Protein AF-F2NFM8-F1 (afdb_monomer_lite)

Sequence (401 aa):
MNIRLLRLALLGWFAIGLGFTPQPGWGQENDLIITRLGLSQVRGTSLLTIMLNRSAQPKVYPVSDRRSPQLLIDFPQARTLDLPPNQPGDHHLVQQVRLVALPGGQGVRIIMDISPGQPYVYWRLSRAGTSGGYMYLVGLKPDLQSGGSPPGLALEKRSYAGSPPPPAADASRRPAASALSSENRTLAAGGATSTATSEYQQPSSNSMLEIAQLLPQAGPVLALLEQKGWQVQENTTARGGAKESRKFALSSTQYPDLSVIIEYIPGHPEVSPDIGVLALSTNNYTSSEAQKYKEMKRWDMPTIKKHFEDIGDYYDDGLKPLRLILREQTKATVLRNYEFYRQYLQTAVPQQSNLPETILKHTQEKVNKRLEGVQYTESENPLVIYDQVDFYSIRIYYVGK

Radius of gyration: 27.7 Å; chains: 1; bounding box: 60×109×82 Å

Secondary structure (DSSP, 8-state):
----SSSS-SS---S-------------TT-EEEEEEEEEEETTEEEEEEEESS----EEEEE--SSS-EEEEEEETEEESS--SEEE--SSSEEEEEEEEPTTSSEEEEEEEEPTT--EEEEEEEEE-TTS-EEEEEEEEE-TT-SSPPS---------PPPPPPP---S-----------------------------------SHHHHHHH-GGGHHHHHHHHHTTEEEEEEEE--SSSS--EEEEEEESS-TT-EEEEEEE--BTTTB--EEEEEEESTT---HHHHHHHHHTT--HHHHHHH-SS-TT-HHHHHHHHHHHHHHHHHHHHHHTHHHHHHHHHHH-TT-TTHHHHHHHHHHSPPPTTS---EEEEEETTEEEEE-SSS-EEEEEEE--

Structure (mmCIF, N/CA/C/O backbone):
data_AF-F2NFM8-F1
#
_entry.id   AF-F2NFM8-F1
#
loop_
_atom_site.group_PDB
_atom_site.id
_atom_site.type_symbol
_atom_site.label_atom_id
_atom_site.label_alt_id
_atom_site.label_comp_id
_atom_site.label_asym_id
_atom_site.label_entity_id
_atom_site.label_seq_id
_atom_site.pdbx_PDB_ins_code
_atom_site.Cartn_x
_atom_site.Cartn_y
_atom_site.Cartn_z
_atom_site.occupancy
_atom_site.B_iso_or_equiv
_atom_site.auth_seq_id
_atom_site.auth_comp_id
_atom_site.auth_asym_id
_atom_site.auth_atom_id
_atom_site.pdbx_PDB_model_num
ATOM 1 N N . MET A 1 1 ? 29.918 -73.192 -18.999 1.00 40.06 1 MET A N 1
ATOM 2 C CA . MET A 1 1 ? 31.391 -73.315 -18.879 1.00 40.06 1 MET A CA 1
ATOM 3 C C . MET A 1 1 ? 31.966 -72.636 -20.123 1.00 40.06 1 MET A C 1
ATOM 5 O O . MET A 1 1 ? 31.685 -73.115 -21.202 1.00 40.06 1 MET A O 1
ATOM 9 N N . ASN A 1 2 ? 32.565 -71.447 -20.119 1.00 31.19 2 ASN A N 1
ATOM 10 C CA . ASN A 1 2 ? 33.501 -70.870 -19.166 1.00 31.19 2 ASN A CA 1
ATOM 11 C C . ASN A 1 2 ? 33.329 -69.351 -19.019 1.00 31.19 2 ASN A C 1
ATOM 13 O O . ASN A 1 2 ? 33.293 -68.596 -19.985 1.00 31.19 2 ASN A O 1
ATOM 17 N N . ILE A 1 3 ? 33.296 -68.947 -17.754 1.00 44.50 3 ILE A N 1
ATOM 18 C CA . ILE A 1 3 ? 33.496 -67.604 -17.221 1.00 44.50 3 ILE A CA 1
ATOM 19 C C . ILE A 1 3 ? 34.983 -67.285 -17.379 1.00 44.50 3 ILE A C 1
ATOM 21 O O . ILE A 1 3 ? 35.781 -67.885 -16.663 1.00 44.50 3 ILE A O 1
ATOM 25 N N . ARG A 1 4 ? 35.379 -66.410 -18.318 1.00 41.25 4 ARG A N 1
ATOM 26 C CA . ARG A 1 4 ? 36.745 -65.828 -18.348 1.00 41.25 4 ARG A CA 1
ATOM 27 C C . ARG A 1 4 ? 36.968 -64.624 -19.280 1.00 41.25 4 ARG A C 1
ATOM 29 O O . ARG A 1 4 ? 38.107 -64.340 -19.620 1.00 41.25 4 ARG A O 1
ATOM 36 N N . LEU A 1 5 ? 35.925 -63.873 -19.641 1.00 40.28 5 LEU A N 1
ATOM 37 C CA . LEU A 1 5 ? 36.059 -62.655 -20.470 1.00 40.28 5 LEU A CA 1
ATOM 38 C C . LEU A 1 5 ? 35.265 -61.447 -19.941 1.00 40.28 5 LEU A C 1
ATOM 40 O O . LEU A 1 5 ? 34.997 -60.500 -20.668 1.00 40.28 5 LEU A O 1
ATOM 44 N N . LEU A 1 6 ? 34.924 -61.454 -18.649 1.00 38.53 6 LEU A N 1
ATOM 45 C CA . LEU A 1 6 ? 34.131 -60.407 -17.997 1.00 38.53 6 LEU A CA 1
ATOM 46 C C . LEU A 1 6 ? 34.914 -59.710 -16.871 1.00 38.53 6 LEU A C 1
ATOM 48 O O . LEU A 1 6 ? 34.413 -59.611 -15.759 1.00 38.53 6 LEU A O 1
ATOM 52 N N . ARG A 1 7 ? 36.174 -59.305 -17.103 1.00 40.50 7 ARG A N 1
ATOM 53 C CA . ARG A 1 7 ? 36.963 -58.525 -16.114 1.00 40.50 7 ARG A CA 1
ATOM 54 C C . ARG A 1 7 ? 37.943 -57.490 -16.697 1.00 40.50 7 ARG A C 1
ATOM 56 O O . ARG A 1 7 ? 38.775 -56.985 -15.959 1.00 40.50 7 ARG A O 1
ATOM 63 N N . LEU A 1 8 ? 37.832 -57.123 -17.976 1.00 41.69 8 LEU A N 1
ATOM 64 C CA . LEU A 1 8 ? 38.720 -56.126 -18.611 1.00 41.69 8 LEU A CA 1
ATOM 65 C C . LEU A 1 8 ? 37.974 -55.132 -19.526 1.00 41.69 8 LEU A C 1
ATOM 67 O O . LEU A 1 8 ? 38.484 -54.708 -20.551 1.00 41.69 8 LEU A O 1
ATOM 71 N N . ALA A 1 9 ? 36.757 -54.742 -19.140 1.00 39.44 9 ALA A N 1
ATOM 72 C CA . ALA A 1 9 ? 36.011 -53.638 -19.763 1.00 39.44 9 ALA A CA 1
ATOM 73 C C . ALA A 1 9 ? 35.492 -52.652 -18.698 1.00 39.44 9 ALA A C 1
ATOM 75 O O . ALA A 1 9 ? 34.382 -52.139 -18.773 1.00 39.44 9 ALA A O 1
ATOM 76 N N . LEU A 1 10 ? 36.298 -52.446 -17.655 1.00 44.53 10 LEU A N 1
ATOM 77 C CA . LEU A 1 10 ? 36.015 -51.596 -16.498 1.00 44.53 10 LEU A CA 1
ATOM 78 C C . LEU A 1 10 ? 37.199 -50.637 -16.306 1.00 44.53 10 LEU A C 1
ATOM 80 O O . LEU A 1 10 ? 37.872 -50.694 -15.292 1.00 44.53 10 LEU A O 1
ATOM 84 N N . LEU A 1 11 ? 37.525 -49.862 -17.348 1.00 44.81 11 LEU A N 1
ATOM 85 C CA . LEU A 1 11 ? 38.451 -48.712 -17.359 1.00 44.81 11 LEU A CA 1
ATOM 86 C C . LEU A 1 11 ? 38.609 -48.261 -18.822 1.00 44.81 11 LEU A C 1
ATOM 88 O O . LEU A 1 11 ? 39.504 -48.711 -19.528 1.00 44.81 11 LEU A O 1
ATOM 92 N N . GLY A 1 12 ? 37.678 -47.443 -19.315 1.00 38.31 12 GLY A N 1
ATOM 93 C CA . GLY A 1 12 ? 37.728 -46.975 -20.708 1.00 38.31 12 GLY A CA 1
ATOM 94 C C . GLY A 1 12 ? 36.453 -46.354 -21.275 1.00 38.31 12 GLY A C 1
ATOM 95 O O . GLY A 1 12 ? 36.349 -46.235 -22.485 1.00 38.31 12 GLY A O 1
ATOM 96 N N . TRP A 1 13 ? 35.488 -45.968 -20.436 1.00 34.78 13 TRP A N 1
ATOM 97 C CA . TRP A 1 13 ? 34.297 -45.189 -20.820 1.00 34.78 13 TRP A CA 1
ATOM 98 C C . TRP A 1 13 ? 34.242 -43.881 -20.015 1.00 34.78 13 TRP A C 1
ATOM 100 O O . TRP A 1 13 ? 33.228 -43.489 -19.447 1.00 34.78 13 TRP A O 1
ATOM 110 N N . PHE A 1 14 ? 35.395 -43.222 -19.925 1.00 40.84 14 PHE A N 1
ATOM 111 C CA . PHE A 1 14 ? 35.518 -41.842 -19.482 1.00 40.84 14 PHE A CA 1
ATOM 112 C C . PHE A 1 14 ? 35.997 -41.049 -20.698 1.00 40.84 14 PHE A C 1
ATOM 114 O O . PHE A 1 14 ? 37.065 -41.345 -21.226 1.00 40.84 14 PHE A O 1
ATOM 121 N N . ALA A 1 15 ? 35.198 -40.059 -21.095 1.00 42.81 15 ALA A N 1
ATOM 122 C CA . ALA A 1 15 ? 35.371 -39.113 -22.200 1.00 42.81 15 ALA A CA 1
ATOM 123 C C . ALA A 1 15 ? 34.585 -39.413 -23.492 1.00 42.81 15 ALA A C 1
ATOM 125 O O . ALA A 1 15 ? 34.679 -40.474 -24.096 1.00 42.81 15 ALA A O 1
ATOM 126 N N . ILE A 1 16 ? 33.915 -38.345 -23.943 1.00 44.31 16 ILE A N 1
ATOM 127 C CA . ILE A 1 16 ? 33.228 -38.132 -25.226 1.00 44.31 16 ILE A CA 1
ATOM 128 C C . ILE A 1 16 ? 31.742 -38.528 -25.226 1.00 44.31 16 ILE A C 1
ATOM 130 O O . ILE A 1 16 ? 31.303 -39.517 -25.799 1.00 44.31 16 ILE A O 1
ATOM 134 N N . GLY A 1 17 ? 30.961 -37.650 -24.596 1.00 30.47 17 GLY A N 1
ATOM 135 C CA . GLY A 1 17 ? 29.504 -37.587 -24.672 1.00 30.47 17 GLY A CA 1
ATOM 136 C C . GLY A 1 17 ? 28.986 -36.247 -24.145 1.00 30.47 17 GLY A C 1
ATOM 137 O O . GLY A 1 17 ? 28.013 -36.215 -23.403 1.00 30.47 17 GLY A O 1
ATOM 138 N N . LEU A 1 18 ? 29.677 -35.142 -24.466 1.00 40.97 18 LEU A N 1
ATOM 139 C CA . LEU A 1 18 ? 29.210 -33.771 -24.221 1.00 40.97 18 LEU A CA 1
ATOM 140 C C . LEU A 1 18 ? 28.059 -33.459 -25.191 1.00 40.97 18 LEU A C 1
ATOM 142 O O . LEU A 1 18 ? 28.220 -32.752 -26.182 1.00 40.97 18 LEU A O 1
ATOM 146 N N . GLY A 1 19 ? 26.897 -34.050 -24.920 1.00 28.89 19 GLY A N 1
ATOM 147 C CA . GLY A 1 19 ? 25.623 -33.620 -25.472 1.00 28.89 19 GLY A CA 1
ATOM 148 C C . GLY A 1 19 ? 25.128 -32.425 -24.668 1.00 28.89 19 GLY A C 1
ATOM 149 O O . GLY A 1 19 ? 24.849 -32.550 -23.479 1.00 28.89 19 GLY A O 1
ATOM 150 N N . PHE A 1 20 ? 25.056 -31.268 -25.321 1.00 36.41 20 PHE A N 1
ATOM 151 C CA . PHE A 1 20 ? 24.480 -30.031 -24.806 1.00 36.41 20 PHE A CA 1
ATOM 152 C C . PHE A 1 20 ? 23.036 -30.254 -24.333 1.00 36.41 20 PHE A C 1
ATOM 154 O O . PHE A 1 20 ? 22.093 -30.184 -25.118 1.00 36.41 20 PHE A O 1
ATOM 161 N N . THR A 1 21 ? 22.845 -30.487 -23.037 1.00 32.09 21 THR A N 1
ATOM 162 C CA . THR A 1 21 ? 21.561 -30.230 -22.382 1.00 32.09 21 THR A CA 1
ATOM 163 C C . THR A 1 21 ? 21.499 -28.738 -22.058 1.00 32.09 21 THR A C 1
ATOM 165 O O . THR A 1 21 ? 22.413 -28.254 -21.382 1.00 32.09 21 THR A O 1
ATOM 168 N N . PRO A 1 22 ? 20.479 -27.982 -22.506 1.00 32.22 22 PRO A N 1
ATOM 169 C CA . PRO A 1 22 ? 20.315 -26.602 -22.072 1.00 32.22 22 PRO A CA 1
ATOM 170 C C . PRO A 1 22 ? 20.137 -26.603 -20.552 1.00 32.22 22 PRO A C 1
ATOM 172 O O . PRO A 1 22 ? 19.172 -27.160 -20.031 1.00 32.22 22 PRO A O 1
ATOM 175 N N . GLN A 1 23 ? 21.106 -26.028 -19.837 1.00 30.64 23 GLN A N 1
ATOM 176 C CA . GLN A 1 23 ? 20.963 -25.761 -18.412 1.00 30.64 23 GLN A CA 1
ATOM 177 C C . GLN A 1 23 ? 19.726 -24.868 -18.224 1.00 30.64 23 GLN A C 1
ATOM 179 O O . GLN A 1 23 ? 19.668 -23.799 -18.839 1.00 30.64 23 GLN A O 1
ATOM 184 N N . PRO A 1 24 ? 18.741 -25.250 -17.392 1.00 34.06 24 PRO A N 1
ATOM 185 C CA . PRO A 1 24 ? 17.760 -24.289 -16.915 1.00 34.06 24 PRO A CA 1
ATOM 186 C C . PRO A 1 24 ? 18.538 -23.215 -16.156 1.00 34.06 24 PRO A C 1
ATOM 188 O O . PRO A 1 24 ? 19.273 -23.544 -15.234 1.00 34.06 24 PRO A O 1
ATOM 191 N N . GLY A 1 25 ? 18.461 -21.960 -16.601 1.00 31.58 25 GLY A N 1
ATOM 192 C CA . GLY A 1 25 ? 19.176 -20.845 -15.988 1.00 31.58 25 GLY A CA 1
ATOM 193 C C . GLY A 1 25 ? 18.817 -20.736 -14.510 1.00 31.58 25 GLY A C 1
ATOM 194 O O . GLY A 1 25 ? 17.690 -20.395 -14.162 1.00 31.58 25 GLY A O 1
ATOM 195 N N . TRP A 1 26 ? 19.782 -21.065 -13.656 1.00 33.56 26 TRP A N 1
ATOM 196 C CA . TRP A 1 26 ? 19.710 -20.893 -12.215 1.00 33.56 26 TRP A CA 1
ATOM 197 C C . TRP A 1 26 ? 19.633 -19.389 -11.948 1.00 33.56 26 TRP A C 1
ATOM 199 O O . TRP A 1 26 ? 20.578 -18.658 -12.242 1.00 33.56 26 TRP A O 1
ATOM 209 N N . GLY A 1 27 ? 18.483 -18.918 -11.466 1.00 35.88 27 GLY A N 1
ATOM 210 C CA . GLY A 1 27 ? 18.317 -17.534 -11.044 1.00 35.88 27 GLY A CA 1
ATOM 211 C C . GLY A 1 27 ? 19.195 -17.262 -9.830 1.00 35.88 27 GLY A C 1
ATOM 212 O O . GLY A 1 27 ? 19.069 -17.961 -8.828 1.00 35.88 27 GLY A O 1
ATOM 213 N N . GLN A 1 28 ? 20.095 -16.289 -9.936 1.00 40.62 28 GLN A N 1
ATOM 214 C CA . GLN A 1 28 ? 21.027 -15.949 -8.868 1.00 40.62 28 GLN A CA 1
ATOM 215 C C . GLN A 1 28 ? 20.282 -15.327 -7.675 1.00 40.62 28 GLN A C 1
ATOM 217 O O . GLN A 1 28 ? 19.318 -14.581 -7.856 1.00 40.62 28 GLN A O 1
ATOM 222 N N . GLU A 1 29 ? 20.810 -15.548 -6.463 1.00 40.34 29 GLU A N 1
ATOM 223 C CA . GLU A 1 29 ? 20.508 -14.902 -5.159 1.00 40.34 29 GLU A CA 1
ATOM 224 C C . GLU A 1 29 ? 20.327 -13.365 -5.217 1.00 40.34 29 GLU A C 1
ATOM 226 O O . GLU A 1 29 ? 19.832 -12.730 -4.288 1.00 40.34 29 GLU A O 1
ATOM 231 N N . ASN A 1 30 ? 20.715 -12.750 -6.335 1.00 55.81 30 ASN A N 1
ATOM 232 C CA . ASN A 1 30 ? 20.683 -11.326 -6.612 1.00 55.81 30 ASN A CA 1
ATOM 233 C C . ASN A 1 30 ? 19.715 -10.932 -7.732 1.00 55.81 30 ASN A C 1
ATOM 235 O O . ASN A 1 30 ? 19.878 -9.855 -8.302 1.00 55.81 30 ASN A O 1
ATOM 239 N N . ASP A 1 31 ? 18.715 -11.738 -8.066 1.00 74.06 31 ASP A N 1
ATOM 240 C CA . ASP A 1 31 ? 17.777 -11.350 -9.115 1.00 74.06 31 ASP A CA 1
ATOM 241 C C . ASP A 1 31 ? 16.767 -10.321 -8.590 1.00 74.06 31 ASP A C 1
ATOM 243 O O . ASP A 1 31 ? 16.085 -10.500 -7.574 1.00 74.06 31 ASP A O 1
ATOM 247 N N . LEU A 1 32 ? 16.666 -9.200 -9.304 1.00 85.88 32 LEU A N 1
ATOM 248 C CA . LEU A 1 32 ? 15.606 -8.227 -9.084 1.00 85.88 32 LEU A CA 1
ATOM 249 C C . LEU A 1 32 ? 14.303 -8.810 -9.641 1.00 85.88 32 LEU A C 1
ATOM 251 O O . LEU A 1 32 ? 14.241 -9.203 -10.799 1.00 85.88 32 LEU A O 1
ATOM 255 N N . ILE A 1 33 ? 13.249 -8.876 -8.836 1.00 85.25 33 ILE A N 1
ATOM 256 C CA . ILE A 1 33 ? 11.970 -9.458 -9.254 1.00 85.25 33 ILE A CA 1
ATOM 257 C C . ILE A 1 33 ? 10.895 -8.392 -9.169 1.00 85.25 33 ILE A C 1
ATOM 259 O O . ILE A 1 33 ? 10.639 -7.858 -8.090 1.00 85.25 33 ILE A O 1
ATOM 263 N N . ILE A 1 34 ? 10.249 -8.121 -10.300 1.00 87.50 34 ILE A N 1
ATOM 264 C CA . ILE A 1 34 ? 9.000 -7.370 -10.364 1.00 87.50 34 ILE A CA 1
ATOM 265 C C . ILE A 1 34 ? 7.886 -8.358 -10.050 1.00 87.50 34 ILE A C 1
ATOM 267 O O . ILE A 1 34 ? 7.562 -9.237 -10.850 1.00 87.50 34 ILE A O 1
ATOM 271 N N . THR A 1 35 ? 7.338 -8.238 -8.849 1.00 80.38 35 THR A N 1
ATOM 272 C CA . THR A 1 35 ? 6.314 -9.154 -8.347 1.00 80.38 35 THR A CA 1
ATOM 273 C C . THR A 1 35 ? 4.920 -8.691 -8.725 1.00 80.38 35 THR A C 1
ATOM 275 O O . THR A 1 35 ? 4.041 -9.521 -8.921 1.00 80.38 35 THR A O 1
ATOM 278 N N . ARG A 1 36 ? 4.698 -7.371 -8.813 1.00 79.19 36 ARG A N 1
ATOM 279 C CA . ARG A 1 36 ? 3.405 -6.792 -9.194 1.00 79.19 36 ARG A CA 1
ATOM 280 C C . ARG A 1 36 ? 3.568 -5.494 -9.964 1.00 79.19 36 ARG A C 1
ATOM 282 O O . ARG A 1 36 ? 4.523 -4.747 -9.751 1.00 79.19 36 ARG A O 1
ATOM 289 N N . LEU A 1 37 ? 2.581 -5.218 -10.801 1.00 84.19 37 LEU A N 1
ATOM 290 C CA . LEU A 1 37 ? 2.433 -3.985 -11.554 1.00 84.19 37 LEU A CA 1
ATOM 291 C C . LEU A 1 37 ? 0.950 -3.618 -11.559 1.00 84.19 37 LEU A C 1
ATOM 293 O O . LEU A 1 37 ? 0.126 -4.489 -11.831 1.00 84.19 37 LEU A O 1
ATOM 297 N N . GLY A 1 38 ? 0.624 -2.368 -11.251 1.00 80.88 38 GLY A N 1
ATOM 298 C CA . GLY A 1 38 ? -0.739 -1.854 -11.329 1.00 80.88 38 GLY A CA 1
ATOM 299 C C . GLY A 1 38 ? -0.750 -0.392 -11.744 1.00 80.88 38 GLY A C 1
ATOM 300 O O . GLY A 1 38 ? 0.136 0.367 -11.356 1.00 80.88 38 GLY A O 1
ATOM 301 N N . LEU A 1 39 ? -1.745 -0.001 -12.529 1.00 82.19 39 LEU A N 1
ATOM 302 C CA . LEU A 1 39 ? -2.002 1.380 -12.916 1.00 82.19 39 LEU A CA 1
ATOM 303 C C . LEU A 1 39 ? -3.290 1.844 -12.233 1.00 82.19 39 LEU A C 1
ATOM 305 O O . LEU A 1 39 ? -4.222 1.061 -12.101 1.00 82.19 39 LEU A O 1
ATOM 309 N N . SER A 1 40 ? -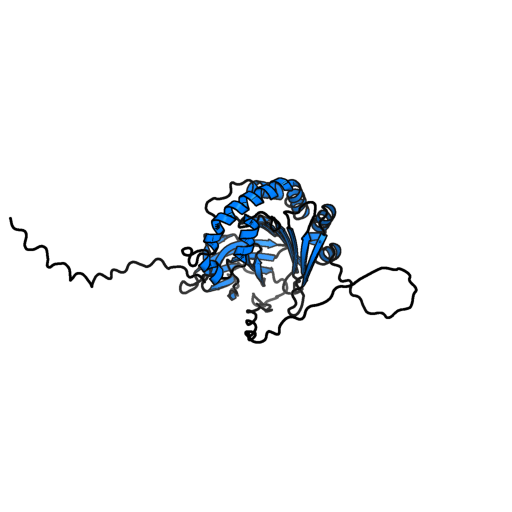3.320 3.090 -11.773 1.00 75.25 40 SER A N 1
ATOM 310 C CA . SER A 1 40 ? -4.497 3.693 -11.139 1.00 75.25 40 SER A CA 1
ATOM 311 C C . SER A 1 40 ? -4.600 5.170 -11.491 1.00 75.25 40 SER A C 1
ATOM 313 O O . SER A 1 40 ? -3.568 5.816 -11.683 1.00 75.25 40 SER A O 1
ATOM 315 N N . GLN A 1 41 ? -5.809 5.725 -11.541 1.00 77.31 41 GLN A N 1
ATOM 316 C CA . GLN A 1 41 ? -6.004 7.164 -11.721 1.00 77.31 41 GLN A CA 1
ATOM 317 C C . GLN A 1 41 ? -6.355 7.859 -10.398 1.00 77.31 41 GLN A C 1
ATOM 319 O O . GLN A 1 41 ? -7.470 7.745 -9.891 1.00 77.31 41 GLN A O 1
ATOM 324 N N . VAL A 1 42 ? -5.442 8.685 -9.878 1.00 66.00 42 VAL A N 1
ATOM 325 C CA . VAL A 1 42 ? -5.668 9.457 -8.648 1.00 66.00 42 VAL A CA 1
ATOM 326 C C . VAL A 1 42 ? -5.690 10.951 -8.965 1.00 66.00 42 VAL A C 1
ATOM 328 O O . VAL A 1 42 ? -4.666 11.539 -9.306 1.00 66.00 42 VAL A O 1
ATOM 331 N N . ARG A 1 43 ? -6.860 11.597 -8.842 1.00 66.00 43 ARG A N 1
ATOM 332 C CA . ARG A 1 43 ? -7.030 13.062 -9.007 1.00 66.00 43 ARG A CA 1
ATOM 333 C C . ARG A 1 43 ? -6.405 13.627 -10.295 1.00 66.00 43 ARG A C 1
ATOM 335 O O . ARG A 1 43 ? -5.713 14.643 -10.275 1.00 66.00 43 ARG A O 1
ATOM 342 N N . GLY A 1 44 ? -6.634 12.946 -11.418 1.00 72.00 44 GLY A N 1
ATOM 343 C CA . GLY A 1 44 ? -6.099 13.343 -12.728 1.00 72.00 44 GLY A CA 1
ATOM 344 C C . GLY A 1 44 ? -4.614 13.023 -12.940 1.00 72.00 44 GLY A C 1
ATOM 345 O O . GLY A 1 44 ? -4.047 13.445 -13.944 1.00 72.00 44 GLY A O 1
ATOM 346 N N . THR A 1 45 ? -3.991 12.287 -12.015 1.00 75.88 45 THR A N 1
ATOM 347 C CA . THR A 1 45 ? -2.638 11.734 -12.154 1.00 75.88 45 THR A CA 1
ATOM 348 C C . THR A 1 45 ? -2.732 10.235 -12.413 1.00 75.88 45 THR A C 1
ATOM 350 O O . THR A 1 45 ? -3.327 9.508 -11.617 1.00 75.88 45 THR A O 1
ATOM 353 N N . SER A 1 46 ? -2.119 9.767 -13.495 1.00 85.31 46 SER A N 1
ATOM 354 C CA . SER A 1 46 ? -1.913 8.343 -13.758 1.00 85.31 46 SER A CA 1
ATOM 355 C C . SER A 1 46 ? -0.784 7.842 -12.871 1.00 85.31 46 SER A C 1
ATOM 357 O O . SER A 1 46 ? 0.339 8.330 -12.970 1.00 85.31 46 SER A O 1
ATOM 359 N N . LEU A 1 47 ? -1.053 6.886 -11.992 1.00 85.50 47 LEU A N 1
ATOM 360 C CA . LEU A 1 47 ? -0.100 6.373 -11.018 1.00 85.50 47 LEU A CA 1
ATOM 361 C C . LEU A 1 47 ? 0.189 4.896 -11.286 1.00 85.50 47 LEU A C 1
ATOM 363 O O . LEU A 1 47 ? -0.627 4.021 -10.990 1.00 85.50 47 LEU A O 1
ATOM 367 N N . LEU A 1 48 ? 1.378 4.628 -11.821 1.00 89.25 48 LEU A N 1
ATOM 368 C CA . LEU A 1 48 ? 1.928 3.289 -11.963 1.00 89.25 48 LEU A CA 1
ATOM 369 C C . LEU A 1 48 ? 2.601 2.866 -10.655 1.00 89.25 48 LEU A C 1
ATOM 371 O O . LEU A 1 48 ? 3.526 3.520 -10.174 1.00 89.25 48 LEU A O 1
ATOM 375 N N . THR A 1 49 ? 2.165 1.738 -10.110 1.00 85.25 49 THR A N 1
ATOM 376 C CA . THR A 1 49 ? 2.716 1.098 -8.918 1.00 85.25 49 THR A CA 1
ATOM 377 C C . THR A 1 49 ? 3.433 -0.185 -9.300 1.00 85.25 49 THR A C 1
ATOM 379 O O . THR A 1 49 ? 2.841 -1.087 -9.888 1.00 85.25 49 THR A O 1
ATOM 382 N N . ILE A 1 50 ? 4.705 -0.288 -8.927 1.00 88.00 50 ILE A N 1
ATOM 383 C CA . ILE A 1 50 ? 5.568 -1.434 -9.210 1.00 88.00 50 ILE A CA 1
ATOM 384 C C . ILE A 1 50 ? 6.049 -2.006 -7.879 1.00 88.00 50 ILE A C 1
ATOM 386 O O . ILE A 1 50 ? 6.658 -1.297 -7.079 1.00 88.00 50 ILE A O 1
ATOM 390 N N . MET A 1 51 ? 5.789 -3.287 -7.637 1.00 81.56 51 MET A N 1
ATOM 391 C CA . MET A 1 51 ? 6.276 -3.994 -6.454 1.00 81.56 51 MET A CA 1
ATOM 392 C C . MET A 1 51 ? 7.500 -4.828 -6.817 1.00 81.56 51 MET A C 1
ATOM 394 O O . MET A 1 51 ? 7.506 -5.553 -7.812 1.00 81.56 51 MET A O 1
ATOM 398 N N . LEU A 1 52 ? 8.529 -4.719 -5.987 1.00 83.50 52 LEU A N 1
ATOM 399 C CA . LEU A 1 52 ? 9.836 -5.331 -6.159 1.00 83.50 52 LEU A CA 1
ATOM 400 C C . LEU A 1 52 ? 10.177 -6.168 -4.923 1.00 83.50 52 LEU A C 1
ATOM 402 O O . LEU A 1 52 ? 9.794 -5.820 -3.806 1.00 83.50 52 LEU A O 1
ATOM 406 N N . ASN A 1 53 ? 10.943 -7.243 -5.090 1.00 72.50 53 ASN A N 1
ATOM 407 C CA . ASN A 1 53 ? 11.493 -7.991 -3.951 1.00 72.50 53 ASN A CA 1
ATOM 408 C C . ASN A 1 53 ? 12.597 -7.216 -3.200 1.00 72.50 53 ASN A C 1
ATOM 410 O O . ASN A 1 53 ? 12.818 -7.456 -2.019 1.00 72.50 53 ASN A O 1
ATOM 414 N N . ARG A 1 54 ? 13.272 -6.267 -3.861 1.00 73.44 54 ARG A N 1
ATOM 415 C CA . ARG A 1 54 ? 14.353 -5.448 -3.289 1.00 73.44 54 ARG A CA 1
ATOM 416 C C . ARG A 1 54 ? 14.416 -4.054 -3.917 1.00 73.44 54 ARG A C 1
ATOM 418 O O . ARG A 1 54 ? 13.791 -3.802 -4.946 1.00 73.44 54 ARG A O 1
ATOM 425 N N . SER A 1 55 ? 15.192 -3.155 -3.309 1.00 80.00 55 SER A N 1
ATOM 426 C CA . SER A 1 55 ? 15.380 -1.793 -3.820 1.00 80.00 55 SER A CA 1
ATOM 427 C C . SER A 1 55 ? 16.007 -1.813 -5.209 1.00 80.00 55 SER A C 1
ATOM 429 O O . SER A 1 55 ? 16.958 -2.556 -5.450 1.00 80.00 55 SER A O 1
ATOM 431 N N . ALA A 1 56 ? 15.520 -0.956 -6.102 1.00 82.81 56 ALA A N 1
ATOM 432 C CA . ALA A 1 56 ? 16.116 -0.740 -7.411 1.00 82.81 56 ALA A CA 1
ATOM 433 C C . ALA A 1 56 ? 15.981 0.720 -7.848 1.00 82.81 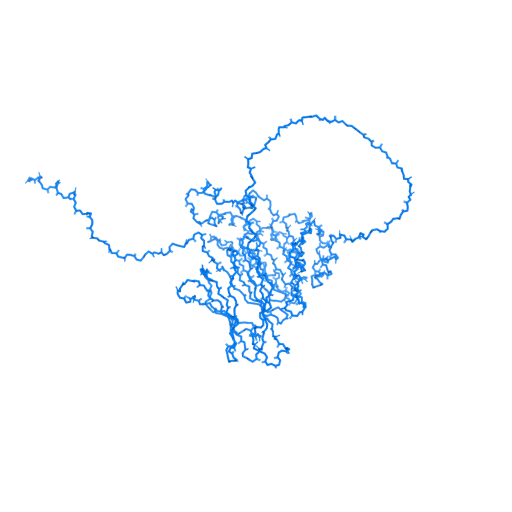56 ALA A C 1
ATOM 435 O O . ALA A 1 56 ? 15.083 1.446 -7.411 1.00 82.81 56 ALA A O 1
ATOM 436 N N . GLN A 1 57 ? 16.872 1.130 -8.749 1.00 83.69 57 GLN A N 1
ATOM 437 C CA . GLN A 1 57 ? 16.808 2.413 -9.440 1.00 83.69 57 GLN A CA 1
ATOM 438 C C . GLN A 1 57 ? 16.677 2.158 -10.949 1.00 83.69 57 GLN A C 1
ATOM 440 O O . GLN A 1 57 ? 17.692 2.051 -11.639 1.00 83.69 57 GLN A O 1
ATOM 445 N N . PRO A 1 58 ? 15.450 2.007 -11.474 1.00 90.88 58 PRO A N 1
ATOM 446 C CA . PRO A 1 58 ? 15.247 1.820 -12.903 1.00 90.88 58 PRO A CA 1
ATOM 447 C C . PRO A 1 58 ? 15.622 3.076 -13.692 1.00 90.88 58 PRO A C 1
ATOM 449 O O . PRO A 1 58 ? 15.550 4.212 -13.197 1.00 90.88 58 PRO A O 1
ATOM 452 N N . LYS A 1 59 ? 15.980 2.871 -14.958 1.00 91.75 59 LYS A N 1
ATOM 453 C CA . LYS A 1 59 ? 16.182 3.965 -15.909 1.00 91.75 59 LYS A CA 1
ATOM 454 C C . LYS A 1 59 ? 14.820 4.360 -16.458 1.00 91.75 59 LYS A C 1
ATOM 456 O O . LYS A 1 59 ? 14.132 3.527 -17.031 1.00 91.75 59 LYS A O 1
ATOM 461 N N . VAL A 1 60 ? 14.443 5.619 -16.275 1.00 90.25 60 VAL A N 1
ATOM 462 C CA . VAL A 1 60 ? 13.170 6.156 -16.765 1.00 90.25 60 VAL A CA 1
ATOM 463 C C . VAL A 1 60 ? 13.480 7.206 -17.807 1.00 90.25 60 VAL A C 1
ATOM 465 O O . VAL A 1 60 ? 14.246 8.123 -17.513 1.00 90.25 60 VAL A O 1
ATOM 468 N N . TYR A 1 61 ? 12.913 7.070 -18.998 1.00 88.81 61 TYR A N 1
ATOM 469 C CA . TYR A 1 61 ? 13.129 8.021 -20.076 1.00 88.81 61 TYR A CA 1
ATOM 470 C C . TYR A 1 61 ? 11.854 8.206 -20.907 1.00 88.81 61 TYR A C 1
ATOM 472 O O . TYR A 1 61 ? 11.171 7.229 -21.233 1.00 88.81 61 TYR A O 1
ATOM 480 N N . PRO A 1 62 ? 11.507 9.461 -21.228 1.00 88.88 62 PRO A N 1
ATOM 481 C CA . PRO A 1 62 ? 10.397 9.774 -22.110 1.00 88.88 62 PRO A CA 1
ATOM 482 C C . PRO A 1 62 ? 10.787 9.522 -23.572 1.00 88.88 62 PRO A C 1
ATOM 484 O O . PRO A 1 62 ? 11.922 9.760 -23.986 1.00 88.88 62 PRO A O 1
ATOM 487 N N . VAL A 1 63 ? 9.823 9.074 -24.368 1.00 86.31 63 VAL A N 1
ATOM 488 C CA . VAL A 1 63 ? 9.908 8.995 -25.827 1.00 86.31 63 VAL A CA 1
ATOM 489 C C . VAL A 1 63 ? 8.959 10.038 -26.387 1.00 86.31 63 VAL A C 1
ATOM 491 O O . VAL A 1 63 ? 7.738 9.904 -26.323 1.00 86.31 63 VAL A O 1
ATOM 494 N N . SER A 1 64 ? 9.545 11.095 -26.936 1.00 70.00 64 SER A N 1
ATOM 495 C CA . SER A 1 64 ? 8.847 12.298 -27.391 1.00 70.00 64 SER A CA 1
ATOM 496 C C . SER A 1 64 ? 8.213 12.171 -28.789 1.00 70.00 64 SER A C 1
ATOM 498 O O . SER A 1 64 ? 8.084 13.174 -29.494 1.00 70.00 64 SER A O 1
ATOM 500 N N . ASP A 1 65 ? 7.817 10.969 -29.223 1.00 77.38 65 ASP A N 1
ATOM 501 C CA . ASP A 1 65 ? 7.092 10.802 -30.488 1.00 77.38 65 ASP A CA 1
ATOM 502 C C . ASP A 1 65 ? 5.684 11.401 -30.355 1.00 77.38 65 ASP A C 1
ATOM 504 O O . ASP A 1 65 ? 4.870 10.949 -29.557 1.00 77.38 65 ASP A O 1
ATOM 508 N N . ARG A 1 66 ? 5.374 12.424 -31.158 1.00 70.81 66 ARG A N 1
ATOM 509 C CA . ARG A 1 66 ? 4.070 13.106 -31.124 1.00 70.81 66 ARG A CA 1
ATOM 510 C C . ARG A 1 66 ? 2.894 12.183 -31.452 1.00 70.81 66 ARG A C 1
ATOM 512 O O . ARG A 1 66 ? 1.778 12.472 -31.025 1.00 70.81 66 ARG A O 1
ATOM 519 N N . ARG A 1 67 ? 3.113 11.125 -32.239 1.00 77.94 67 ARG A N 1
ATOM 520 C CA . ARG A 1 67 ? 2.060 10.181 -32.654 1.00 77.94 67 ARG A CA 1
ATOM 521 C C . ARG A 1 67 ? 1.941 8.980 -31.726 1.00 77.94 67 ARG A C 1
ATOM 523 O O . ARG A 1 67 ? 0.878 8.373 -31.685 1.00 77.94 67 ARG A O 1
ATOM 530 N N . SER A 1 68 ? 3.008 8.653 -31.008 1.00 84.69 68 SER A N 1
ATOM 531 C CA . SER A 1 68 ? 3.063 7.521 -30.086 1.00 84.69 68 SER A CA 1
ATOM 532 C C . SER A 1 68 ? 3.936 7.864 -28.873 1.00 84.69 68 SER A C 1
ATOM 534 O O . SER A 1 68 ? 5.003 7.265 -28.702 1.00 84.69 68 SER A O 1
ATOM 536 N N . PRO A 1 69 ? 3.531 8.843 -28.042 1.00 88.44 69 PRO A N 1
ATOM 537 C CA . PRO A 1 69 ? 4.328 9.228 -26.888 1.00 88.44 69 PRO A CA 1
ATOM 538 C C . PRO A 1 69 ? 4.393 8.067 -25.893 1.00 88.44 69 PRO A C 1
ATOM 540 O O . PRO A 1 69 ? 3.402 7.373 -25.671 1.00 88.44 69 PRO A O 1
ATOM 543 N N . GLN A 1 70 ? 5.566 7.826 -25.304 1.00 92.94 70 GLN A N 1
ATOM 544 C CA . GLN A 1 70 ? 5.759 6.728 -24.350 1.00 92.94 70 GLN A CA 1
ATOM 545 C C . GLN A 1 70 ? 6.604 7.162 -23.163 1.00 92.94 70 GLN A C 1
ATOM 547 O O . GLN A 1 70 ? 7.532 7.955 -23.300 1.00 92.94 70 GLN A O 1
ATOM 552 N N . LEU A 1 71 ? 6.351 6.559 -22.004 1.00 93.19 71 LEU A N 1
ATOM 553 C CA . LEU A 1 71 ? 7.303 6.553 -20.899 1.00 93.19 71 LEU A CA 1
ATOM 554 C C . LEU A 1 71 ? 7.885 5.150 -20.750 1.00 93.19 71 LEU A C 1
ATOM 556 O O . LEU A 1 71 ? 7.150 4.186 -20.532 1.00 93.19 71 LEU A O 1
ATOM 560 N N . LEU A 1 72 ? 9.204 5.041 -20.880 1.00 94.56 72 LEU A N 1
ATOM 561 C CA . LEU A 1 72 ? 9.922 3.776 -20.783 1.00 94.56 72 LEU A CA 1
ATOM 562 C C . LEU A 1 72 ? 10.603 3.679 -19.422 1.00 94.56 72 LEU A C 1
ATOM 564 O O . LEU A 1 72 ? 11.281 4.611 -18.987 1.00 94.56 72 LEU A O 1
ATOM 568 N N . ILE A 1 73 ? 10.408 2.549 -18.750 1.00 95.50 73 ILE A N 1
ATOM 569 C CA . ILE A 1 73 ? 10.960 2.253 -17.431 1.00 95.50 73 ILE A CA 1
ATOM 570 C C . ILE A 1 73 ? 11.715 0.930 -17.532 1.00 95.50 73 ILE A C 1
ATOM 572 O O . ILE A 1 73 ? 11.123 -0.149 -17.556 1.00 95.50 73 ILE A O 1
ATOM 576 N N . ASP A 1 74 ? 13.037 1.019 -17.572 1.00 95.19 74 ASP A N 1
ATOM 577 C CA . ASP A 1 74 ? 13.920 -0.131 -17.690 1.00 95.19 74 ASP A CA 1
ATOM 578 C C . ASP A 1 74 ? 14.414 -0.558 -16.317 1.00 95.19 74 ASP A C 1
ATOM 580 O O . ASP A 1 74 ? 15.063 0.214 -15.605 1.00 95.19 74 ASP A O 1
ATOM 584 N N . PHE A 1 75 ? 14.177 -1.822 -15.993 1.00 94.19 75 PHE A N 1
ATOM 585 C CA . PHE A 1 75 ? 14.765 -2.520 -14.863 1.00 94.19 75 PHE A CA 1
ATOM 586 C C . PHE A 1 75 ? 15.808 -3.521 -15.384 1.00 94.19 75 PHE A C 1
ATOM 588 O O . PHE A 1 75 ? 15.458 -4.650 -15.754 1.00 94.19 75 PHE A O 1
ATOM 595 N N . PRO A 1 76 ? 17.097 -3.130 -15.446 1.00 90.25 76 PRO A N 1
ATOM 596 C CA . PRO A 1 76 ? 18.167 -4.043 -15.824 1.00 90.25 76 PRO A CA 1
ATOM 597 C C . PRO A 1 76 ? 18.193 -5.240 -14.880 1.00 90.25 76 PRO A C 1
ATOM 599 O O . PRO A 1 76 ? 18.015 -5.069 -13.674 1.00 90.25 76 PRO A O 1
ATOM 602 N N . GLN A 1 77 ? 18.417 -6.436 -15.428 1.00 87.06 77 GLN A N 1
ATOM 603 C CA . GLN A 1 77 ? 18.518 -7.678 -14.646 1.00 87.06 77 GLN A CA 1
ATOM 604 C C . GLN A 1 77 ? 17.262 -8.008 -13.817 1.00 87.06 77 GLN A C 1
ATOM 606 O O . GLN A 1 77 ? 17.317 -8.837 -12.910 1.00 87.06 77 GLN A O 1
ATOM 611 N N . ALA A 1 78 ? 16.127 -7.365 -14.110 1.00 89.94 78 ALA A N 1
ATOM 612 C CA . ALA A 1 78 ? 14.860 -7.757 -13.525 1.00 89.94 78 ALA A CA 1
ATOM 613 C C . ALA A 1 78 ? 14.230 -8.947 -14.247 1.00 89.94 78 ALA A C 1
ATOM 615 O O . ALA A 1 78 ? 14.348 -9.097 -15.461 1.00 89.94 78 ALA A O 1
ATOM 616 N N . ARG A 1 79 ? 13.473 -9.737 -13.496 1.00 88.62 79 ARG A N 1
ATOM 617 C CA . ARG A 1 79 ? 12.519 -10.722 -14.007 1.00 88.62 79 ARG A CA 1
ATOM 618 C C . ARG A 1 79 ? 11.124 -10.410 -13.479 1.00 88.62 79 ARG A C 1
ATOM 620 O O . ARG A 1 79 ? 10.986 -9.790 -12.428 1.00 88.62 79 ARG A O 1
ATOM 627 N N . THR A 1 80 ? 10.089 -10.817 -14.197 1.00 84.94 80 THR A N 1
ATOM 628 C CA . THR A 1 80 ? 8.690 -10.668 -13.766 1.00 84.94 80 THR A CA 1
ATOM 629 C C . THR A 1 80 ? 8.160 -11.993 -13.242 1.00 84.94 80 THR A C 1
ATOM 631 O O . THR A 1 80 ? 8.454 -13.031 -13.830 1.00 84.94 80 THR A O 1
ATOM 634 N N . LEU A 1 81 ? 7.359 -11.959 -12.179 1.00 77.06 81 LEU A N 1
ATOM 635 C CA . LEU A 1 81 ? 6.618 -13.126 -11.698 1.00 77.06 81 LEU A CA 1
ATOM 636 C C . LEU A 1 81 ? 5.162 -13.029 -12.173 1.00 77.06 81 LEU A C 1
ATOM 638 O O . LEU A 1 81 ? 4.462 -12.123 -11.734 1.00 77.06 81 LEU A O 1
ATOM 642 N N . ASP A 1 82 ? 4.735 -13.918 -13.076 1.00 70.06 82 ASP A N 1
ATOM 643 C CA . ASP A 1 82 ? 3.337 -14.081 -13.523 1.00 70.06 82 ASP A CA 1
ATOM 644 C C . ASP A 1 82 ? 2.571 -12.769 -13.797 1.00 70.06 82 ASP A C 1
ATOM 646 O O . ASP A 1 82 ? 1.406 -12.603 -13.433 1.00 70.06 82 ASP A O 1
ATOM 650 N N . LEU A 1 83 ? 3.229 -11.815 -14.467 1.00 74.88 83 LEU A N 1
ATOM 651 C CA . LEU A 1 83 ? 2.616 -10.551 -14.868 1.00 74.88 83 LEU A CA 1
ATOM 652 C C . LEU A 1 83 ? 2.091 -10.612 -16.306 1.00 74.88 83 LEU A C 1
ATOM 654 O O . LEU A 1 83 ? 2.832 -11.033 -17.199 1.00 74.88 83 LEU A O 1
ATOM 658 N N . PRO A 1 84 ? 0.854 -10.142 -16.565 1.00 73.25 84 PRO A N 1
ATOM 659 C CA . PRO A 1 84 ? 0.351 -10.015 -17.924 1.00 73.25 84 PRO A CA 1
ATOM 660 C C . PRO A 1 84 ? 1.283 -9.124 -18.758 1.00 73.25 84 PRO A C 1
ATOM 662 O O . PRO A 1 84 ? 1.655 -8.046 -18.287 1.00 73.25 84 PRO A O 1
ATOM 665 N N . PRO A 1 85 ? 1.637 -9.520 -19.995 1.00 82.06 85 PRO A N 1
ATOM 666 C CA . PRO A 1 85 ? 2.530 -8.734 -20.845 1.00 82.06 85 PRO A CA 1
ATOM 667 C C . PRO A 1 85 ? 1.905 -7.405 -21.281 1.00 82.06 85 PRO A C 1
ATOM 669 O O . PRO A 1 85 ? 2.627 -6.475 -21.615 1.00 82.06 85 PRO A O 1
ATOM 672 N N . ASN A 1 86 ? 0.576 -7.303 -21.254 1.00 86.50 86 ASN A N 1
ATOM 673 C CA . ASN A 1 86 ? -0.165 -6.079 -21.522 1.00 86.50 86 ASN A CA 1
ATOM 674 C C . ASN A 1 86 ? -1.211 -5.884 -20.421 1.00 86.50 86 ASN A C 1
ATOM 676 O O . ASN A 1 86 ? -1.908 -6.831 -20.053 1.00 86.50 86 ASN A O 1
ATOM 680 N N . GLN A 1 87 ? -1.334 -4.657 -19.931 1.00 83.06 87 GLN A N 1
ATOM 681 C CA . GLN A 1 87 ? -2.362 -4.223 -18.994 1.00 83.06 87 GLN A CA 1
ATOM 682 C C . GLN A 1 87 ? -3.121 -3.035 -19.594 1.00 83.06 87 GLN A C 1
ATOM 684 O O . GLN A 1 87 ? -2.503 -2.204 -20.272 1.00 83.06 87 GLN A O 1
ATOM 689 N N . PRO A 1 88 ? -4.443 -2.943 -19.371 1.00 78.44 88 PRO A N 1
ATOM 690 C CA . PRO A 1 88 ? -5.215 -1.789 -19.807 1.00 78.44 88 PRO A CA 1
ATOM 691 C C . PRO A 1 88 ? -4.682 -0.505 -19.161 1.00 78.44 88 PRO A C 1
ATOM 693 O O . PRO A 1 88 ? -4.130 -0.521 -18.059 1.00 78.44 88 PRO A O 1
ATOM 696 N N . GLY A 1 89 ? -4.811 0.602 -19.887 1.00 84.56 89 GLY A N 1
ATOM 697 C CA . GLY A 1 89 ? -4.489 1.928 -19.384 1.00 84.56 89 GLY A CA 1
ATOM 698 C C . GLY A 1 89 ? -5.565 2.478 -18.449 1.00 84.56 89 GLY A C 1
ATOM 699 O O . GLY A 1 89 ? -6.552 1.812 -18.153 1.00 84.56 89 GLY A O 1
ATOM 700 N N . ASP A 1 90 ? -5.391 3.727 -18.028 1.00 78.44 90 ASP A N 1
ATOM 701 C CA . ASP A 1 90 ? -6.358 4.437 -17.182 1.00 78.44 90 ASP A CA 1
ATOM 702 C C . ASP A 1 90 ? -7.400 5.224 -17.992 1.00 78.44 90 ASP A C 1
ATOM 704 O O . ASP A 1 90 ? -8.214 5.954 -17.432 1.00 78.44 90 ASP A O 1
ATOM 708 N N . HIS A 1 91 ? -7.352 5.102 -19.324 1.00 71.00 91 HIS A N 1
ATOM 709 C CA . HIS A 1 91 ? -8.220 5.782 -20.291 1.00 71.00 91 HIS A CA 1
ATOM 710 C C . HIS A 1 91 ? -8.188 7.319 -20.239 1.00 71.00 91 HIS A C 1
ATOM 712 O O . HIS A 1 91 ? -8.940 7.967 -20.967 1.00 71.00 91 HIS A O 1
ATOM 718 N N . HIS A 1 92 ? -7.301 7.913 -19.439 1.00 80.25 92 HIS A N 1
ATOM 719 C CA . HIS A 1 92 ? -7.155 9.356 -19.305 1.00 80.25 92 HIS A CA 1
ATOM 720 C C . HIS A 1 92 ? -5.899 9.840 -20.027 1.00 80.25 92 HIS A C 1
ATOM 722 O O . HIS A 1 92 ? -5.991 10.550 -21.029 1.00 80.25 92 HIS A O 1
ATOM 728 N N . LEU A 1 93 ? -4.727 9.414 -19.549 1.00 86.88 93 LEU A N 1
ATOM 729 C CA . LEU A 1 93 ? -3.432 9.789 -20.122 1.00 86.88 93 LEU A CA 1
ATOM 730 C C . LEU A 1 93 ? -2.676 8.565 -20.641 1.00 86.88 93 LEU A C 1
ATOM 732 O O . LEU A 1 93 ? -1.924 8.683 -21.604 1.00 86.88 93 LEU A O 1
ATOM 736 N N . VAL A 1 94 ? -2.893 7.392 -20.046 1.00 90.00 94 VAL A N 1
ATOM 737 C CA . VAL A 1 94 ? -2.208 6.152 -20.411 1.00 90.00 94 VAL A CA 1
ATOM 738 C C . VAL A 1 94 ? -3.200 5.244 -21.125 1.00 90.00 94 VAL A C 1
ATOM 740 O O . VAL A 1 94 ? -4.254 4.913 -20.587 1.00 90.00 94 VAL A O 1
ATOM 743 N N . GLN A 1 95 ? -2.863 4.821 -22.340 1.00 88.62 95 GLN A N 1
ATOM 744 C CA . GLN A 1 95 ? -3.692 3.926 -23.148 1.00 88.62 95 GLN A CA 1
ATOM 745 C C . GLN A 1 95 ? -3.529 2.466 -22.728 1.00 88.62 95 GLN A C 1
ATOM 747 O O . GLN A 1 95 ? -4.504 1.720 -22.670 1.00 88.62 95 GLN A O 1
ATOM 752 N N . GLN A 1 96 ? -2.295 2.067 -22.428 1.00 90.19 96 GLN A N 1
ATOM 753 C CA . GLN A 1 96 ? -1.946 0.728 -21.967 1.00 90.19 96 GLN A CA 1
ATOM 754 C C . GLN A 1 96 ? -0.562 0.719 -21.322 1.00 90.19 96 GLN A C 1
ATOM 756 O O . GLN A 1 96 ? 0.262 1.611 -21.549 1.00 90.19 96 GLN A O 1
ATOM 761 N N . VAL A 1 97 ? -0.299 -0.333 -20.552 1.00 92.50 97 VAL A N 1
ATOM 762 C CA . VAL A 1 97 ? 1.019 -0.625 -19.994 1.00 92.50 97 VAL A CA 1
ATOM 763 C C . VAL A 1 97 ? 1.501 -1.958 -20.548 1.00 92.50 97 VAL A C 1
ATOM 765 O O . VAL A 1 97 ? 0.820 -2.971 -20.412 1.00 92.50 97 VAL A O 1
ATOM 768 N N . ARG A 1 98 ? 2.676 -1.973 -21.174 1.00 93.81 98 ARG A N 1
ATOM 769 C CA . ARG A 1 98 ? 3.268 -3.171 -21.782 1.00 93.81 98 ARG A CA 1
ATOM 770 C C . ARG A 1 98 ? 4.552 -3.558 -21.075 1.00 93.81 98 ARG A C 1
ATOM 772 O O . ARG A 1 98 ? 5.345 -2.696 -20.707 1.00 93.81 98 ARG A O 1
ATOM 779 N N . LEU A 1 99 ? 4.777 -4.853 -20.919 1.00 92.56 99 LEU A N 1
ATOM 780 C CA . LEU A 1 99 ? 6.008 -5.421 -20.394 1.00 92.56 99 LEU A CA 1
ATOM 781 C C . LEU A 1 99 ? 6.719 -6.146 -21.528 1.00 92.56 99 LEU A C 1
ATOM 783 O O . LEU A 1 99 ? 6.156 -7.034 -22.166 1.00 92.56 99 LEU A O 1
ATOM 7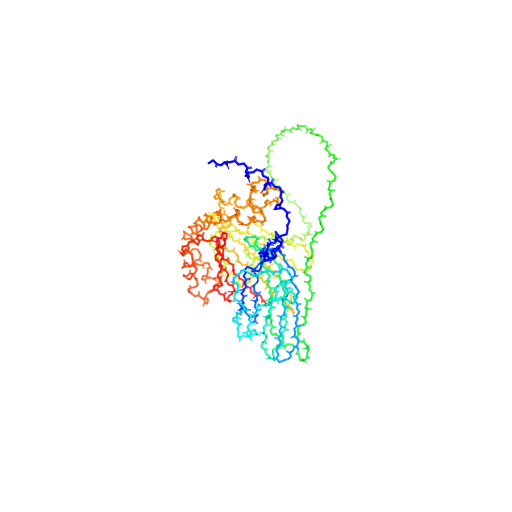87 N N . VAL A 1 100 ? 7.972 -5.780 -21.770 1.00 93.06 100 VAL A N 1
ATOM 788 C CA . VAL A 1 100 ? 8.824 -6.435 -22.765 1.00 93.06 100 VAL A CA 1
ATOM 789 C C . VAL A 1 100 ? 10.184 -6.755 -22.158 1.00 93.06 100 VAL A C 1
ATOM 791 O O . VAL A 1 100 ? 10.634 -6.088 -21.226 1.00 93.06 100 VAL A O 1
ATOM 794 N N . ALA A 1 101 ? 10.862 -7.772 -22.684 1.00 90.38 101 ALA A N 1
ATOM 795 C CA . ALA A 1 101 ? 12.253 -8.021 -22.325 1.00 90.38 101 ALA A CA 1
ATOM 796 C C . ALA A 1 101 ? 13.142 -6.877 -22.841 1.00 90.38 101 ALA A C 1
ATOM 798 O O . ALA A 1 101 ? 12.912 -6.341 -23.930 1.00 90.38 101 ALA A O 1
ATOM 799 N N . LEU A 1 102 ? 14.170 -6.507 -22.075 1.00 89.31 102 LEU A N 1
ATOM 800 C CA . LEU A 1 102 ? 15.173 -5.558 -22.555 1.00 89.31 102 LEU A CA 1
ATOM 801 C C . LEU A 1 102 ? 15.955 -6.131 -23.749 1.00 89.31 102 LEU A C 1
ATOM 803 O O . LEU A 1 102 ? 16.124 -7.352 -23.848 1.00 89.31 102 LEU A O 1
ATOM 807 N N . PRO A 1 103 ? 16.486 -5.269 -24.640 1.00 78.88 103 PRO A N 1
ATOM 808 C CA . PRO A 1 103 ? 17.421 -5.700 -25.674 1.00 78.88 103 PRO A CA 1
ATOM 809 C C . PRO A 1 103 ? 18.575 -6.507 -25.061 1.00 78.88 103 PRO A C 1
ATOM 811 O O . PRO A 1 103 ? 19.211 -6.057 -24.111 1.00 78.88 103 PRO A O 1
ATOM 814 N N . GLY A 1 104 ? 18.823 -7.711 -25.583 1.00 76.50 104 GLY A N 1
ATOM 815 C CA . GLY A 1 104 ? 19.800 -8.654 -25.018 1.00 76.50 104 GLY A CA 1
ATOM 816 C C . GLY A 1 104 ? 19.231 -9.640 -23.989 1.00 76.50 104 GLY A C 1
ATOM 817 O O . GLY A 1 104 ? 19.984 -10.435 -23.438 1.00 76.50 104 GLY A O 1
ATOM 818 N N . GLY A 1 105 ? 17.919 -9.617 -23.730 1.00 76.06 105 GLY A N 1
ATOM 819 C CA . GLY A 1 105 ? 17.216 -10.624 -22.924 1.00 76.06 105 GLY A CA 1
ATOM 820 C C . GLY A 1 105 ? 17.438 -10.525 -21.412 1.00 76.06 105 GLY A C 1
ATOM 821 O O . GLY A 1 105 ? 16.865 -11.313 -20.665 1.00 76.06 105 GLY A O 1
ATOM 822 N N . GLN A 1 106 ? 18.237 -9.563 -20.944 1.00 83.81 106 GLN A N 1
ATOM 823 C CA . GLN A 1 106 ? 18.533 -9.369 -19.525 1.00 83.81 106 GLN A CA 1
ATOM 824 C C . GLN A 1 106 ? 17.816 -8.141 -18.964 1.00 83.81 106 GLN A C 1
ATOM 826 O O . GLN A 1 106 ? 18.318 -7.017 -19.015 1.00 83.81 106 GLN A O 1
ATOM 831 N N . GLY A 1 107 ? 16.646 -8.370 -18.374 1.00 90.25 107 GLY A N 1
ATOM 832 C CA . GLY A 1 107 ? 15.859 -7.346 -17.698 1.00 90.25 107 GLY A CA 1
ATOM 833 C C . GLY A 1 107 ? 14.503 -7.093 -18.342 1.00 90.25 107 GLY A C 1
ATOM 834 O O . GLY A 1 107 ? 14.161 -7.656 -19.383 1.00 90.25 107 GLY A O 1
ATOM 835 N N . VAL A 1 108 ? 13.736 -6.214 -17.709 1.00 94.12 108 VAL A N 1
ATOM 836 C CA . VAL A 1 108 ? 12.349 -5.918 -18.078 1.00 94.12 108 VAL A CA 1
ATOM 837 C C . VAL A 1 108 ? 12.223 -4.436 -18.385 1.00 94.12 108 VAL A C 1
ATOM 839 O O . VAL A 1 108 ? 12.725 -3.592 -17.642 1.00 94.12 108 VAL A O 1
ATOM 842 N N . ARG A 1 109 ? 11.527 -4.120 -19.470 1.00 96.12 109 ARG A N 1
ATOM 843 C CA . ARG A 1 109 ? 11.068 -2.779 -19.808 1.00 96.12 109 ARG A CA 1
ATOM 844 C C . ARG A 1 109 ? 9.567 -2.714 -19.626 1.00 96.12 109 ARG A C 1
ATOM 846 O O . ARG A 1 109 ? 8.831 -3.479 -20.246 1.00 96.12 109 ARG A O 1
ATOM 853 N N . ILE A 1 110 ? 9.131 -1.769 -18.809 1.00 96.31 110 ILE A N 1
ATOM 854 C CA . ILE A 1 110 ? 7.735 -1.366 -18.717 1.00 96.31 110 ILE A CA 1
ATOM 855 C C . ILE A 1 110 ? 7.552 -0.147 -19.620 1.00 96.31 110 ILE A C 1
ATOM 857 O O . ILE A 1 110 ? 8.295 0.828 -19.519 1.00 96.31 110 ILE A O 1
ATOM 861 N N . ILE A 1 111 ? 6.583 -0.221 -20.523 1.00 95.75 111 ILE A N 1
ATOM 862 C CA . ILE A 1 111 ? 6.236 0.819 -21.487 1.00 95.75 111 ILE A CA 1
ATOM 863 C C . ILE A 1 111 ? 4.851 1.332 -21.121 1.00 95.75 111 ILE A C 1
ATOM 865 O O . ILE A 1 111 ? 3.891 0.566 -21.142 1.00 95.75 111 ILE A O 1
ATOM 869 N N . MET A 1 112 ? 4.737 2.615 -20.807 1.00 94.44 112 MET A N 1
ATOM 870 C CA . MET A 1 112 ? 3.445 3.285 -20.694 1.00 94.44 112 MET A CA 1
ATOM 871 C C . MET A 1 112 ? 3.172 3.994 -22.016 1.00 94.44 112 MET A C 1
ATOM 873 O O . MET A 1 112 ? 3.862 4.963 -22.333 1.00 94.44 112 MET A O 1
ATOM 877 N N . ASP A 1 113 ? 2.210 3.495 -22.792 1.00 92.38 113 ASP A N 1
ATOM 878 C CA . ASP A 1 113 ? 1.784 4.157 -24.026 1.00 92.38 113 ASP A CA 1
ATOM 879 C C . ASP A 1 113 ? 0.856 5.319 -23.657 1.00 92.38 113 ASP A C 1
ATOM 881 O O . ASP A 1 113 ? -0.177 5.122 -23.013 1.00 92.38 113 ASP A O 1
ATOM 885 N N . ILE A 1 114 ? 1.244 6.536 -24.029 1.00 91.75 114 ILE A N 1
ATOM 886 C CA . ILE A 1 114 ? 0.556 7.776 -23.671 1.00 91.75 114 ILE A CA 1
ATOM 887 C C . ILE A 1 114 ? -0.393 8.179 -24.800 1.00 91.75 114 ILE A C 1
ATOM 889 O O . ILE A 1 114 ? -0.083 8.028 -25.983 1.00 91.75 114 ILE A O 1
ATOM 893 N N . SER A 1 115 ? -1.552 8.728 -24.438 1.00 87.25 115 SER A N 1
ATOM 894 C CA . SER A 1 115 ? -2.510 9.276 -25.395 1.00 87.25 115 SER A CA 1
ATOM 895 C C . SER A 1 115 ? -1.863 10.370 -26.264 1.00 87.25 115 SER A C 1
ATOM 897 O O . SER A 1 115 ? -1.332 11.347 -25.726 1.00 87.25 115 SER A O 1
ATOM 899 N N . PRO A 1 116 ? -1.909 10.256 -27.607 1.00 83.38 116 PRO A N 1
ATOM 900 C CA . PRO A 1 116 ? -1.352 11.263 -28.505 1.00 83.38 116 PRO A CA 1
ATOM 901 C C . PRO A 1 116 ? -1.951 12.651 -28.270 1.00 83.38 116 PRO A C 1
ATOM 903 O O . PRO A 1 116 ? -3.126 12.792 -27.934 1.00 83.38 116 PRO A O 1
ATOM 906 N N . GLY A 1 117 ? -1.143 13.692 -28.481 1.00 75.19 117 GLY A N 1
ATOM 907 C CA . GLY A 1 117 ? -1.584 15.083 -28.328 1.00 75.19 117 GLY A CA 1
ATOM 908 C C . GLY A 1 117 ? -1.751 15.557 -26.880 1.00 75.19 117 GLY A C 1
ATOM 909 O O . GLY A 1 117 ? -2.125 16.710 -26.681 1.00 75.19 117 GLY A O 1
ATOM 910 N N . GLN A 1 118 ? -1.442 14.721 -25.883 1.00 76.50 118 GLN A N 1
ATOM 911 C CA . GLN A 1 118 ? -1.402 15.122 -24.479 1.00 76.50 118 GLN A CA 1
ATOM 912 C C . GLN A 1 118 ? 0.053 15.237 -23.995 1.00 76.50 118 GLN A C 1
ATOM 914 O O . GLN A 1 118 ? 0.696 14.216 -23.737 1.00 76.50 118 GLN A O 1
ATOM 919 N N . PRO A 1 119 ? 0.617 16.456 -23.889 1.00 78.56 119 PRO A N 1
ATOM 920 C CA . PRO A 1 119 ? 1.898 16.639 -23.215 1.00 78.56 119 PRO A CA 1
ATOM 921 C C . PRO A 1 119 ? 1.778 16.206 -21.748 1.00 78.56 119 PRO A C 1
ATOM 923 O O . PRO A 1 119 ? 0.713 16.317 -21.138 1.00 78.56 119 PRO A O 1
ATOM 926 N N . TYR A 1 120 ? 2.867 15.688 -21.181 1.00 81.50 120 TYR A N 1
ATOM 927 C CA . TYR A 1 120 ? 2.880 15.168 -19.819 1.00 81.50 120 TYR A CA 1
ATOM 928 C C . TYR A 1 120 ? 4.199 15.449 -19.103 1.00 81.50 120 TYR A C 1
ATOM 930 O O . TYR A 1 120 ? 5.273 15.516 -19.711 1.00 81.50 120 TYR A O 1
ATOM 938 N N . VAL A 1 121 ? 4.096 15.535 -17.780 1.00 83.25 121 VAL A N 1
ATOM 939 C CA . VAL A 1 121 ? 5.216 15.473 -16.838 1.00 83.25 121 VAL A CA 1
ATOM 940 C C . VAL A 1 121 ? 5.135 14.176 -16.048 1.00 83.25 121 VAL A C 1
ATOM 942 O O . VAL A 1 121 ? 4.050 13.613 -15.877 1.00 83.25 121 VAL A O 1
ATOM 945 N N . TYR A 1 122 ? 6.279 13.694 -15.563 1.00 86.44 122 TYR A N 1
ATOM 946 C CA . TYR A 1 122 ? 6.324 12.513 -14.711 1.00 86.44 122 TYR A CA 1
ATOM 947 C C . TYR A 1 122 ? 7.216 12.720 -13.489 1.00 86.44 122 TYR A C 1
ATOM 949 O O . TYR A 1 122 ? 8.198 13.462 -13.522 1.00 86.44 122 TYR A O 1
ATOM 957 N N . TRP A 1 123 ? 6.892 12.011 -12.414 1.00 80.94 123 TRP A N 1
ATOM 958 C CA . TRP A 1 123 ? 7.701 11.910 -11.205 1.00 80.94 123 TRP A CA 1
ATOM 959 C C . TRP A 1 123 ? 7.849 10.444 -10.806 1.00 80.94 123 TRP A C 1
ATOM 961 O O . TRP A 1 123 ? 7.100 9.576 -11.254 1.00 80.94 123 TRP A O 1
ATOM 971 N N . ARG A 1 124 ? 8.845 10.156 -9.967 1.00 83.06 124 ARG A N 1
ATOM 972 C CA . ARG A 1 124 ? 9.140 8.801 -9.500 1.00 83.06 124 ARG A CA 1
ATOM 973 C C . ARG A 1 124 ? 9.492 8.780 -8.023 1.00 83.06 124 ARG A C 1
ATOM 975 O O . ARG A 1 124 ? 10.143 9.699 -7.535 1.00 83.06 124 ARG A O 1
ATOM 982 N N . LEU A 1 125 ? 9.110 7.712 -7.334 1.00 77.44 125 LEU A N 1
ATOM 983 C CA . LEU A 1 125 ? 9.415 7.491 -5.922 1.00 77.44 125 LEU A CA 1
ATOM 984 C C . LEU A 1 125 ? 9.776 6.021 -5.695 1.00 77.44 125 LEU A C 1
ATOM 986 O O . LEU A 1 125 ? 9.096 5.141 -6.204 1.00 77.44 125 LEU A O 1
ATOM 990 N N . SER A 1 126 ? 10.814 5.750 -4.904 1.00 77.44 126 SER A N 1
ATOM 991 C CA . SER A 1 126 ? 11.191 4.394 -4.483 1.00 77.44 126 SER A CA 1
ATOM 992 C C . SER A 1 126 ? 11.189 4.309 -2.962 1.00 77.44 126 SER A C 1
ATOM 994 O O . SER A 1 126 ? 11.707 5.210 -2.302 1.00 77.44 126 SER A O 1
ATOM 996 N N . ARG A 1 127 ? 10.611 3.248 -2.391 1.00 68.81 127 ARG A N 1
ATOM 997 C CA . ARG A 1 127 ? 10.542 3.059 -0.934 1.00 68.81 127 ARG A CA 1
ATOM 998 C C . ARG A 1 127 ? 10.449 1.595 -0.523 1.00 68.81 127 ARG A C 1
ATOM 1000 O O . ARG A 1 127 ? 9.978 0.760 -1.288 1.00 68.81 127 ARG A O 1
ATOM 1007 N N . ALA A 1 128 ? 10.824 1.299 0.719 1.00 63.25 128 ALA A N 1
ATOM 1008 C CA . ALA A 1 128 ? 10.536 0.004 1.325 1.00 63.25 128 ALA A CA 1
ATOM 1009 C C . ALA A 1 128 ? 9.016 -0.172 1.526 1.00 63.25 128 ALA A C 1
ATOM 1011 O O . ALA A 1 128 ? 8.308 0.750 1.950 1.00 63.25 128 ALA A O 1
ATOM 1012 N N . GLY A 1 129 ? 8.522 -1.360 1.196 1.00 55.19 129 GLY A N 1
ATOM 1013 C CA . GLY A 1 129 ? 7.178 -1.844 1.483 1.00 55.19 129 GLY A CA 1
ATOM 1014 C C . GLY A 1 129 ? 7.085 -2.446 2.888 1.00 55.19 129 GLY A C 1
ATOM 1015 O O . GLY A 1 129 ? 8.082 -2.822 3.499 1.00 55.19 129 GLY A O 1
ATOM 1016 N N . THR A 1 130 ? 5.867 -2.552 3.414 1.00 45.19 130 THR A N 1
ATOM 1017 C CA . THR A 1 130 ? 5.594 -3.023 4.784 1.00 45.19 130 THR A CA 1
ATOM 1018 C C . THR A 1 130 ? 5.832 -4.526 4.990 1.00 45.19 130 THR A C 1
ATOM 1020 O O . THR A 1 130 ? 6.023 -4.952 6.122 1.00 45.19 130 THR A O 1
ATOM 1023 N N . SER A 1 131 ? 5.874 -5.310 3.909 1.00 50.19 131 SER A N 1
ATOM 1024 C CA . SER A 1 131 ? 6.124 -6.765 3.850 1.00 50.19 131 SER A CA 1
ATOM 1025 C C . SER A 1 131 ? 7.584 -7.129 3.496 1.00 50.19 131 SER A C 1
ATOM 1027 O O . SER A 1 131 ? 7.925 -8.249 3.110 1.00 50.19 131 SER A O 1
ATOM 1029 N N . GLY A 1 132 ? 8.503 -6.163 3.603 1.00 49.75 132 GLY A N 1
ATOM 1030 C CA . GLY A 1 132 ? 9.922 -6.366 3.287 1.00 49.75 132 GLY A CA 1
ATOM 1031 C C . GLY A 1 132 ? 10.246 -6.445 1.789 1.00 49.75 132 GLY A C 1
ATOM 1032 O O . GLY A 1 132 ? 11.358 -6.829 1.450 1.00 49.75 132 GLY A O 1
ATOM 1033 N N . GLY A 1 133 ? 9.301 -6.088 0.912 1.00 66.00 133 GLY A N 1
ATOM 1034 C CA . GLY A 1 133 ? 9.565 -5.752 -0.493 1.00 66.00 133 GLY A CA 1
ATOM 1035 C C . GLY A 1 133 ? 9.830 -4.254 -0.678 1.00 66.00 133 GLY A C 1
ATOM 1036 O O . GLY A 1 133 ? 9.919 -3.508 0.293 1.00 66.00 133 GLY A O 1
ATOM 1037 N N . TYR A 1 134 ? 9.917 -3.789 -1.919 1.00 74.06 134 TYR A N 1
ATOM 1038 C CA . TYR A 1 134 ? 10.057 -2.378 -2.281 1.00 74.06 134 TYR A CA 1
ATOM 1039 C C . TYR A 1 134 ? 8.951 -1.964 -3.245 1.00 74.06 134 TYR A C 1
ATOM 1041 O O . TYR A 1 134 ? 8.473 -2.758 -4.045 1.00 74.06 134 TYR A O 1
ATOM 1049 N N . MET A 1 135 ? 8.529 -0.712 -3.154 1.00 78.12 135 MET A N 1
ATOM 1050 C CA . MET A 1 135 ? 7.544 -0.108 -4.034 1.00 78.12 135 MET A CA 1
ATOM 1051 C C . MET A 1 135 ? 8.217 1.002 -4.829 1.00 78.12 135 MET A C 1
ATOM 1053 O O . MET A 1 135 ? 8.836 1.896 -4.248 1.00 78.12 135 MET A O 1
ATOM 1057 N N . TYR A 1 136 ? 8.063 0.945 -6.145 1.00 85.25 136 TYR A N 1
ATOM 1058 C CA . TYR A 1 136 ? 8.455 1.995 -7.066 1.00 85.25 136 TYR A CA 1
ATOM 1059 C C . TYR A 1 136 ? 7.201 2.584 -7.710 1.00 85.25 136 TYR A C 1
ATOM 1061 O O . TYR A 1 136 ? 6.426 1.868 -8.339 1.00 85.25 136 TYR A O 1
ATOM 1069 N N . LEU A 1 137 ? 6.984 3.878 -7.514 1.00 84.69 137 LEU A N 1
ATOM 1070 C CA . LEU A 1 137 ? 5.857 4.619 -8.060 1.00 84.69 137 LEU A CA 1
ATOM 1071 C C . LEU A 1 137 ? 6.333 5.499 -9.207 1.00 84.69 137 LEU A C 1
ATOM 1073 O O . LEU A 1 137 ? 7.370 6.153 -9.087 1.00 84.69 137 LEU A O 1
ATOM 1077 N N . VAL A 1 138 ? 5.546 5.553 -10.276 1.00 89.50 138 VAL A N 1
ATOM 1078 C CA . VAL A 1 138 ? 5.688 6.538 -11.348 1.00 89.50 138 VAL A CA 1
ATOM 1079 C C . VAL A 1 138 ? 4.353 7.236 -11.528 1.00 89.50 138 VAL A C 1
ATOM 1081 O O . VAL A 1 138 ? 3.363 6.593 -11.862 1.00 89.50 138 VAL A O 1
ATOM 1084 N N . GLY A 1 139 ? 4.320 8.541 -11.286 1.00 85.31 139 GLY A N 1
ATOM 1085 C CA . GLY A 1 139 ? 3.137 9.358 -11.532 1.00 85.31 139 GLY A CA 1
ATOM 1086 C C . GLY A 1 139 ? 3.293 10.165 -12.810 1.00 85.31 139 GLY A C 1
ATOM 1087 O O . GLY A 1 139 ? 4.367 10.711 -13.052 1.00 85.31 139 GLY A O 1
ATOM 1088 N N . LEU A 1 140 ? 2.232 10.249 -13.611 1.00 87.75 140 LEU A N 1
ATOM 1089 C CA . LEU A 1 140 ? 2.149 11.066 -14.815 1.00 87.75 140 LEU A CA 1
ATOM 1090 C C . LEU A 1 140 ? 0.959 12.009 -14.713 1.00 87.75 140 LEU A C 1
ATOM 1092 O O . LEU A 1 140 ? -0.129 11.611 -14.298 1.00 87.75 140 LEU A O 1
ATOM 1096 N N . LYS A 1 141 ? 1.158 13.255 -15.126 1.00 84.69 141 LYS A N 1
ATOM 1097 C CA . LYS A 1 141 ? 0.112 14.277 -15.148 1.00 84.69 141 LYS A CA 1
ATOM 1098 C C . LYS A 1 141 ? 0.135 14.999 -16.494 1.00 84.69 141 LYS A C 1
ATOM 1100 O O . LYS A 1 141 ? 1.234 15.243 -17.001 1.00 84.69 141 LYS A O 1
ATOM 1105 N N . PRO A 1 142 ? -1.031 15.370 -17.058 1.00 81.50 142 PRO A N 1
ATOM 1106 C CA . PRO A 1 142 ? -1.067 16.234 -18.228 1.00 81.50 142 PRO A CA 1
ATOM 1107 C C . PRO A 1 142 ? -0.354 17.557 -17.943 1.00 81.50 142 PRO A C 1
ATOM 1109 O O . PRO A 1 142 ? -0.609 18.207 -16.925 1.00 81.50 142 PRO A O 1
ATOM 1112 N N . ASP A 1 143 ? 0.530 17.954 -18.846 1.00 76.69 143 ASP A N 1
ATOM 1113 C CA . ASP A 1 143 ? 1.223 19.232 -18.787 1.00 76.69 143 ASP A CA 1
ATOM 1114 C C . ASP A 1 143 ? 0.413 20.287 -19.542 1.00 76.69 143 ASP A C 1
ATOM 1116 O O . ASP A 1 143 ? 0.543 20.483 -20.745 1.00 76.69 143 ASP A O 1
ATOM 1120 N N . LEU A 1 144 ? -0.474 20.963 -18.817 1.00 65.69 144 LEU A N 1
ATOM 1121 C CA . LEU A 1 144 ? -1.360 21.979 -19.387 1.00 65.69 144 LEU A CA 1
ATOM 1122 C C . LEU A 1 144 ? -0.646 23.311 -19.689 1.00 65.69 144 LEU A C 1
ATOM 1124 O O . LEU A 1 144 ? -1.292 24.227 -20.194 1.00 65.69 144 LEU A O 1
ATOM 1128 N N . GLN A 1 145 ? 0.647 23.452 -19.362 1.00 56.91 145 GLN A N 1
ATOM 1129 C CA . GLN A 1 145 ? 1.383 24.719 -19.478 1.00 56.91 145 GLN A CA 1
ATOM 1130 C C . GLN A 1 145 ? 2.395 24.754 -20.632 1.00 56.91 145 GLN A C 1
ATOM 1132 O O . GLN A 1 145 ? 2.813 25.841 -21.039 1.00 56.91 145 GLN A O 1
ATOM 1137 N N . SER A 1 146 ? 2.773 23.615 -21.215 1.00 51.22 146 SER A N 1
ATOM 1138 C CA . SER A 1 146 ? 3.730 23.585 -22.324 1.00 51.22 146 SER A CA 1
ATOM 1139 C C . SER A 1 146 ? 3.055 23.814 -23.680 1.00 51.22 146 SER A C 1
ATOM 1141 O O . SER A 1 146 ? 2.712 22.897 -24.425 1.00 51.22 146 SER A O 1
ATOM 1143 N N . GLY A 1 147 ? 2.943 25.089 -24.059 1.00 43.06 147 GLY A N 1
ATOM 1144 C CA . GLY A 1 147 ? 2.679 25.531 -25.432 1.00 43.06 147 GLY A CA 1
ATOM 1145 C C . GLY A 1 147 ? 3.837 25.224 -26.396 1.00 43.06 147 GLY A C 1
ATOM 1146 O O . GLY A 1 147 ? 4.411 26.141 -26.973 1.00 43.06 147 GLY A O 1
ATOM 1147 N N . GLY A 1 148 ? 4.193 23.944 -26.572 1.00 42.47 148 GLY A N 1
ATOM 1148 C CA . GLY A 1 148 ? 5.115 23.478 -27.619 1.00 42.47 148 GLY A CA 1
ATOM 1149 C C . GLY A 1 148 ? 6.467 22.900 -27.176 1.00 42.47 148 GLY A C 1
ATOM 1150 O O . GLY A 1 148 ? 7.270 22.567 -28.049 1.00 42.47 148 GLY A O 1
ATOM 1151 N N . SER A 1 149 ? 6.734 22.728 -25.878 1.00 39.91 149 SER A N 1
ATOM 1152 C CA . SER A 1 149 ? 7.951 22.038 -25.403 1.00 39.91 149 SER A CA 1
ATOM 1153 C C . SER A 1 149 ? 7.832 20.508 -25.523 1.00 39.91 149 SER A C 1
ATOM 1155 O O . SER A 1 149 ? 6.726 19.973 -25.425 1.00 39.91 149 SER A O 1
ATOM 1157 N N . PRO A 1 150 ? 8.939 19.775 -25.765 1.00 42.69 150 PRO A N 1
ATOM 1158 C CA . PRO A 1 150 ? 8.896 18.321 -25.908 1.00 42.69 150 PRO A CA 1
ATOM 1159 C C . PRO A 1 150 ? 8.393 17.629 -24.621 1.00 42.69 150 PRO A C 1
ATOM 1161 O O . PRO A 1 150 ? 8.713 18.093 -23.525 1.00 42.69 150 PRO A O 1
ATOM 1164 N N . PRO A 1 151 ? 7.638 16.514 -24.733 1.00 46.28 151 PRO A N 1
ATOM 1165 C CA . PRO A 1 151 ? 7.177 15.734 -23.586 1.00 46.28 151 PRO A CA 1
ATOM 1166 C C . PRO A 1 151 ? 8.349 15.251 -22.731 1.00 46.28 151 PRO A C 1
ATOM 1168 O O . PRO A 1 151 ? 9.317 14.709 -23.273 1.00 46.28 151 PRO A O 1
ATOM 1171 N N . GLY A 1 152 ? 8.222 15.380 -21.407 1.00 46.72 152 GLY A N 1
ATOM 1172 C CA . GLY A 1 152 ? 9.141 14.766 -20.453 1.00 46.72 152 GLY A CA 1
ATOM 1173 C C . GLY A 1 152 ? 10.259 15.664 -19.925 1.00 46.72 152 GLY A C 1
ATOM 1174 O O . GLY A 1 152 ? 11.416 15.244 -19.904 1.00 46.72 152 GLY A O 1
ATOM 1175 N N . LEU A 1 153 ? 9.924 16.852 -19.406 1.00 40.09 153 LEU A N 1
ATOM 1176 C CA . LEU A 1 153 ? 10.796 17.506 -18.427 1.00 40.09 153 LEU A CA 1
ATOM 1177 C C . LEU A 1 153 ? 10.944 16.576 -17.216 1.00 40.09 153 LEU A C 1
ATOM 1179 O O . LEU A 1 153 ? 10.084 16.509 -16.339 1.00 40.09 153 LEU A O 1
ATOM 1183 N N . ALA A 1 154 ? 12.046 15.828 -17.195 1.00 43.38 154 ALA A N 1
ATOM 1184 C CA . ALA A 1 154 ? 12.522 15.159 -16.005 1.00 43.38 154 ALA A CA 1
ATOM 1185 C C . ALA A 1 154 ? 12.898 16.248 -15.001 1.00 43.38 154 ALA A C 1
ATOM 1187 O O . ALA A 1 154 ? 13.954 16.871 -15.100 1.00 43.38 154 ALA A O 1
ATOM 1188 N N . LEU A 1 155 ? 12.037 16.484 -14.019 1.00 39.19 155 LEU A N 1
ATOM 1189 C CA . LEU A 1 155 ? 12.451 17.199 -12.825 1.00 39.19 155 LEU A CA 1
ATOM 1190 C C . LEU A 1 155 ? 13.291 16.242 -11.985 1.00 39.19 155 LEU A C 1
ATOM 1192 O O . LEU A 1 155 ? 12.808 15.502 -11.128 1.00 39.19 155 LEU A O 1
ATOM 1196 N N . GLU A 1 156 ? 14.584 16.211 -12.298 1.00 35.12 156 GLU A N 1
ATOM 1197 C CA . GLU A 1 156 ? 15.568 15.548 -11.464 1.00 35.12 156 GLU A CA 1
ATOM 1198 C C . GLU A 1 156 ? 15.566 16.170 -10.065 1.00 35.12 156 GLU A C 1
ATOM 1200 O O . GLU A 1 156 ? 16.037 17.286 -9.847 1.00 35.12 156 GLU A O 1
ATOM 1205 N N . LYS A 1 157 ? 15.129 15.387 -9.075 1.00 28.45 157 LYS A N 1
ATOM 1206 C CA . LYS A 1 157 ? 15.724 15.457 -7.741 1.00 28.45 157 LYS A CA 1
ATOM 1207 C C . LYS A 1 157 ? 15.776 14.083 -7.070 1.00 28.45 157 LYS A C 1
ATOM 1209 O O . LYS A 1 157 ? 14.806 13.591 -6.513 1.00 28.45 157 LYS A O 1
ATOM 1214 N N . ARG A 1 158 ? 16.989 13.523 -7.145 1.00 27.20 158 ARG A N 1
ATOM 1215 C CA . ARG A 1 158 ? 17.643 12.549 -6.252 1.00 27.20 158 ARG A CA 1
ATOM 1216 C C . ARG A 1 158 ? 16.924 11.226 -5.982 1.00 27.20 158 ARG A C 1
ATOM 1218 O O . ARG A 1 158 ? 16.263 11.035 -4.968 1.00 27.20 158 ARG A O 1
ATOM 1225 N N . SER A 1 159 ? 17.280 10.236 -6.795 1.00 26.09 159 SER A N 1
ATOM 1226 C CA . SER A 1 159 ? 17.540 8.894 -6.275 1.00 26.09 159 SER A CA 1
ATOM 1227 C C . SER A 1 159 ? 18.717 8.982 -5.292 1.00 26.09 159 SER A C 1
ATOM 1229 O O . SER A 1 159 ? 19.810 9.380 -5.696 1.00 26.09 159 SER A O 1
ATOM 1231 N N . TYR A 1 160 ? 18.541 8.633 -4.017 1.00 29.98 160 TYR A N 1
ATOM 1232 C CA . TYR A 1 160 ? 19.699 8.427 -3.144 1.00 29.98 160 TYR A CA 1
ATOM 1233 C C . TYR A 1 160 ? 20.282 7.037 -3.423 1.00 29.98 160 TYR A C 1
ATOM 1235 O O . TYR A 1 160 ? 19.661 6.008 -3.153 1.00 29.98 160 TYR A O 1
ATOM 1243 N N . ALA A 1 161 ? 21.468 7.030 -4.037 1.00 27.89 161 ALA A N 1
ATOM 1244 C CA . ALA A 1 161 ? 22.412 5.923 -3.969 1.00 27.89 161 ALA A CA 1
ATOM 1245 C C . ALA A 1 161 ? 22.820 5.692 -2.504 1.00 27.89 161 ALA A C 1
ATOM 1247 O O . ALA A 1 161 ? 22.768 6.617 -1.691 1.00 27.89 161 ALA A O 1
ATOM 1248 N N . GLY A 1 162 ? 23.172 4.447 -2.181 1.00 26.67 162 GLY A N 1
ATOM 1249 C CA . GLY A 1 162 ? 23.434 3.982 -0.824 1.00 26.67 162 GLY A CA 1
ATOM 1250 C C . GLY A 1 162 ? 24.370 4.885 -0.025 1.00 26.67 162 GLY A C 1
ATOM 1251 O O . GLY A 1 162 ? 25.351 5.420 -0.539 1.00 26.67 162 GLY A O 1
ATOM 1252 N N . SER A 1 163 ? 24.071 5.020 1.263 1.00 27.39 163 SER A N 1
ATOM 1253 C CA . SER A 1 163 ? 25.068 5.438 2.239 1.00 27.39 163 SER A CA 1
ATOM 1254 C C . SER A 1 163 ? 26.294 4.520 2.103 1.00 27.39 163 SER A C 1
ATOM 1256 O O . SER A 1 163 ? 26.113 3.300 2.038 1.00 27.39 163 SER A O 1
ATOM 1258 N N . PRO A 1 164 ? 27.527 5.056 2.059 1.00 31.75 164 PRO A N 1
ATOM 1259 C CA . PRO A 1 164 ? 28.713 4.232 2.244 1.00 31.75 164 PRO A CA 1
ATOM 1260 C C . PRO A 1 164 ? 28.589 3.501 3.590 1.00 31.75 164 PRO A C 1
ATOM 1262 O O . PRO A 1 164 ? 28.064 4.097 4.539 1.00 31.75 164 PRO A O 1
ATOM 1265 N N . PRO A 1 165 ? 29.046 2.242 3.713 1.00 32.09 165 PRO A N 1
ATOM 1266 C CA . PRO A 1 165 ? 29.145 1.622 5.024 1.00 32.09 165 PRO A CA 1
ATOM 1267 C C . PRO A 1 165 ? 30.033 2.506 5.918 1.00 32.09 165 PRO A C 1
ATOM 1269 O O . PRO A 1 165 ? 31.015 3.072 5.423 1.00 32.09 165 PRO A O 1
ATOM 1272 N N . PRO A 1 166 ? 29.704 2.665 7.213 1.00 35.06 166 PRO A N 1
ATOM 1273 C CA . PRO A 1 166 ? 30.610 3.332 8.134 1.00 35.06 166 PRO A CA 1
ATOM 1274 C C . PRO A 1 166 ? 31.970 2.614 8.088 1.00 35.06 166 PRO A C 1
ATOM 1276 O O . PRO A 1 166 ? 31.996 1.382 7.997 1.00 35.06 166 PRO A O 1
ATOM 1279 N N . PRO A 1 167 ? 33.098 3.347 8.117 1.00 31.06 167 PRO A N 1
ATOM 1280 C CA . PRO A 1 167 ? 34.405 2.714 8.217 1.00 31.06 167 PRO A CA 1
ATOM 1281 C C . PRO A 1 167 ? 34.419 1.813 9.453 1.00 31.06 167 PRO A C 1
ATOM 1283 O O . PRO A 1 167 ? 33.886 2.189 10.500 1.00 31.06 167 PRO A O 1
ATOM 1286 N N . ALA A 1 168 ? 34.981 0.611 9.304 1.00 30.30 168 ALA A N 1
ATOM 1287 C CA . ALA A 1 168 ? 35.095 -0.370 10.373 1.00 30.30 168 ALA A CA 1
ATOM 1288 C C . ALA A 1 168 ? 35.684 0.303 11.621 1.00 30.30 168 ALA A C 1
ATOM 1290 O O . ALA A 1 168 ? 36.832 0.746 11.612 1.00 30.30 168 ALA A O 1
ATOM 1291 N N . ALA A 1 169 ? 34.873 0.423 12.674 1.00 31.88 169 ALA A N 1
ATOM 1292 C CA . ALA A 1 169 ? 35.358 0.861 13.967 1.00 31.88 169 ALA A CA 1
ATOM 1293 C C . ALA A 1 169 ? 36.274 -0.241 14.496 1.00 31.88 169 ALA A C 1
ATOM 1295 O O . ALA A 1 169 ? 35.839 -1.363 14.761 1.00 31.88 169 ALA A O 1
ATOM 1296 N N . ASP A 1 170 ? 37.550 0.107 14.572 1.00 27.48 170 ASP A N 1
ATOM 1297 C CA . ASP A 1 170 ? 38.644 -0.704 15.066 1.00 27.48 170 ASP A CA 1
ATOM 1298 C C . ASP A 1 170 ? 38.263 -1.342 16.411 1.00 27.48 170 ASP A C 1
ATOM 1300 O O . ASP A 1 170 ? 38.062 -0.673 17.431 1.00 27.48 170 ASP A O 1
ATOM 1304 N N . ALA A 1 171 ? 38.109 -2.664 16.400 1.00 34.00 171 ALA A N 1
ATOM 1305 C CA . ALA A 1 171 ? 37.832 -3.465 17.576 1.00 34.00 171 ALA A CA 1
ATOM 1306 C C . ALA A 1 171 ? 39.119 -3.606 18.395 1.00 34.00 171 ALA A C 1
ATOM 1308 O O . ALA A 1 171 ? 39.749 -4.656 18.387 1.00 34.00 171 ALA A O 1
ATOM 1309 N N . SER A 1 172 ? 39.534 -2.543 19.090 1.00 34.06 172 SER A N 1
ATOM 1310 C CA . SER A 1 172 ? 40.594 -2.590 20.105 1.00 34.06 172 SER A CA 1
ATOM 1311 C C . SER A 1 172 ? 40.610 -1.333 20.979 1.00 34.06 172 SER A C 1
ATOM 1313 O O . SER A 1 172 ? 41.476 -0.478 20.837 1.00 34.06 172 SER A O 1
ATOM 1315 N N . ARG A 1 173 ? 39.671 -1.229 21.931 1.00 27.59 173 ARG A N 1
ATOM 1316 C CA . ARG A 1 173 ? 39.919 -0.671 23.281 1.00 27.59 173 ARG A CA 1
ATOM 1317 C C . ARG A 1 173 ? 38.679 -0.795 24.164 1.00 27.59 173 ARG A C 1
ATOM 1319 O O . ARG A 1 173 ? 37.817 0.073 24.211 1.00 27.59 173 ARG A O 1
ATOM 1326 N N . ARG A 1 174 ? 38.635 -1.886 24.923 1.00 27.33 174 ARG A N 1
ATOM 1327 C CA . ARG A 1 174 ? 37.920 -1.944 26.201 1.00 27.33 174 ARG A CA 1
ATOM 1328 C C . ARG A 1 174 ? 38.795 -1.224 27.237 1.00 27.33 174 ARG A C 1
ATOM 1330 O O . ARG A 1 174 ? 40.003 -1.467 27.248 1.00 27.33 174 ARG A O 1
ATOM 1337 N N . PRO A 1 175 ? 38.224 -0.407 28.128 1.00 29.23 175 PRO A N 1
ATOM 1338 C CA . PRO A 1 175 ? 38.600 -0.573 29.528 1.00 29.23 175 PRO A CA 1
ATOM 1339 C C . PRO A 1 175 ? 37.414 -0.997 30.383 1.00 29.23 175 PRO A C 1
ATOM 1341 O O . PRO A 1 175 ? 36.249 -0.779 30.060 1.00 29.23 175 PRO A O 1
ATOM 1344 N N . ALA A 1 176 ? 37.783 -1.700 31.441 1.00 27.02 176 ALA A N 1
ATOM 1345 C CA . ALA A 1 176 ? 36.947 -2.460 32.336 1.00 27.02 176 ALA A CA 1
ATOM 1346 C C . ALA A 1 176 ? 36.089 -1.600 33.275 1.00 27.02 176 ALA A C 1
ATOM 1348 O O . ALA A 1 176 ? 36.290 -0.400 33.441 1.00 27.02 176 ALA A O 1
ATOM 1349 N N . ALA A 1 177 ? 35.145 -2.305 33.891 1.00 29.75 177 ALA A N 1
ATOM 1350 C CA . ALA A 1 177 ? 34.283 -1.903 34.984 1.00 29.75 177 ALA A CA 1
ATOM 1351 C C . ALA A 1 177 ? 34.963 -1.057 36.074 1.00 29.75 177 ALA A C 1
ATOM 1353 O O . ALA A 1 177 ? 36.066 -1.372 36.512 1.00 29.75 177 ALA A O 1
ATOM 1354 N N . SER A 1 178 ? 34.194 -0.109 36.611 1.00 29.50 178 SER A N 1
ATOM 1355 C CA . SER A 1 178 ? 34.231 0.239 38.030 1.00 29.50 178 SER A CA 1
ATOM 1356 C C . SER A 1 178 ? 32.803 0.300 38.556 1.00 29.50 178 SER A C 1
ATOM 1358 O O . SER A 1 178 ? 31.910 0.879 37.939 1.00 29.50 178 SER A O 1
ATOM 1360 N N . ALA A 1 179 ? 32.618 -0.399 39.666 1.00 25.41 179 ALA A N 1
ATOM 1361 C CA . ALA A 1 179 ? 31.396 -0.561 40.425 1.00 25.41 179 ALA A CA 1
ATOM 1362 C C . ALA A 1 179 ? 31.128 0.631 41.364 1.00 25.41 179 ALA A C 1
ATOM 1364 O O . ALA A 1 179 ? 32.015 1.454 41.578 1.00 25.41 179 ALA A O 1
ATOM 1365 N N . LEU A 1 180 ? 29.948 0.571 42.004 1.00 26.30 180 LEU A N 1
ATOM 1366 C CA . LEU A 1 180 ? 29.486 1.321 43.190 1.00 26.30 180 LEU A CA 1
ATOM 1367 C C . LEU A 1 180 ? 29.011 2.756 42.873 1.00 26.30 180 LEU A C 1
ATOM 1369 O O . LEU A 1 180 ? 29.654 3.474 42.127 1.00 26.30 180 LEU A O 1
ATOM 1373 N N . SER A 1 181 ? 27.877 3.255 43.365 1.00 25.56 181 SER A N 1
ATOM 1374 C CA . SER A 1 181 ? 27.052 2.855 44.508 1.00 25.56 181 SER A CA 1
ATOM 1375 C C . SER A 1 181 ? 25.673 3.524 44.416 1.00 25.56 181 SER A C 1
ATOM 1377 O O . SER A 1 181 ? 25.532 4.658 43.968 1.00 25.56 181 SER A O 1
ATOM 1379 N N . SER A 1 182 ? 24.663 2.793 44.869 1.00 28.59 182 SER A N 1
ATOM 1380 C CA . SER A 1 182 ? 23.344 3.259 45.291 1.00 28.59 182 SER A CA 1
ATOM 1381 C C . SER A 1 182 ? 23.433 4.199 46.496 1.00 28.59 182 SER A C 1
ATOM 1383 O O . SER A 1 182 ? 24.187 3.869 47.402 1.00 28.59 182 SER A O 1
ATOM 1385 N N . GLU A 1 183 ? 22.606 5.253 46.556 1.00 25.50 183 GLU A N 1
ATOM 1386 C CA . GLU A 1 183 ? 21.827 5.636 47.753 1.00 25.50 183 GLU A CA 1
ATOM 1387 C C . GLU A 1 183 ? 20.921 6.870 47.517 1.00 25.50 183 GLU A C 1
ATOM 1389 O O . GLU A 1 183 ? 21.389 7.903 47.062 1.00 25.50 183 GLU A O 1
ATOM 1394 N N . ASN A 1 184 ? 19.622 6.695 47.836 1.00 24.73 184 ASN A N 1
ATOM 1395 C CA . ASN A 1 184 ? 18.719 7.560 48.631 1.00 24.73 184 ASN A CA 1
ATOM 1396 C C . ASN A 1 184 ? 18.631 9.091 48.376 1.00 24.73 184 ASN A C 1
ATOM 1398 O O . ASN A 1 184 ? 19.628 9.761 48.192 1.00 24.73 184 ASN A O 1
ATOM 1402 N N . ARG A 1 185 ? 17.501 9.809 48.507 1.00 23.55 185 ARG A N 1
ATOM 1403 C CA . ARG A 1 185 ? 16.074 9.569 48.817 1.00 23.55 185 ARG A CA 1
ATOM 1404 C C . ARG A 1 185 ? 15.391 10.965 48.812 1.00 23.55 185 ARG A C 1
ATOM 1406 O O . ARG A 1 185 ? 16.027 11.944 49.186 1.00 23.55 185 ARG A O 1
ATOM 1413 N N . THR A 1 186 ? 14.075 11.003 48.563 1.00 23.64 186 THR A N 1
ATOM 1414 C CA . THR A 1 186 ? 13.060 11.948 49.126 1.00 23.64 186 THR A CA 1
ATOM 1415 C C . THR A 1 186 ? 12.935 13.421 48.660 1.00 23.64 186 THR A C 1
ATOM 1417 O O . THR A 1 186 ? 13.717 14.280 49.036 1.00 23.64 186 THR A O 1
ATOM 1420 N N . LEU A 1 187 ? 11.822 13.680 47.943 1.00 27.77 187 LEU A N 1
ATOM 1421 C CA . LEU A 1 187 ? 10.688 14.594 48.247 1.00 27.77 187 LEU A CA 1
ATOM 1422 C C . LEU A 1 187 ? 10.948 15.987 48.870 1.00 27.77 187 LEU A C 1
ATOM 1424 O O . LEU A 1 187 ? 11.356 16.055 50.022 1.00 27.77 187 LEU A O 1
ATOM 1428 N N . ALA A 1 188 ? 10.475 17.060 48.208 1.00 23.64 188 ALA A N 1
ATOM 1429 C CA . ALA A 1 188 ? 9.451 17.998 48.725 1.00 23.64 188 ALA A CA 1
ATOM 1430 C C . ALA A 1 188 ? 9.160 19.172 47.757 1.00 23.64 188 ALA A C 1
ATOM 1432 O O . ALA A 1 188 ? 9.984 19.558 46.936 1.00 23.64 188 ALA A O 1
ATOM 1433 N N . ALA A 1 189 ? 7.939 19.694 47.878 1.00 25.08 189 ALA A N 1
ATOM 1434 C CA . ALA A 1 189 ? 7.282 20.732 47.089 1.00 25.08 189 ALA A CA 1
ATOM 1435 C C . ALA A 1 189 ? 7.647 22.181 47.488 1.00 25.08 189 ALA A C 1
ATOM 1437 O O . ALA A 1 189 ? 8.140 22.412 48.588 1.00 25.08 189 ALA A O 1
ATOM 1438 N N . GLY A 1 190 ? 7.264 23.155 46.647 1.00 22.53 190 GLY A N 1
ATOM 1439 C CA . GLY A 1 190 ? 7.099 24.569 47.031 1.00 22.53 190 GLY A CA 1
ATOM 1440 C C . GLY A 1 190 ? 7.689 25.560 46.025 1.00 22.53 190 GLY A C 1
ATOM 1441 O O . GLY A 1 190 ? 8.897 25.592 45.841 1.00 22.53 190 GLY A O 1
ATOM 1442 N N . GLY A 1 191 ? 6.840 26.349 45.358 1.00 22.06 191 GLY A N 1
ATOM 1443 C CA . GLY A 1 191 ? 7.228 27.260 44.275 1.00 22.06 191 GLY A CA 1
ATOM 1444 C C . GLY A 1 191 ? 7.570 28.693 44.697 1.00 22.06 191 GLY A C 1
ATOM 1445 O O . GLY A 1 191 ? 7.318 29.079 45.830 1.00 22.06 191 GLY A O 1
ATOM 1446 N N . ALA A 1 192 ? 8.089 29.474 43.740 1.00 23.91 192 ALA A N 1
ATOM 1447 C CA . ALA A 1 192 ? 7.781 30.891 43.487 1.00 23.91 192 ALA A CA 1
ATOM 1448 C C . ALA A 1 192 ? 8.633 31.428 42.311 1.00 23.91 192 ALA A C 1
ATOM 1450 O O . ALA A 1 192 ? 9.853 31.486 42.383 1.00 23.91 192 ALA A O 1
ATOM 1451 N N . THR A 1 193 ? 7.941 31.794 41.228 1.00 25.69 193 THR A N 1
ATOM 1452 C CA . THR A 1 193 ? 8.173 32.924 40.298 1.00 25.69 193 THR A CA 1
ATOM 1453 C C . THR A 1 193 ? 9.573 33.542 40.136 1.00 25.69 193 THR A C 1
ATOM 1455 O O . THR A 1 193 ? 10.063 34.198 41.052 1.00 25.69 193 THR A O 1
ATOM 1458 N N . SER A 1 194 ? 10.087 33.571 38.896 1.00 26.73 194 SER A N 1
ATOM 1459 C CA . SER A 1 194 ? 10.486 34.824 38.206 1.00 26.73 194 SER A CA 1
ATOM 1460 C C . SER A 1 194 ? 10.863 34.619 36.722 1.00 26.73 194 SER A C 1
ATOM 1462 O O . SER A 1 194 ? 11.803 33.916 36.380 1.00 26.73 194 SER A O 1
ATOM 1464 N N . THR A 1 195 ? 10.077 35.283 35.866 1.00 23.73 195 THR A N 1
ATOM 1465 C CA . THR A 1 195 ? 10.464 36.062 34.668 1.00 23.73 195 THR A CA 1
ATOM 1466 C C . THR A 1 195 ? 11.362 35.460 33.576 1.00 23.73 195 THR A C 1
ATOM 1468 O O . THR A 1 195 ? 12.582 35.488 33.656 1.00 23.73 195 THR A O 1
ATOM 1471 N N . ALA A 1 196 ? 10.690 35.115 32.473 1.00 30.09 196 ALA A N 1
ATOM 1472 C CA . ALA A 1 196 ? 10.925 35.617 31.114 1.00 30.09 196 ALA A CA 1
ATOM 1473 C C . ALA A 1 196 ? 12.370 35.695 30.584 1.00 30.09 196 ALA A C 1
AT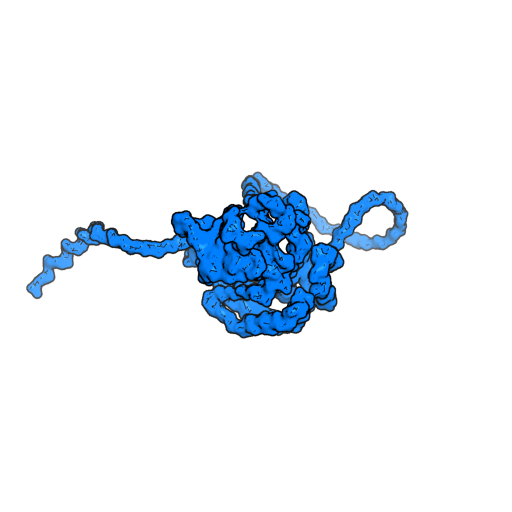OM 1475 O O . ALA A 1 196 ? 13.041 36.711 30.731 1.00 30.09 196 ALA A O 1
ATOM 1476 N N . THR A 1 197 ? 12.707 34.731 29.730 1.00 27.56 197 THR A N 1
ATOM 1477 C CA . THR A 1 197 ? 13.320 35.017 28.428 1.00 27.56 197 THR A CA 1
ATOM 1478 C C . THR A 1 197 ? 12.665 34.135 27.373 1.00 27.56 197 THR A C 1
ATOM 1480 O O . THR A 1 197 ? 12.626 32.913 27.484 1.00 27.56 197 THR A O 1
ATOM 1483 N N . SER A 1 198 ? 12.092 34.793 26.367 1.00 37.84 198 SER A N 1
ATOM 1484 C CA . SER A 1 198 ? 11.554 34.184 25.159 1.00 37.84 198 SER A CA 1
ATOM 1485 C C . SER A 1 198 ? 12.642 33.401 24.427 1.00 37.84 198 SER A C 1
ATOM 1487 O O . SER A 1 198 ? 13.491 33.994 23.768 1.00 37.84 198 SER A O 1
ATOM 1489 N N . GLU A 1 199 ? 12.561 32.079 24.469 1.00 27.89 199 GLU A N 1
ATOM 1490 C CA . GLU A 1 199 ? 13.078 31.227 23.406 1.00 27.89 199 GLU A CA 1
ATOM 1491 C C . GLU A 1 199 ? 11.884 30.555 22.741 1.00 27.89 199 GLU A C 1
ATOM 1493 O O . GLU A 1 199 ? 11.008 29.997 23.400 1.00 27.89 199 GLU A O 1
ATOM 1498 N N . TYR A 1 200 ? 11.820 30.684 21.417 1.00 27.11 200 TYR A N 1
ATOM 1499 C CA . TYR A 1 200 ? 10.823 30.062 20.560 1.00 27.11 200 TYR A CA 1
ATOM 1500 C C . TYR A 1 200 ? 10.839 28.540 20.754 1.00 27.11 200 TYR A C 1
ATOM 1502 O O . TYR A 1 200 ? 11.519 27.808 20.038 1.00 27.11 200 TYR A O 1
ATOM 1510 N N . GLN A 1 201 ? 10.043 28.049 21.698 1.00 26.92 201 GLN A N 1
ATOM 1511 C CA . GLN A 1 201 ? 9.604 26.665 21.722 1.00 26.92 201 GLN A CA 1
ATOM 1512 C C . GLN A 1 201 ? 8.633 26.480 20.555 1.00 26.92 201 GLN A C 1
ATOM 1514 O O . GLN A 1 201 ? 7.438 26.755 20.652 1.00 26.92 201 GLN A O 1
ATOM 1519 N N . GLN A 1 202 ? 9.170 26.041 19.413 1.00 32.84 202 GLN A N 1
ATOM 1520 C CA . GLN A 1 202 ? 8.368 25.368 18.395 1.00 32.84 202 GLN A CA 1
ATOM 1521 C C . GLN A 1 202 ? 7.577 24.251 19.093 1.00 32.84 202 GLN A C 1
ATOM 1523 O O . GLN A 1 202 ? 8.195 23.413 19.755 1.00 32.84 202 GLN A O 1
ATOM 1528 N N . PRO A 1 203 ? 6.240 24.202 18.983 1.00 33.84 203 PRO A N 1
ATOM 1529 C CA . PRO A 1 203 ? 5.486 23.103 19.555 1.00 33.84 203 PRO A CA 1
ATOM 1530 C C . PRO A 1 203 ? 5.835 21.825 18.786 1.00 33.84 203 PRO A C 1
ATOM 1532 O O . PRO A 1 203 ? 5.409 21.627 17.651 1.00 33.84 203 PRO A O 1
ATOM 1535 N N . SER A 1 204 ? 6.615 20.936 19.398 1.00 42.88 204 SER A N 1
ATOM 1536 C CA . SER A 1 204 ? 6.754 19.548 18.954 1.00 42.88 204 SER A CA 1
ATOM 1537 C C . SER A 1 204 ? 5.486 18.781 19.340 1.00 42.88 204 SER A C 1
ATOM 1539 O O . SER A 1 204 ? 5.490 17.991 20.283 1.00 42.88 204 SER A O 1
ATOM 1541 N N . SER A 1 205 ? 4.357 19.075 18.694 1.00 47.91 205 SER A N 1
ATOM 1542 C CA . SER A 1 205 ? 3.082 18.430 19.019 1.00 47.91 205 SER A CA 1
ATOM 1543 C C . SER A 1 205 ? 2.827 17.226 18.113 1.00 47.91 205 SER A C 1
ATOM 1545 O O . SER A 1 205 ? 2.136 17.368 17.108 1.00 47.91 205 SER A O 1
ATOM 1547 N N . ASN A 1 206 ? 3.323 16.049 18.517 1.00 63.72 206 ASN A N 1
ATOM 1548 C CA . ASN A 1 206 ? 2.952 14.730 17.980 1.00 63.72 206 ASN A CA 1
ATOM 1549 C C . ASN A 1 206 ? 1.434 14.494 18.126 1.00 63.72 206 ASN A C 1
ATOM 1551 O O . ASN A 1 206 ? 0.988 13.810 19.045 1.00 63.72 206 ASN A O 1
ATOM 1555 N N . SER A 1 207 ? 0.620 15.114 17.276 1.00 80.12 207 SER A N 1
ATOM 1556 C CA . SER A 1 207 ? -0.827 15.216 17.478 1.00 80.12 207 SER A CA 1
ATOM 1557 C C . SER A 1 207 ? -1.598 14.873 16.211 1.00 80.12 207 SER A C 1
ATOM 1559 O O . SER A 1 207 ? -1.138 15.119 15.098 1.00 80.12 207 SER A O 1
ATOM 1561 N N . MET A 1 208 ? -2.812 14.346 16.377 1.00 87.06 208 MET A N 1
ATOM 1562 C CA . MET A 1 208 ? -3.732 14.114 15.257 1.00 87.06 208 MET A CA 1
ATOM 1563 C C . MET A 1 208 ? -4.028 15.407 14.482 1.00 87.06 208 MET A C 1
ATOM 1565 O O . MET A 1 208 ? -4.204 15.366 13.267 1.00 87.06 208 MET A O 1
ATOM 1569 N N . LEU A 1 209 ? -4.017 16.557 15.168 1.00 86.62 209 LEU A N 1
ATOM 1570 C CA . LEU A 1 209 ? -4.202 17.874 14.561 1.00 86.62 209 LEU A CA 1
ATOM 1571 C C . LEU A 1 209 ? -3.086 18.214 13.565 1.00 86.62 209 LEU A C 1
ATOM 1573 O O . LEU A 1 209 ? -3.373 18.691 12.470 1.00 86.62 209 LEU A O 1
ATOM 1577 N N . GLU A 1 210 ? -1.828 17.935 13.912 1.00 86.44 210 GLU A N 1
ATOM 1578 C CA . GLU A 1 210 ? -0.693 18.109 12.998 1.00 86.44 210 GLU A CA 1
ATOM 1579 C C . GLU A 1 210 ? -0.869 17.244 11.743 1.00 86.44 210 GLU A C 1
ATOM 1581 O O . GLU A 1 210 ? -0.723 17.726 10.619 1.00 86.44 210 GLU A O 1
ATOM 1586 N N . ILE A 1 211 ? -1.247 15.975 11.918 1.00 88.25 211 ILE A N 1
ATOM 1587 C CA . ILE A 1 211 ? -1.483 15.065 10.792 1.00 88.25 211 ILE A CA 1
ATOM 1588 C C . ILE A 1 211 ? -2.631 15.584 9.916 1.00 88.25 211 ILE A C 1
ATOM 1590 O O . ILE A 1 211 ? -2.518 15.556 8.694 1.00 88.25 211 ILE A O 1
ATOM 1594 N N . ALA A 1 212 ? -3.706 16.108 10.512 1.00 88.94 212 ALA A N 1
ATOM 1595 C CA . ALA A 1 212 ? -4.839 16.671 9.780 1.00 88.94 212 ALA A CA 1
ATOM 1596 C C . ALA A 1 212 ? -4.463 17.924 8.973 1.00 88.94 212 ALA A C 1
ATOM 1598 O O . ALA A 1 212 ? -5.014 18.144 7.896 1.00 88.94 212 ALA A O 1
ATOM 1599 N N . GLN A 1 213 ? -3.508 18.725 9.455 1.00 88.12 213 GLN A N 1
ATOM 1600 C CA . GLN A 1 213 ? -2.977 19.873 8.714 1.00 88.12 213 GLN A CA 1
ATOM 1601 C C . GLN A 1 213 ? -2.123 19.436 7.518 1.00 88.12 213 GLN A C 1
ATOM 1603 O O . GLN A 1 213 ? -2.226 20.028 6.446 1.00 88.12 213 GLN A O 1
ATOM 1608 N N . LEU A 1 214 ? -1.306 18.390 7.686 1.00 86.31 214 LEU A N 1
ATOM 1609 C CA . LEU A 1 214 ? -0.473 17.836 6.612 1.00 86.31 214 LEU A CA 1
ATOM 1610 C C . LEU A 1 214 ? -1.301 17.069 5.573 1.00 86.31 214 LEU A C 1
ATOM 1612 O O . LEU A 1 214 ? -1.028 17.133 4.378 1.00 86.31 214 LEU A O 1
ATOM 1616 N N . LEU A 1 215 ? -2.331 16.349 6.019 1.00 86.62 215 LEU A N 1
ATOM 1617 C CA . LEU A 1 215 ? -3.197 15.516 5.190 1.00 86.62 215 LEU A CA 1
ATOM 1618 C C . LEU A 1 215 ? -4.679 15.834 5.426 1.00 86.62 215 LEU A C 1
ATOM 1620 O O . LEU A 1 215 ? -5.407 14.996 5.965 1.00 86.62 215 LEU A O 1
ATOM 1624 N N . PRO A 1 216 ? -5.186 16.983 4.938 1.00 87.69 216 PRO A N 1
ATOM 1625 C CA . PRO A 1 216 ? -6.585 17.371 5.146 1.00 87.69 216 PRO A CA 1
ATOM 1626 C C . PRO A 1 216 ? -7.588 16.340 4.617 1.00 87.69 216 PRO A C 1
ATOM 1628 O O . PRO A 1 216 ? -8.660 16.150 5.183 1.00 87.69 216 PRO A O 1
ATOM 1631 N N . GLN A 1 217 ? -7.218 15.622 3.552 1.00 86.00 217 GLN A N 1
ATOM 1632 C CA . GLN A 1 217 ? -8.035 14.562 2.949 1.00 86.00 217 GLN A CA 1
ATOM 1633 C C . GLN A 1 217 ? -8.273 13.381 3.892 1.00 86.00 217 GLN A C 1
ATOM 1635 O O . GLN A 1 217 ? -9.296 12.714 3.797 1.00 86.00 217 GLN A O 1
ATOM 1640 N N . ALA A 1 218 ? -7.331 13.133 4.800 1.00 89.06 218 ALA A N 1
ATOM 1641 C CA . ALA A 1 218 ? -7.431 12.084 5.798 1.00 89.06 218 ALA A CA 1
ATOM 1642 C C . ALA A 1 218 ? -8.220 12.531 7.039 1.00 89.06 218 ALA A C 1
ATOM 1644 O O . ALA A 1 218 ? -8.500 11.695 7.891 1.00 89.06 218 ALA A O 1
ATOM 1645 N N . GLY A 1 219 ? -8.596 13.813 7.148 1.00 91.00 219 GLY A N 1
ATOM 1646 C CA . GLY A 1 219 ? -9.247 14.405 8.322 1.00 91.00 219 GLY A CA 1
ATOM 1647 C C . GLY A 1 219 ? -10.397 13.573 8.908 1.00 91.00 219 GLY A C 1
ATOM 1648 O O . GLY A 1 219 ? -10.354 13.272 10.101 1.00 91.00 219 GLY A O 1
ATOM 1649 N N . PRO A 1 220 ? -11.377 13.116 8.102 1.00 93.25 220 PRO A N 1
ATOM 1650 C CA . PRO A 1 220 ? -12.451 12.250 8.593 1.00 93.25 220 PRO A CA 1
ATOM 1651 C C . PRO A 1 220 ? -11.941 10.940 9.211 1.00 93.25 220 PRO A C 1
ATOM 1653 O O . PRO A 1 220 ? -12.430 10.506 10.253 1.00 93.25 220 PRO A O 1
ATOM 1656 N N . VAL A 1 221 ? -10.920 10.324 8.605 1.00 94.81 221 VAL A N 1
ATOM 1657 C CA . VAL A 1 221 ? -10.309 9.085 9.110 1.00 94.81 221 VAL A CA 1
ATOM 1658 C C . VAL A 1 221 ? -9.554 9.347 10.411 1.00 94.81 221 VAL A C 1
ATOM 1660 O O . VAL A 1 221 ? -9.639 8.538 11.328 1.00 94.81 221 VAL A O 1
ATOM 1663 N N . LEU A 1 222 ? -8.856 10.478 10.526 1.00 94.75 222 LEU A N 1
ATOM 1664 C CA . LEU A 1 222 ? -8.161 10.869 11.758 1.00 94.75 222 LEU A CA 1
ATOM 1665 C C . LEU A 1 222 ? -9.142 11.077 12.915 1.00 94.75 222 LEU A C 1
ATOM 1667 O O . LEU A 1 222 ? -8.898 10.571 14.006 1.00 94.75 222 LEU A O 1
ATOM 1671 N N . ALA A 1 223 ? -10.274 11.737 12.660 1.00 93.56 223 ALA A N 1
ATOM 1672 C CA . ALA A 1 223 ? -11.329 11.918 13.655 1.00 93.56 223 ALA A CA 1
ATOM 1673 C C . ALA A 1 223 ? -11.920 10.574 14.114 1.00 93.56 223 ALA A C 1
ATOM 1675 O O . ALA A 1 223 ? -12.114 10.354 15.309 1.00 93.56 223 ALA A O 1
ATOM 1676 N N . LEU A 1 224 ? -12.148 9.637 13.183 1.00 96.25 224 LEU A N 1
ATOM 1677 C CA . LEU A 1 224 ? -12.559 8.273 13.523 1.00 96.25 224 LEU A CA 1
ATOM 1678 C C . LEU A 1 224 ? -11.497 7.561 14.374 1.00 96.25 224 LEU A C 1
ATOM 1680 O O . LEU A 1 224 ? -11.840 6.912 15.358 1.00 96.25 224 LEU A O 1
ATOM 1684 N N . LEU A 1 225 ? -10.218 7.651 14.001 1.00 96.12 225 LEU A N 1
ATOM 1685 C CA . LEU A 1 225 ? -9.124 7.027 14.747 1.00 96.12 225 LEU A CA 1
ATOM 1686 C C . LEU A 1 225 ? -9.063 7.569 16.181 1.00 96.12 225 LEU A C 1
ATOM 1688 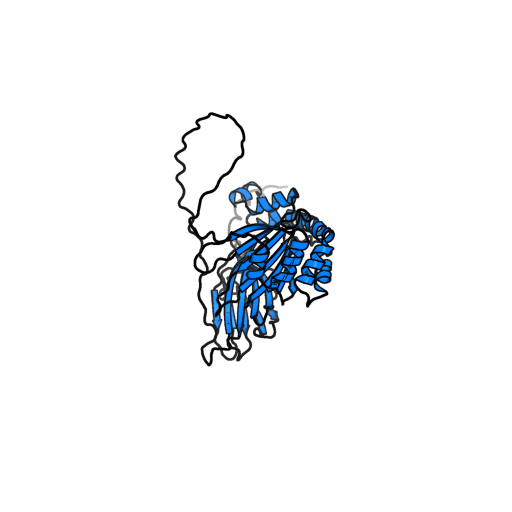O O . LEU A 1 225 ? -9.034 6.785 17.127 1.00 96.12 225 LEU A O 1
ATOM 1692 N N . GLU A 1 226 ? -9.132 8.885 16.355 1.00 93.88 226 GLU A N 1
ATOM 1693 C CA . GLU A 1 226 ? -9.175 9.524 17.672 1.00 93.88 226 GLU A CA 1
ATOM 1694 C C . GLU A 1 226 ? -10.399 9.069 18.488 1.00 93.88 226 GLU A C 1
ATOM 1696 O O . GLU A 1 226 ? -10.253 8.623 19.627 1.00 93.88 226 GLU A O 1
ATOM 1701 N N . GLN A 1 227 ? -11.593 9.048 17.880 1.00 95.19 227 GLN A N 1
ATOM 1702 C CA . GLN A 1 227 ? -12.821 8.541 18.510 1.00 95.19 227 GLN A CA 1
ATOM 1703 C C . GLN A 1 227 ? -12.697 7.071 18.949 1.00 95.19 227 GLN A C 1
ATOM 1705 O O . GLN A 1 227 ? -13.278 6.660 19.953 1.00 95.19 227 GLN A O 1
ATOM 1710 N N . LYS A 1 228 ? -11.946 6.262 18.196 1.00 95.56 228 LYS A N 1
ATOM 1711 C CA . LYS A 1 228 ? -11.676 4.844 18.482 1.00 95.56 228 LYS A CA 1
ATOM 1712 C C . LYS A 1 228 ? -10.449 4.638 19.381 1.00 95.56 228 LYS A C 1
ATOM 1714 O O . LYS A 1 228 ? -9.936 3.524 19.474 1.00 95.56 228 LYS A O 1
ATOM 1719 N N . GLY A 1 229 ? -9.977 5.696 20.042 1.00 93.12 229 GLY A N 1
ATOM 1720 C CA . GLY A 1 229 ? -8.916 5.625 21.042 1.00 93.12 229 GLY A CA 1
ATOM 1721 C C . GLY A 1 229 ? -7.526 5.375 20.460 1.00 93.12 229 GLY A C 1
ATOM 1722 O O . GLY A 1 229 ? -6.692 4.770 21.134 1.00 93.12 229 GLY A O 1
ATOM 1723 N N . TRP A 1 230 ? -7.272 5.781 19.214 1.00 94.75 230 TRP A N 1
ATOM 1724 C CA . TRP A 1 230 ? -5.927 5.772 18.644 1.00 94.75 230 TRP A CA 1
ATOM 1725 C C . TRP A 1 230 ? -5.158 7.031 19.037 1.00 94.75 230 TRP A C 1
ATOM 1727 O O . TRP A 1 230 ? -5.686 8.139 18.984 1.00 94.75 230 TRP A O 1
ATOM 1737 N N . GLN A 1 231 ? -3.886 6.858 19.385 1.00 90.56 231 GLN A N 1
ATOM 1738 C CA . GLN A 1 231 ? -2.995 7.934 19.815 1.00 90.56 231 GLN A CA 1
ATOM 1739 C C . GLN A 1 231 ? -1.670 7.866 19.062 1.00 90.56 231 GLN A C 1
ATOM 1741 O O . GLN A 1 231 ? -1.174 6.777 18.768 1.00 90.56 231 GLN A O 1
ATOM 1746 N N . VAL A 1 232 ? -1.090 9.028 18.760 1.00 89.62 232 VAL A N 1
ATOM 1747 C CA . VAL A 1 232 ? 0.227 9.134 18.117 1.00 89.62 232 VAL A CA 1
ATOM 1748 C C . VAL A 1 232 ? 1.309 8.774 19.138 1.00 89.62 232 VAL A C 1
ATOM 1750 O O . VAL A 1 232 ? 1.386 9.385 20.198 1.00 89.62 232 VAL A O 1
ATOM 1753 N N . GLN A 1 233 ? 2.134 7.778 18.822 1.00 80.69 233 GLN A N 1
ATOM 1754 C CA . GLN A 1 233 ? 3.210 7.275 19.686 1.00 80.69 233 GLN A CA 1
ATOM 1755 C C . GLN A 1 233 ? 4.580 7.801 19.271 1.00 80.69 233 GLN A C 1
ATOM 1757 O O . GLN A 1 233 ? 5.393 8.178 20.109 1.00 80.69 233 GLN A O 1
ATOM 1762 N N . GLU A 1 234 ? 4.842 7.824 17.967 1.00 69.88 234 GLU A N 1
ATOM 1763 C CA . GLU A 1 234 ? 6.150 8.172 17.426 1.00 69.88 234 GLU A CA 1
ATOM 1764 C C . GLU A 1 234 ? 5.979 9.029 16.177 1.00 69.88 234 GLU A C 1
ATOM 1766 O O . GLU A 1 234 ? 5.135 8.737 15.326 1.00 69.88 234 GLU A O 1
ATOM 1771 N N . ASN A 1 235 ? 6.802 10.071 16.077 1.00 63.66 235 ASN A N 1
ATOM 1772 C CA . ASN A 1 235 ? 6.983 10.864 14.873 1.00 63.66 235 ASN A CA 1
ATOM 1773 C C . ASN A 1 235 ? 8.446 10.739 14.446 1.00 63.66 235 ASN A C 1
ATOM 1775 O O . ASN A 1 235 ? 9.345 11.202 15.151 1.00 63.66 235 ASN A O 1
ATOM 1779 N N . THR A 1 236 ? 8.686 10.087 13.313 1.00 60.78 236 THR A N 1
ATOM 1780 C CA . THR A 1 236 ? 10.022 9.992 12.729 1.00 60.78 236 THR A CA 1
ATOM 1781 C C . THR A 1 236 ? 10.113 10.916 11.522 1.00 60.78 236 THR A C 1
ATOM 1783 O O . THR A 1 236 ? 9.336 10.814 10.569 1.00 60.78 236 THR A O 1
ATOM 1786 N N . THR A 1 237 ? 11.131 11.769 11.542 1.00 56.34 237 THR A N 1
ATOM 1787 C CA . THR A 1 237 ? 11.466 12.696 10.461 1.00 56.34 237 THR A CA 1
ATOM 1788 C C . THR A 1 237 ? 12.740 12.217 9.771 1.00 56.34 237 THR A C 1
ATOM 1790 O O . THR A 1 237 ? 13.797 12.148 10.399 1.00 56.34 237 THR A O 1
ATOM 1793 N N . ALA A 1 238 ? 12.682 11.896 8.477 1.00 51.66 238 ALA A N 1
ATOM 1794 C CA . ALA A 1 238 ? 13.891 11.572 7.718 1.00 51.66 238 ALA A CA 1
ATOM 1795 C C . ALA A 1 238 ? 14.593 12.873 7.275 1.00 51.66 238 ALA A C 1
ATOM 1797 O O . ALA A 1 238 ? 14.077 13.605 6.430 1.00 51.66 238 ALA A O 1
ATOM 1798 N N . ARG A 1 239 ? 15.767 13.185 7.852 1.00 38.91 239 ARG A N 1
ATOM 1799 C CA . ARG A 1 239 ? 16.575 14.364 7.478 1.00 38.91 239 ARG A CA 1
ATOM 1800 C C . ARG A 1 239 ? 17.465 14.058 6.275 1.00 38.91 239 ARG A C 1
ATOM 1802 O O . ARG A 1 239 ? 18.368 13.234 6.363 1.00 38.91 239 ARG A O 1
ATOM 1809 N N . GLY A 1 240 ? 17.249 14.776 5.174 1.00 34.91 240 GLY A N 1
ATOM 1810 C CA . GLY A 1 240 ? 18.057 14.630 3.960 1.00 34.91 240 GLY A CA 1
ATOM 1811 C C . GLY A 1 240 ? 17.770 15.666 2.871 1.00 34.91 240 GLY A C 1
ATOM 1812 O O . GLY A 1 240 ? 17.536 15.284 1.730 1.00 34.91 240 GLY A O 1
ATOM 1813 N N . GLY A 1 241 ? 17.802 16.962 3.209 1.00 31.47 241 GLY A N 1
ATOM 1814 C CA . GLY A 1 241 ? 17.814 18.078 2.250 1.00 31.47 241 GLY A CA 1
ATOM 1815 C C . GLY A 1 241 ? 16.485 18.369 1.533 1.00 31.47 241 GLY A C 1
ATOM 1816 O O . GLY A 1 241 ? 16.156 17.718 0.552 1.00 31.47 241 GLY A O 1
ATOM 1817 N N . ALA A 1 242 ? 15.812 19.440 1.976 1.00 38.06 242 ALA A N 1
ATOM 1818 C CA . ALA A 1 242 ? 14.594 20.061 1.433 1.00 38.06 242 ALA A CA 1
ATOM 1819 C C . ALA A 1 242 ? 13.323 19.177 1.390 1.00 38.06 242 ALA A C 1
ATOM 1821 O O . ALA A 1 242 ? 13.099 18.419 0.454 1.00 38.06 242 ALA A O 1
ATOM 1822 N N . LYS A 1 243 ? 12.459 19.445 2.385 1.00 53.22 243 LYS A N 1
ATOM 1823 C CA . LYS A 1 243 ? 11.128 18.893 2.702 1.00 53.22 243 LYS A CA 1
ATOM 1824 C C . LYS A 1 243 ? 11.140 17.483 3.299 1.00 53.22 243 LYS A C 1
ATOM 1826 O O . LYS A 1 243 ? 11.315 16.477 2.626 1.00 53.22 243 LYS A O 1
ATOM 1831 N N . GLU A 1 244 ? 10.965 17.448 4.614 1.00 67.31 244 GLU A N 1
ATOM 1832 C CA . GLU A 1 244 ? 11.061 16.244 5.426 1.00 67.31 244 GLU A CA 1
ATOM 1833 C C . GLU A 1 244 ? 9.788 15.401 5.285 1.00 67.31 244 GLU A C 1
ATOM 1835 O O . GLU A 1 244 ? 8.691 15.867 5.596 1.00 67.31 244 GLU A O 1
ATOM 1840 N N . SER A 1 245 ? 9.925 14.152 4.832 1.00 72.38 245 SER A N 1
ATOM 1841 C CA . SER A 1 245 ? 8.852 13.170 4.981 1.00 72.38 245 SER A CA 1
ATOM 1842 C C . SER A 1 245 ? 8.601 12.934 6.467 1.00 72.38 245 SER A C 1
ATOM 1844 O O . SER A 1 245 ? 9.556 12.741 7.231 1.00 72.38 245 SER A O 1
ATOM 1846 N N . ARG A 1 246 ? 7.332 12.911 6.862 1.00 83.00 246 ARG A N 1
ATOM 1847 C CA . ARG A 1 246 ? 6.914 12.711 8.251 1.00 83.00 246 ARG A CA 1
ATOM 1848 C C . ARG A 1 246 ? 6.154 11.410 8.374 1.00 83.00 246 ARG A C 1
ATOM 1850 O O . ARG A 1 246 ? 5.233 11.162 7.598 1.00 83.00 246 ARG A O 1
ATOM 1857 N N . LYS A 1 247 ? 6.535 10.585 9.343 1.00 85.88 247 LYS A N 1
ATOM 1858 C CA . LYS A 1 247 ? 5.900 9.298 9.610 1.00 85.88 247 LYS A CA 1
ATOM 1859 C C . LYS A 1 247 ? 5.401 9.265 11.044 1.00 85.88 247 LYS A C 1
ATOM 1861 O O . LYS A 1 247 ? 6.185 9.430 11.970 1.00 85.88 247 LYS A O 1
ATOM 1866 N N . PHE A 1 248 ? 4.119 8.983 11.203 1.00 89.69 248 PHE A N 1
ATOM 1867 C CA . PHE A 1 248 ? 3.411 8.921 12.468 1.00 89.69 248 PHE A CA 1
ATOM 1868 C C . PHE A 1 248 ? 2.970 7.482 12.725 1.00 89.69 248 PHE A C 1
ATOM 1870 O O . PHE A 1 248 ? 2.217 6.906 11.936 1.00 89.69 248 PHE A O 1
ATOM 1877 N N . ALA A 1 249 ? 3.445 6.887 13.814 1.00 90.38 249 ALA A N 1
ATOM 1878 C CA . ALA A 1 249 ? 2.958 5.597 14.285 1.00 90.38 249 ALA A CA 1
ATOM 1879 C C . ALA A 1 249 ? 1.868 5.822 15.330 1.00 90.38 249 ALA A C 1
ATOM 1881 O O . ALA A 1 249 ? 2.060 6.580 16.281 1.00 90.38 249 ALA A O 1
ATOM 1882 N N . LEU A 1 250 ? 0.725 5.169 15.150 1.00 93.12 250 LE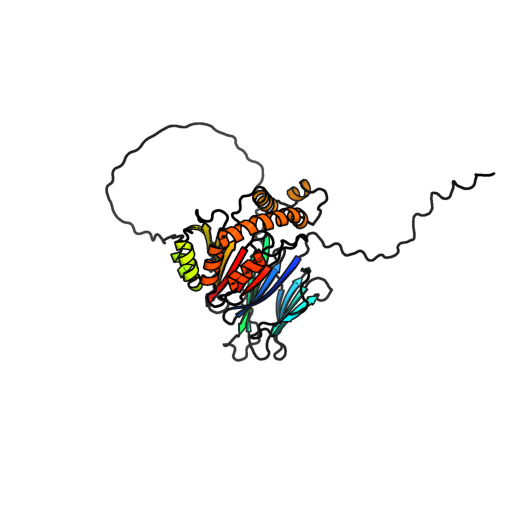U A N 1
ATOM 1883 C CA . LEU A 1 250 ? -0.416 5.244 16.048 1.00 93.12 250 LEU A CA 1
ATOM 1884 C C . LEU A 1 250 ? -0.619 3.892 16.738 1.00 93.12 250 LEU A C 1
ATOM 1886 O O . LEU A 1 250 ? -0.465 2.833 16.121 1.00 93.12 250 LEU A O 1
ATOM 1890 N N . SER A 1 251 ? -1.020 3.932 18.005 1.00 90.50 251 SER A N 1
ATOM 1891 C CA . SER A 1 251 ? -1.412 2.752 18.779 1.00 90.50 251 SER A CA 1
ATOM 1892 C C . SER A 1 251 ? -2.777 2.944 19.430 1.00 90.50 251 SER A C 1
ATOM 1894 O O . SER A 1 251 ? -3.249 4.068 19.593 1.00 90.50 251 SER A O 1
ATOM 1896 N N . SER A 1 252 ? -3.413 1.836 19.798 1.00 93.38 252 SER A N 1
ATOM 1897 C CA . SER A 1 252 ? -4.666 1.826 20.546 1.00 93.38 252 SER A CA 1
ATOM 1898 C C . SER A 1 252 ? -4.650 0.681 21.550 1.00 93.38 252 SER A C 1
ATOM 1900 O O . SER A 1 252 ? -4.255 -0.438 21.220 1.00 93.38 252 SER A O 1
ATOM 1902 N N . THR A 1 253 ? -5.117 0.942 22.771 1.00 92.00 253 THR A N 1
ATOM 1903 C CA . THR A 1 253 ? -5.336 -0.101 23.784 1.00 92.00 253 THR A CA 1
ATOM 1904 C C . THR A 1 253 ? -6.540 -0.981 23.448 1.00 92.00 253 THR A C 1
ATOM 1906 O O . THR A 1 253 ? -6.581 -2.137 23.857 1.00 92.00 253 THR A O 1
ATOM 1909 N N . GLN A 1 254 ? -7.499 -0.460 22.672 1.00 94.00 254 GLN A N 1
ATOM 1910 C CA . GLN A 1 254 ? -8.669 -1.206 22.205 1.00 94.00 254 GLN A CA 1
ATOM 1911 C C . GLN A 1 254 ? -8.313 -2.185 21.076 1.00 94.00 254 GLN A C 1
ATOM 1913 O O . GLN A 1 254 ? -8.925 -3.247 20.968 1.00 94.00 254 GLN A O 1
ATOM 1918 N N . TYR A 1 255 ? -7.311 -1.852 20.255 1.00 94.81 255 TYR A N 1
ATOM 1919 C CA . TYR A 1 255 ? -6.881 -2.656 19.107 1.00 94.81 255 TYR A CA 1
ATOM 1920 C C . TYR A 1 255 ? -5.383 -3.005 19.184 1.00 94.81 255 TYR A C 1
ATOM 1922 O O . TYR A 1 255 ? -4.618 -2.600 18.308 1.00 94.81 255 TYR A O 1
ATOM 1930 N N . PRO A 1 256 ? -4.941 -3.771 20.199 1.00 92.31 256 PRO A N 1
ATOM 1931 C CA . PRO A 1 256 ? -3.516 -4.005 20.453 1.00 92.31 256 PRO A CA 1
ATOM 1932 C C . PRO A 1 256 ? -2.816 -4.788 19.333 1.00 92.31 256 PRO A C 1
ATOM 1934 O O . PRO A 1 256 ? -1.626 -4.602 19.099 1.00 92.31 256 PRO A O 1
ATOM 1937 N N . ASP A 1 257 ? -3.557 -5.627 18.606 1.00 93.25 257 ASP A N 1
ATOM 1938 C CA . ASP A 1 257 ? -3.038 -6.426 17.488 1.00 93.25 257 ASP A CA 1
ATOM 1939 C C . ASP A 1 257 ? -2.948 -5.641 16.167 1.00 93.25 257 ASP A C 1
ATOM 1941 O O . ASP A 1 257 ? -2.384 -6.128 15.180 1.00 93.25 257 ASP A O 1
ATOM 1945 N N . LEU A 1 258 ? -3.527 -4.436 16.122 1.00 94.62 258 LEU A N 1
ATOM 1946 C CA . LEU A 1 258 ? -3.546 -3.574 14.947 1.00 94.62 258 LEU A CA 1
ATOM 1947 C C . LEU A 1 258 ? -2.499 -2.469 15.080 1.00 94.62 258 LEU A C 1
ATOM 1949 O O . LEU A 1 258 ? -2.115 -2.045 16.168 1.00 94.62 258 LEU A O 1
ATOM 1953 N N . SER A 1 259 ? -2.049 -1.976 13.937 1.00 92.00 259 SER A N 1
ATOM 1954 C CA . SER A 1 259 ? -1.143 -0.840 13.823 1.00 92.00 259 SER A CA 1
ATOM 1955 C C . SER A 1 259 ? -1.660 0.100 12.751 1.00 92.00 259 SER A C 1
ATOM 1957 O O . SER A 1 259 ? -2.101 -0.350 11.686 1.00 92.00 259 SER A O 1
ATOM 1959 N N . VAL A 1 260 ? -1.583 1.395 13.032 1.00 94.50 260 VAL A N 1
ATOM 1960 C CA . VAL A 1 260 ? -1.852 2.437 12.050 1.00 94.50 260 VAL A CA 1
ATOM 1961 C C . VAL A 1 260 ? -0.578 3.243 11.872 1.00 94.50 260 VAL A C 1
ATOM 1963 O O . VAL A 1 260 ? -0.004 3.748 12.832 1.00 94.50 260 VAL A O 1
ATOM 1966 N N . ILE A 1 261 ? -0.115 3.336 10.633 1.00 92.31 261 ILE A N 1
ATOM 1967 C CA . ILE A 1 261 ? 1.002 4.192 10.249 1.00 92.31 261 ILE A CA 1
ATOM 1968 C C . ILE A 1 261 ? 0.464 5.219 9.271 1.00 92.31 261 ILE A C 1
ATOM 1970 O O . ILE A 1 261 ? -0.191 4.863 8.293 1.00 92.31 261 ILE A O 1
ATOM 1974 N N . ILE A 1 262 ? 0.759 6.484 9.532 1.00 91.88 262 ILE A N 1
ATOM 1975 C CA . ILE A 1 262 ? 0.410 7.587 8.651 1.00 91.88 262 ILE A CA 1
ATOM 1976 C C . ILE A 1 262 ? 1.699 8.222 8.179 1.00 91.88 262 ILE A C 1
ATOM 1978 O O . ILE A 1 262 ? 2.588 8.505 8.974 1.00 91.88 262 ILE A O 1
ATOM 1982 N N . GLU A 1 263 ? 1.817 8.439 6.883 1.00 87.94 263 GLU A N 1
ATOM 1983 C CA . GLU A 1 263 ? 2.991 9.056 6.301 1.00 87.94 263 GLU A CA 1
ATOM 1984 C C . GLU A 1 263 ? 2.590 10.200 5.394 1.00 87.94 263 GLU A C 1
ATOM 1986 O O . GLU A 1 263 ? 1.699 10.069 4.559 1.00 87.94 263 GLU A O 1
ATOM 1991 N N . TYR A 1 264 ? 3.278 11.317 5.571 1.00 86.69 264 TYR A N 1
ATOM 1992 C CA . TYR A 1 264 ? 3.184 12.481 4.722 1.00 86.69 264 TYR A CA 1
ATOM 1993 C C . TYR A 1 264 ? 4.499 12.661 3.979 1.00 86.69 264 TYR A C 1
ATOM 1995 O O . TYR A 1 264 ? 5.561 12.834 4.585 1.00 86.69 264 TYR A O 1
ATOM 2003 N N . ILE A 1 265 ? 4.412 12.634 2.658 1.00 81.31 265 ILE A N 1
ATOM 2004 C CA . ILE A 1 265 ? 5.526 12.873 1.758 1.00 81.31 265 ILE A CA 1
ATOM 2005 C C . ILE A 1 265 ? 5.236 14.197 1.056 1.00 81.31 265 ILE A C 1
ATOM 2007 O O . ILE A 1 265 ? 4.360 14.241 0.191 1.00 81.31 265 ILE A O 1
ATOM 2011 N N . PRO A 1 266 ? 5.931 15.281 1.425 1.00 75.88 266 PRO A N 1
ATOM 2012 C CA . PRO A 1 266 ? 5.730 16.561 0.772 1.00 75.88 266 PRO A CA 1
ATOM 2013 C C . PRO A 1 266 ? 6.165 16.492 -0.694 1.00 75.88 266 PRO A C 1
ATOM 2015 O O . PRO A 1 266 ? 7.272 16.056 -1.017 1.00 75.88 266 PRO A O 1
ATOM 2018 N N . GLY A 1 267 ? 5.296 16.970 -1.571 1.00 66.50 267 GLY A N 1
ATOM 2019 C CA . GLY A 1 267 ? 5.545 17.157 -2.984 1.00 66.50 267 GLY A CA 1
ATOM 2020 C C . GLY A 1 267 ? 6.258 18.474 -3.283 1.00 66.50 267 GLY A C 1
ATOM 2021 O O . GLY A 1 267 ? 6.633 19.271 -2.404 1.00 66.50 267 GLY A O 1
ATOM 2022 N N . HIS A 1 268 ? 6.451 18.729 -4.569 1.00 64.00 268 HIS A N 1
ATOM 2023 C CA . HIS A 1 268 ? 6.936 19.998 -5.083 1.00 64.00 268 HIS A CA 1
ATOM 2024 C C . HIS A 1 268 ? 5.823 20.660 -5.916 1.00 64.00 268 HIS A C 1
ATOM 2026 O O . HIS A 1 268 ? 5.384 20.042 -6.883 1.00 64.00 268 HIS A O 1
ATOM 2032 N N . PRO A 1 269 ? 5.404 21.908 -5.608 1.00 55.84 269 PRO A N 1
ATOM 2033 C CA . PRO A 1 269 ? 4.191 22.538 -6.161 1.00 55.84 269 PRO A CA 1
ATOM 2034 C C . PRO A 1 269 ? 4.061 22.535 -7.692 1.00 55.84 269 PRO A C 1
ATOM 2036 O O . PRO A 1 269 ? 2.960 22.598 -8.225 1.00 55.84 269 PRO A O 1
ATOM 2039 N N . GLU A 1 270 ? 5.189 22.468 -8.396 1.00 53.25 270 GLU A N 1
ATOM 2040 C CA . GLU A 1 270 ? 5.270 22.504 -9.862 1.00 53.25 270 GLU A CA 1
ATOM 2041 C C . GLU A 1 270 ? 5.510 21.126 -10.512 1.00 53.25 270 GLU A C 1
ATOM 2043 O O . GLU A 1 270 ? 5.558 21.022 -11.731 1.00 53.25 270 GLU A O 1
ATOM 2048 N N . VAL A 1 271 ? 5.713 20.063 -9.724 1.00 56.66 271 VAL A N 1
ATOM 2049 C CA . VAL A 1 271 ? 6.372 18.826 -10.198 1.00 56.66 271 VAL A CA 1
ATOM 2050 C C . VAL A 1 271 ? 5.685 17.564 -9.703 1.00 56.66 271 VAL A C 1
ATOM 2052 O O . VAL A 1 271 ? 5.489 16.616 -10.460 1.00 56.66 271 VAL A O 1
ATOM 2055 N N . SER A 1 272 ? 5.377 17.517 -8.411 1.00 58.94 272 SER A N 1
ATOM 2056 C CA . SER A 1 272 ? 4.877 16.322 -7.753 1.00 58.94 272 SER A CA 1
ATOM 2057 C C . SER A 1 272 ? 3.897 16.714 -6.657 1.00 58.94 272 SER A C 1
ATOM 2059 O O . SER A 1 272 ? 4.186 17.624 -5.879 1.00 58.94 272 SER A O 1
ATOM 2061 N N . PRO A 1 273 ? 2.748 16.037 -6.578 1.00 69.94 273 PRO A N 1
ATOM 2062 C CA . PRO A 1 273 ? 1.785 16.302 -5.526 1.00 69.94 273 PRO A CA 1
ATOM 2063 C C . PRO A 1 273 ? 2.333 15.833 -4.177 1.00 69.94 273 PRO A C 1
ATOM 2065 O O . PRO A 1 273 ? 3.193 14.947 -4.116 1.00 69.94 273 PRO A O 1
ATOM 2068 N N . ASP A 1 274 ? 1.797 16.380 -3.089 1.00 79.19 274 ASP A N 1
ATOM 2069 C CA . ASP A 1 274 ? 1.974 15.749 -1.780 1.00 79.19 274 ASP A CA 1
ATOM 2070 C C . ASP A 1 274 ? 1.390 14.327 -1.804 1.00 79.19 274 ASP A C 1
ATOM 2072 O O . ASP A 1 274 ? 0.404 14.057 -2.491 1.00 79.19 274 ASP A O 1
ATOM 2076 N N . ILE A 1 275 ? 1.967 13.394 -1.052 1.00 82.44 275 ILE A N 1
ATOM 2077 C CA . ILE A 1 275 ? 1.439 12.031 -0.937 1.00 82.44 275 ILE A CA 1
ATOM 2078 C C . ILE A 1 275 ? 1.172 11.733 0.529 1.00 82.44 275 ILE A C 1
ATOM 2080 O O . ILE A 1 275 ? 2.073 11.759 1.365 1.00 82.44 275 ILE A O 1
ATOM 2084 N N . GLY A 1 276 ? -0.082 11.417 0.825 1.00 86.62 276 GLY A N 1
ATOM 2085 C CA . GLY A 1 276 ? -0.499 10.846 2.093 1.00 86.62 276 GLY A CA 1
ATOM 2086 C C . GLY A 1 276 ? -0.648 9.349 1.981 1.00 86.62 276 GLY A C 1
ATOM 2087 O O . GLY A 1 276 ? -1.317 8.869 1.072 1.00 86.62 276 GLY A O 1
ATOM 2088 N N . VAL A 1 277 ? -0.076 8.610 2.919 1.00 90.25 277 VAL A N 1
ATOM 2089 C CA . VAL A 1 277 ? -0.278 7.168 3.027 1.00 90.25 277 VAL A CA 1
ATOM 2090 C C . VAL A 1 277 ? -0.862 6.867 4.389 1.00 90.25 277 VAL A C 1
ATOM 2092 O O . VAL A 1 277 ? -0.266 7.203 5.408 1.00 90.25 277 VAL A O 1
ATOM 2095 N N . LEU A 1 278 ? -2.015 6.211 4.412 1.00 93.56 278 LEU A N 1
ATOM 2096 C CA . LEU A 1 278 ? -2.575 5.630 5.622 1.00 93.56 278 LEU A CA 1
ATOM 2097 C C . LEU A 1 278 ? -2.474 4.116 5.502 1.00 93.56 278 LEU A C 1
ATOM 2099 O O . LEU A 1 278 ? -3.027 3.528 4.577 1.00 93.56 278 LEU A O 1
ATOM 2103 N N . ALA A 1 279 ? -1.762 3.488 6.428 1.00 92.75 279 ALA A N 1
ATOM 2104 C CA . ALA A 1 279 ? -1.565 2.051 6.467 1.00 92.75 279 ALA A CA 1
ATOM 2105 C C . ALA A 1 279 ? -2.182 1.474 7.743 1.00 92.75 279 ALA A C 1
ATOM 2107 O O . ALA A 1 279 ? -1.645 1.675 8.831 1.00 92.75 279 ALA A O 1
ATOM 2108 N N . LEU A 1 280 ? -3.282 0.734 7.604 1.00 95.81 280 LEU A N 1
ATOM 2109 C CA . LEU A 1 280 ? -3.870 -0.084 8.663 1.00 95.81 280 LEU A CA 1
ATOM 2110 C C . LEU A 1 280 ? -3.402 -1.526 8.474 1.00 95.81 280 LEU A C 1
ATOM 2112 O O . LEU A 1 280 ? -3.624 -2.113 7.418 1.00 95.81 280 LEU A O 1
ATOM 2116 N N . SER A 1 281 ? -2.758 -2.121 9.474 1.00 93.50 281 SER A N 1
ATOM 2117 C CA . SER A 1 281 ? -2.243 -3.488 9.344 1.00 93.50 281 SER A CA 1
ATOM 2118 C C . SER A 1 281 ? -2.218 -4.255 10.654 1.00 93.50 281 SER A C 1
ATOM 2120 O O . SER A 1 281 ? -2.193 -3.666 11.732 1.00 93.50 281 SER A O 1
ATOM 2122 N N . THR A 1 282 ? -2.126 -5.578 10.562 1.00 93.12 282 THR A N 1
ATOM 2123 C CA . THR A 1 282 ? -1.949 -6.475 11.713 1.00 93.12 282 THR A CA 1
ATOM 2124 C C . THR A 1 282 ? -0.478 -6.621 12.133 1.00 93.12 282 THR A C 1
ATOM 2126 O O . THR A 1 282 ? -0.099 -7.633 12.717 1.00 93.12 282 THR A O 1
ATOM 2129 N N . ASN A 1 283 ? 0.388 -5.646 11.826 1.00 86.31 283 ASN A N 1
ATOM 2130 C CA . ASN A 1 283 ? 1.820 -5.724 12.142 1.00 86.31 283 ASN A CA 1
ATOM 2131 C C . ASN A 1 283 ? 2.118 -5.759 13.647 1.00 86.31 283 ASN A C 1
ATOM 2133 O O . ASN A 1 283 ? 3.208 -6.183 14.023 1.00 86.31 283 ASN A O 1
ATOM 2137 N N . ASN A 1 284 ? 1.185 -5.361 14.514 1.00 87.62 284 ASN A N 1
ATOM 2138 C CA . ASN A 1 284 ? 1.361 -5.466 15.964 1.00 87.62 284 ASN A CA 1
ATOM 2139 C C . ASN A 1 284 ? 1.041 -6.856 16.520 1.00 87.62 284 ASN A C 1
ATOM 2141 O O . ASN A 1 284 ? 1.276 -7.084 17.697 1.00 87.62 284 ASN A O 1
ATOM 2145 N N . TYR A 1 285 ? 0.605 -7.809 15.692 1.00 88.62 285 TYR A N 1
ATOM 2146 C CA . TYR A 1 285 ? 0.335 -9.172 16.140 1.00 88.62 285 TYR A CA 1
ATOM 2147 C C . TYR A 1 285 ? 1.573 -9.815 16.798 1.00 88.62 285 TYR A C 1
ATOM 2149 O O . TYR A 1 285 ? 2.699 -9.704 16.287 1.00 88.62 285 TYR A O 1
ATOM 2157 N N . THR A 1 286 ? 1.366 -10.450 17.956 1.00 87.50 286 THR A N 1
ATOM 2158 C CA . THR A 1 286 ? 2.428 -10.824 18.912 1.00 87.50 286 THR A CA 1
ATOM 2159 C C . THR A 1 286 ? 2.602 -12.330 19.120 1.00 87.50 286 THR A C 1
ATOM 2161 O O . THR A 1 286 ? 3.326 -12.717 20.037 1.00 87.50 286 THR A O 1
ATOM 2164 N N . SER A 1 287 ? 2.006 -13.188 18.280 1.00 89.88 287 SER A N 1
ATOM 2165 C CA . SER A 1 287 ? 2.228 -14.642 18.359 1.00 89.88 287 SER A CA 1
ATOM 2166 C C . SER A 1 287 ? 3.714 -15.008 18.265 1.00 89.88 287 SER A C 1
ATOM 2168 O O . SER A 1 287 ? 4.520 -14.267 17.692 1.00 89.88 287 SER A O 1
ATOM 2170 N N . SER A 1 288 ? 4.075 -16.182 18.789 1.00 89.25 288 SER A N 1
ATOM 2171 C CA . SER A 1 288 ? 5.421 -16.753 18.650 1.00 89.25 288 SER A CA 1
ATOM 2172 C C . SER A 1 288 ? 5.873 -16.792 17.191 1.00 89.25 288 SER A C 1
ATOM 2174 O O . SER A 1 288 ? 7.008 -16.435 16.880 1.00 89.25 288 SER A O 1
ATOM 2176 N N . GLU A 1 289 ? 4.975 -17.150 16.271 1.00 89.38 289 GLU A N 1
ATOM 2177 C CA . GLU A 1 289 ? 5.269 -17.188 14.838 1.00 89.38 289 GLU A CA 1
ATOM 2178 C C . GLU A 1 289 ? 5.469 -15.786 14.261 1.00 89.38 289 GLU A C 1
ATOM 2180 O O . GLU A 1 289 ? 6.343 -15.596 13.417 1.00 89.38 289 GLU A O 1
ATOM 2185 N N . ALA A 1 290 ? 4.707 -14.788 14.724 1.00 87.38 290 ALA A N 1
ATOM 2186 C CA . ALA A 1 290 ? 4.846 -13.405 14.267 1.00 87.38 290 ALA A CA 1
ATOM 2187 C C . ALA A 1 290 ? 6.156 -12.784 14.741 1.00 87.38 290 ALA A C 1
ATOM 2189 O O . ALA A 1 290 ? 6.817 -12.086 13.970 1.00 87.38 290 ALA A O 1
ATOM 2190 N N . GLN A 1 291 ? 6.554 -13.057 15.983 1.00 87.75 291 GLN A N 1
ATOM 2191 C CA . GLN A 1 291 ? 7.852 -12.645 16.507 1.00 87.75 291 GLN A CA 1
ATOM 2192 C C . GLN A 1 291 ? 8.985 -13.314 15.731 1.00 87.75 291 GLN A C 1
ATOM 2194 O O . GLN A 1 291 ? 9.851 -12.610 15.216 1.00 87.75 291 GLN A O 1
ATOM 2199 N N . LYS A 1 292 ? 8.914 -14.638 15.541 1.00 86.19 292 LYS A N 1
ATOM 2200 C CA . LYS A 1 292 ? 9.891 -15.393 14.751 1.00 86.19 292 LYS A CA 1
ATOM 2201 C C . LYS A 1 292 ? 10.002 -14.865 13.322 1.00 86.19 292 LYS A C 1
ATOM 2203 O O . LYS A 1 292 ? 11.103 -14.673 12.825 1.00 86.19 292 LYS A O 1
ATOM 2208 N N . TYR A 1 293 ? 8.883 -14.567 12.666 1.00 86.19 293 TYR A N 1
ATOM 2209 C CA . TYR A 1 293 ? 8.882 -13.984 11.324 1.00 86.19 293 TYR A CA 1
ATOM 2210 C C . TYR A 1 293 ? 9.556 -12.608 11.278 1.00 86.19 293 TYR A C 1
ATOM 2212 O O . TYR A 1 293 ? 10.397 -12.353 10.416 1.00 86.19 293 TYR A O 1
ATOM 2220 N N . LYS A 1 294 ? 9.205 -11.717 12.215 1.00 83.56 294 LYS A N 1
ATOM 2221 C CA . LYS A 1 294 ? 9.796 -10.373 12.323 1.00 83.56 294 LYS A CA 1
ATOM 2222 C C . LYS A 1 294 ? 11.293 -10.433 12.609 1.00 83.56 294 LYS A C 1
ATOM 2224 O O . LYS A 1 294 ? 12.040 -9.613 12.081 1.00 83.56 294 LYS A O 1
ATOM 2229 N N . GLU A 1 295 ? 11.713 -11.374 13.446 1.00 84.19 295 GLU A N 1
ATOM 2230 C CA . GLU A 1 295 ? 13.114 -11.623 13.763 1.00 84.19 295 GLU A CA 1
ATOM 2231 C C . GLU A 1 295 ? 13.858 -12.127 12.530 1.00 84.19 295 GLU A C 1
ATOM 2233 O O . GLU A 1 295 ? 14.834 -11.505 12.114 1.00 84.19 295 GLU A O 1
ATOM 2238 N N . MET A 1 296 ? 13.333 -13.175 11.887 1.00 79.50 296 MET A N 1
ATOM 2239 C CA . MET A 1 296 ? 13.917 -13.741 10.681 1.00 79.50 296 MET A CA 1
ATOM 2240 C C . MET A 1 296 ? 14.104 -12.672 9.616 1.00 79.50 296 MET A C 1
ATOM 2242 O O . MET A 1 296 ? 15.181 -12.612 9.031 1.00 79.50 296 MET A O 1
ATOM 2246 N N . LYS A 1 297 ? 13.114 -11.797 9.378 1.00 78.00 297 LYS A N 1
ATOM 2247 C CA . LYS A 1 297 ? 13.190 -10.697 8.390 1.00 78.00 297 LYS A CA 1
ATOM 2248 C C . LYS A 1 297 ? 14.343 -9.714 8.623 1.00 78.00 297 LYS A C 1
ATOM 2250 O O . LYS A 1 297 ? 14.642 -8.926 7.730 1.00 78.00 297 LYS A O 1
ATOM 2255 N N . ARG A 1 298 ? 14.955 -9.726 9.808 1.00 81.00 298 ARG A N 1
ATOM 2256 C CA . ARG A 1 298 ? 16.106 -8.892 10.181 1.00 81.00 298 ARG A CA 1
ATOM 2257 C C . ARG A 1 298 ? 17.426 -9.659 10.171 1.00 81.00 298 ARG A C 1
ATOM 2259 O O . ARG A 1 298 ? 18.461 -9.043 10.408 1.00 81.00 298 ARG A O 1
ATOM 2266 N N . TRP A 1 299 ? 17.397 -10.972 9.953 1.00 76.31 299 TRP A N 1
ATOM 2267 C CA . TRP A 1 299 ? 18.605 -11.783 9.895 1.00 76.31 299 TRP A CA 1
ATOM 2268 C C . TRP A 1 299 ? 19.472 -11.374 8.709 1.00 76.31 299 TRP A C 1
ATOM 2270 O O . TRP A 1 299 ? 18.980 -11.065 7.623 1.00 76.31 299 TRP A O 1
ATOM 2280 N N . ASP A 1 300 ? 20.780 -11.401 8.930 1.00 71.69 300 ASP A N 1
ATOM 2281 C CA . ASP A 1 300 ? 21.759 -11.317 7.862 1.00 71.69 300 ASP A CA 1
ATOM 2282 C C . ASP A 1 300 ? 21.940 -12.687 7.182 1.00 71.69 300 ASP A C 1
ATOM 2284 O O . ASP A 1 300 ? 21.532 -13.735 7.695 1.00 71.69 300 ASP A O 1
ATOM 2288 N N . MET A 1 301 ? 22.554 -12.694 5.997 1.00 69.31 301 MET A N 1
ATOM 2289 C CA . MET A 1 301 ? 22.780 -13.934 5.245 1.00 69.31 301 MET A CA 1
ATOM 2290 C C . MET A 1 301 ? 23.590 -14.997 6.009 1.00 69.31 301 MET A C 1
ATOM 2292 O O . MET A 1 301 ? 23.238 -16.173 5.912 1.00 69.31 301 MET A O 1
ATOM 2296 N N . PRO A 1 302 ? 24.631 -14.652 6.794 1.00 76.62 302 PRO A N 1
ATOM 2297 C CA . PRO A 1 302 ? 25.319 -15.625 7.642 1.00 76.62 302 PRO A CA 1
ATOM 2298 C C . PRO A 1 302 ? 24.392 -16.323 8.645 1.00 76.62 302 PRO A C 1
ATOM 2300 O O . PRO A 1 302 ? 24.446 -17.547 8.781 1.00 76.62 302 PRO A O 1
ATOM 2303 N N . THR A 1 303 ? 23.511 -15.571 9.314 1.00 77.44 303 THR A N 1
ATOM 2304 C CA . THR A 1 303 ? 22.536 -16.133 10.260 1.00 77.44 303 THR A CA 1
ATOM 2305 C C . THR A 1 303 ? 21.541 -17.041 9.543 1.00 77.44 303 THR A C 1
ATOM 2307 O O . THR A 1 303 ? 21.259 -18.142 10.015 1.00 77.44 303 THR A O 1
ATOM 2310 N N . ILE A 1 304 ? 21.066 -16.636 8.364 1.00 71.00 304 ILE A N 1
ATOM 2311 C CA . ILE A 1 304 ? 20.170 -17.445 7.528 1.00 71.00 304 ILE A CA 1
ATOM 2312 C C . ILE A 1 304 ? 20.822 -18.786 7.157 1.00 71.00 304 ILE A C 1
ATOM 2314 O O . ILE A 1 304 ? 20.227 -19.835 7.404 1.00 71.00 304 ILE A O 1
ATOM 2318 N N . LYS A 1 305 ? 22.058 -18.767 6.637 1.00 71.44 305 LYS A N 1
ATOM 2319 C CA . LYS A 1 305 ? 22.791 -19.974 6.205 1.00 71.44 305 LYS A CA 1
ATOM 2320 C C . LYS A 1 305 ? 23.073 -20.945 7.357 1.00 71.44 305 LYS A C 1
ATOM 2322 O O . LYS A 1 305 ? 23.116 -22.148 7.142 1.00 71.44 305 LYS A O 1
ATOM 2327 N N . LYS A 1 306 ? 23.204 -20.445 8.592 1.00 80.31 306 LYS A N 1
ATOM 2328 C CA . LYS A 1 306 ? 23.357 -21.277 9.798 1.00 80.31 306 LYS A CA 1
ATOM 2329 C C . LYS A 1 306 ? 22.075 -22.024 10.182 1.00 80.31 306 LYS A C 1
ATOM 2331 O O . LYS A 1 306 ? 22.149 -23.121 10.724 1.00 80.31 306 LYS A O 1
ATOM 2336 N N . HIS A 1 307 ? 20.912 -21.414 9.966 1.00 74.62 307 HIS A N 1
ATOM 2337 C CA . HIS A 1 307 ? 19.621 -21.991 10.356 1.00 74.62 307 HIS A CA 1
ATOM 2338 C C . HIS A 1 307 ? 18.980 -22.853 9.267 1.00 74.62 307 HIS A C 1
ATOM 2340 O O . HIS A 1 307 ? 18.061 -23.618 9.561 1.00 74.62 307 HIS A O 1
ATOM 2346 N N . PHE A 1 308 ? 19.461 -22.738 8.033 1.00 70.44 308 PHE A N 1
ATOM 2347 C CA . PHE A 1 308 ? 18.901 -23.408 6.875 1.00 70.44 308 PHE A CA 1
ATOM 2348 C C . PHE A 1 308 ? 20.022 -23.955 5.984 1.00 70.44 308 PHE A C 1
ATOM 2350 O O . PHE A 1 308 ? 20.435 -23.296 5.034 1.00 70.44 308 PHE A O 1
ATOM 2357 N N . GLU A 1 309 ? 20.504 -25.162 6.306 1.00 56.88 309 GLU A N 1
ATOM 2358 C CA . GLU A 1 309 ? 21.624 -25.818 5.604 1.00 56.88 309 GLU A CA 1
ATOM 2359 C C . GLU A 1 309 ? 21.354 -26.028 4.100 1.00 56.88 309 GLU A C 1
ATOM 2361 O O . GLU A 1 309 ? 22.271 -25.876 3.299 1.00 56.88 309 GLU A O 1
ATOM 2366 N N . ASP A 1 310 ? 20.096 -26.282 3.714 1.00 55.59 310 ASP A N 1
ATOM 2367 C CA . ASP A 1 310 ? 19.697 -26.656 2.342 1.00 55.59 310 ASP A CA 1
ATOM 2368 C C . ASP A 1 310 ? 18.806 -25.629 1.618 1.00 55.59 310 ASP A C 1
ATOM 2370 O O . ASP A 1 310 ? 18.408 -25.852 0.475 1.00 55.59 310 ASP A O 1
ATOM 2374 N N . ILE A 1 311 ? 18.450 -24.499 2.244 1.00 50.88 311 ILE A N 1
ATOM 2375 C CA . ILE A 1 311 ? 17.517 -23.546 1.602 1.00 50.88 311 ILE A CA 1
ATOM 2376 C C . ILE A 1 311 ? 18.215 -22.681 0.541 1.00 50.88 311 ILE A C 1
ATOM 2378 O O . ILE A 1 311 ? 17.537 -22.089 -0.298 1.00 50.88 311 ILE A O 1
ATOM 2382 N N . GLY A 1 312 ? 19.555 -22.661 0.508 1.00 50.47 312 GLY A N 1
ATOM 2383 C CA . GLY A 1 312 ? 20.318 -21.906 -0.488 1.00 50.47 312 GLY A CA 1
ATOM 2384 C C . GLY A 1 312 ? 19.802 -20.471 -0.645 1.00 50.47 312 GLY A C 1
ATOM 2385 O O . GLY A 1 312 ? 19.237 -19.890 0.281 1.00 50.47 312 GLY A O 1
ATOM 2386 N N . ASP A 1 313 ? 19.941 -19.921 -1.843 1.00 49.88 313 ASP A N 1
ATOM 2387 C CA . ASP A 1 313 ? 19.574 -18.557 -2.251 1.00 49.88 313 ASP A CA 1
ATOM 2388 C C . ASP A 1 313 ? 18.081 -18.170 -2.055 1.00 49.88 313 ASP A C 1
ATOM 2390 O O . ASP A 1 313 ? 17.658 -17.071 -2.420 1.00 49.88 313 ASP A O 1
ATOM 2394 N N . TYR A 1 314 ? 17.253 -19.048 -1.475 1.00 58.22 314 TYR A N 1
ATOM 2395 C CA . TYR A 1 314 ? 15.803 -18.915 -1.341 1.00 58.22 314 TYR A CA 1
ATOM 2396 C C . TYR A 1 314 ? 15.373 -18.596 0.096 1.00 58.22 314 TYR A C 1
ATOM 2398 O O . TYR A 1 314 ? 14.473 -19.221 0.652 1.00 58.22 314 TYR A O 1
ATOM 2406 N N . TYR A 1 315 ? 15.975 -17.589 0.727 1.00 61.12 315 TYR A N 1
ATOM 2407 C CA . TYR A 1 315 ? 15.574 -17.151 2.072 1.00 61.12 315 TYR A CA 1
ATOM 2408 C C . TYR A 1 315 ? 14.055 -16.879 2.204 1.00 61.12 315 TYR A C 1
ATOM 2410 O O . TYR A 1 315 ? 13.428 -17.240 3.204 1.00 61.12 315 TYR A O 1
ATOM 2418 N N . ASP A 1 316 ? 13.437 -16.312 1.163 1.00 65.56 316 ASP A N 1
ATOM 2419 C CA . ASP A 1 316 ? 11.985 -16.110 1.110 1.00 65.56 316 ASP A CA 1
ATOM 2420 C C . ASP A 1 316 ? 11.189 -17.426 1.156 1.00 65.56 316 ASP A C 1
ATOM 2422 O O . ASP A 1 316 ? 10.047 -17.421 1.621 1.00 65.56 316 ASP A O 1
ATOM 2426 N N . ASP A 1 317 ? 11.782 -18.550 0.747 1.00 67.69 317 ASP A N 1
ATOM 2427 C CA . ASP A 1 317 ? 11.172 -19.879 0.803 1.00 67.69 317 ASP A CA 1
ATOM 2428 C C . ASP A 1 317 ? 11.168 -20.443 2.222 1.00 67.69 317 ASP A C 1
ATOM 2430 O O . ASP A 1 317 ? 10.168 -21.031 2.637 1.00 67.69 317 ASP A O 1
ATOM 2434 N N . GLY A 1 318 ? 12.207 -20.161 3.013 1.00 70.44 318 GLY A N 1
ATOM 2435 C CA . GLY A 1 318 ? 12.228 -20.467 4.447 1.00 70.44 318 GLY A CA 1
ATOM 2436 C C . GLY A 1 318 ? 11.145 -19.717 5.235 1.00 70.44 318 GLY A C 1
ATOM 2437 O O . GLY A 1 318 ? 10.637 -20.216 6.241 1.00 70.44 318 GLY A O 1
ATOM 2438 N N . LEU A 1 319 ? 10.724 -18.542 4.751 1.00 75.88 319 LEU A N 1
ATOM 2439 C CA . LEU A 1 319 ? 9.625 -17.769 5.335 1.00 75.88 319 LEU A CA 1
ATOM 2440 C C . LEU A 1 319 ? 8.237 -18.274 4.927 1.00 75.88 319 LEU A C 1
ATOM 2442 O O . LEU A 1 319 ? 7.263 -17.985 5.626 1.00 75.88 319 LEU A O 1
ATOM 2446 N N . LYS A 1 320 ? 8.107 -19.020 3.822 1.00 78.12 320 LYS A N 1
ATOM 2447 C CA . LYS A 1 320 ? 6.803 -19.429 3.276 1.00 78.12 320 LYS A CA 1
ATOM 2448 C C . LYS A 1 320 ? 5.915 -20.180 4.289 1.00 78.12 320 LYS A C 1
ATOM 2450 O O . LYS A 1 320 ? 4.746 -19.798 4.406 1.00 78.12 320 LYS A O 1
ATOM 2455 N N . PRO A 1 321 ? 6.401 -21.180 5.058 1.00 80.81 321 PRO A N 1
ATOM 2456 C CA . PRO A 1 321 ? 5.571 -21.860 6.056 1.00 80.81 321 PRO A CA 1
ATOM 2457 C C . PRO A 1 321 ? 5.065 -20.914 7.151 1.00 80.81 321 PRO A C 1
ATOM 2459 O O . PRO A 1 321 ? 3.898 -20.979 7.534 1.00 80.81 321 PRO A O 1
ATOM 2462 N N . LEU A 1 322 ? 5.917 -19.990 7.610 1.00 82.56 322 LEU A N 1
ATOM 2463 C CA . LEU A 1 322 ? 5.531 -18.982 8.599 1.00 82.56 322 LEU A CA 1
ATOM 2464 C C . LEU A 1 322 ? 4.497 -18.014 8.027 1.00 82.56 322 LEU A C 1
ATOM 2466 O O . LEU A 1 322 ? 3.499 -17.754 8.688 1.00 82.56 322 LEU A O 1
ATOM 2470 N N . ARG A 1 323 ? 4.665 -17.544 6.784 1.00 82.12 323 ARG A N 1
ATOM 2471 C CA . ARG A 1 323 ? 3.678 -16.680 6.112 1.00 82.12 323 ARG A CA 1
ATOM 2472 C C . ARG A 1 323 ? 2.297 -17.324 6.058 1.00 82.12 323 ARG A C 1
ATOM 2474 O O . ARG A 1 323 ? 1.307 -16.641 6.293 1.00 82.12 323 ARG A O 1
ATOM 2481 N N . LEU A 1 324 ? 2.214 -18.628 5.779 1.00 84.25 324 LEU A N 1
ATOM 2482 C CA . LEU A 1 324 ? 0.934 -19.338 5.753 1.00 84.25 324 LEU A CA 1
ATOM 2483 C C . LEU A 1 324 ? 0.242 -19.302 7.125 1.00 84.25 324 LEU A C 1
ATOM 2485 O O . LEU A 1 324 ? -0.939 -18.971 7.202 1.00 84.25 324 LEU A O 1
ATOM 2489 N N . ILE A 1 325 ? 0.986 -19.592 8.198 1.00 87.19 325 ILE A N 1
ATOM 2490 C CA . ILE A 1 325 ? 0.462 -19.547 9.572 1.00 87.19 325 ILE A CA 1
ATOM 2491 C C . ILE A 1 325 ? 0.044 -18.120 9.939 1.00 87.19 325 ILE A C 1
ATOM 2493 O O . ILE A 1 325 ? -1.051 -17.910 10.461 1.00 87.19 325 ILE A O 1
ATOM 2497 N N . LEU A 1 326 ? 0.880 -17.131 9.617 1.00 86.88 326 LEU A N 1
ATOM 2498 C CA . LEU A 1 326 ? 0.600 -15.727 9.902 1.00 86.88 326 LEU A CA 1
ATOM 2499 C C . LEU A 1 326 ? -0.644 -15.228 9.198 1.00 86.88 326 LEU A C 1
ATOM 2501 O O . LEU A 1 326 ? -1.435 -14.527 9.821 1.00 86.88 326 LEU A O 1
ATOM 2505 N N . ARG A 1 327 ? -0.863 -15.598 7.936 1.00 87.00 327 ARG A N 1
ATOM 2506 C CA . ARG A 1 327 ? -2.080 -15.216 7.217 1.00 87.00 327 ARG A CA 1
ATOM 2507 C C . ARG A 1 327 ? -3.326 -15.763 7.893 1.00 87.00 327 ARG A C 1
ATOM 2509 O O . ARG A 1 327 ? -4.283 -15.018 8.041 1.00 87.00 327 ARG A O 1
ATOM 2516 N N . GLU A 1 328 ? -3.322 -17.019 8.331 1.00 87.75 328 GLU A N 1
ATOM 2517 C CA . GLU A 1 328 ? -4.472 -17.591 9.046 1.00 87.75 328 GLU A CA 1
ATOM 2518 C C . GLU A 1 328 ? -4.699 -16.892 10.397 1.00 87.75 328 GLU A C 1
ATOM 2520 O O . GLU A 1 328 ? -5.820 -16.495 10.723 1.00 87.75 328 GLU A O 1
ATOM 2525 N N . GLN A 1 329 ? -3.627 -16.657 11.160 1.00 89.69 329 GLN A N 1
ATOM 2526 C CA . GLN A 1 329 ? -3.700 -15.966 12.451 1.00 89.69 329 GLN A CA 1
ATOM 2527 C C . GLN A 1 329 ? -4.192 -14.513 12.308 1.00 89.69 329 GLN A C 1
ATOM 2529 O O . GLN A 1 329 ? -5.065 -14.056 13.046 1.00 89.69 329 GLN A O 1
ATOM 2534 N N . THR A 1 330 ? -3.661 -13.776 11.334 1.00 90.44 330 THR A N 1
ATOM 2535 C CA . THR A 1 330 ? -3.988 -12.360 11.109 1.00 90.44 330 THR A CA 1
ATOM 2536 C C . THR A 1 330 ? -5.333 -12.174 10.413 1.00 90.44 330 THR A C 1
ATOM 2538 O O . THR A 1 330 ? -6.036 -11.215 10.730 1.00 90.44 330 THR A O 1
ATOM 2541 N N . LYS A 1 331 ? -5.767 -13.125 9.575 1.00 91.62 331 LYS A N 1
ATOM 2542 C CA . LYS A 1 331 ? -7.139 -13.200 9.050 1.00 91.62 331 LYS A CA 1
ATOM 2543 C C . LYS A 1 331 ? -8.164 -13.200 10.177 1.00 91.62 331 LYS A C 1
ATOM 2545 O O . LYS A 1 331 ? -9.107 -12.412 10.143 1.00 91.62 331 LYS A O 1
ATOM 2550 N N . ALA A 1 332 ? -7.971 -14.037 11.198 1.00 91.00 332 ALA A N 1
ATOM 2551 C CA . ALA A 1 332 ? -8.868 -14.079 12.353 1.00 91.00 332 ALA A CA 1
ATOM 2552 C C . ALA A 1 332 ? -8.935 -12.721 13.076 1.00 91.00 332 ALA A C 1
ATOM 2554 O O . ALA A 1 332 ? -10.018 -12.275 13.459 1.00 91.00 332 ALA A O 1
ATOM 2555 N N . THR A 1 333 ? -7.801 -12.025 13.201 1.00 93.44 333 THR A N 1
ATOM 2556 C CA . THR A 1 333 ? -7.736 -10.670 13.769 1.00 93.44 333 THR A CA 1
ATOM 2557 C C . THR A 1 333 ? -8.512 -9.650 12.934 1.00 93.44 333 THR A C 1
ATOM 2559 O O . THR A 1 333 ? -9.237 -8.836 13.509 1.00 93.44 333 THR A O 1
ATOM 2562 N N . VAL A 1 334 ? -8.406 -9.690 11.602 1.00 93.56 334 VAL A N 1
ATOM 2563 C CA . VAL A 1 334 ? -9.183 -8.805 10.715 1.00 93.56 334 VAL A CA 1
ATOM 2564 C C . VAL A 1 334 ? -10.678 -9.082 10.856 1.00 93.56 334 VAL A C 1
ATOM 2566 O O . VAL A 1 334 ? -11.444 -8.150 11.081 1.00 93.56 334 VAL A O 1
ATOM 2569 N N . LEU A 1 335 ? -11.093 -10.352 10.804 1.00 94.88 335 LEU A N 1
ATOM 2570 C CA . LEU A 1 335 ? -12.503 -10.741 10.923 1.00 94.88 335 LEU A CA 1
ATOM 2571 C C . LEU A 1 335 ? -13.105 -10.333 12.275 1.00 94.88 335 LEU A C 1
ATOM 2573 O O . LEU A 1 335 ? -14.207 -9.792 12.317 1.00 94.88 335 LEU A O 1
ATOM 2577 N N . ARG A 1 336 ? -12.367 -10.521 13.377 1.00 94.88 336 ARG A N 1
ATOM 2578 C CA . ARG A 1 336 ? -12.796 -10.112 14.725 1.00 94.88 336 ARG A CA 1
ATOM 2579 C C . ARG A 1 336 ? -13.004 -8.602 14.843 1.00 94.88 336 ARG A C 1
ATOM 2581 O O . ARG A 1 336 ? -13.893 -8.163 15.563 1.00 94.88 336 ARG A O 1
ATOM 2588 N N . ASN A 1 337 ? -12.187 -7.814 14.147 1.00 95.62 337 ASN A N 1
ATOM 2589 C CA . ASN A 1 337 ? -12.235 -6.353 14.179 1.00 95.62 337 ASN A CA 1
ATOM 2590 C C . ASN A 1 337 ? -12.936 -5.754 12.949 1.00 95.62 337 ASN A C 1
ATOM 2592 O O . ASN A 1 337 ? -12.783 -4.561 12.687 1.00 95.62 337 ASN A O 1
ATOM 2596 N N . TYR A 1 338 ? -13.693 -6.549 12.185 1.00 95.81 338 TYR A N 1
ATOM 2597 C CA . TYR A 1 338 ? -14.202 -6.128 10.879 1.00 95.81 338 TYR A CA 1
ATOM 2598 C C . TYR A 1 338 ? -15.064 -4.861 10.945 1.00 95.81 338 TYR A C 1
ATOM 2600 O O . TYR A 1 338 ? -14.968 -4.014 10.067 1.00 95.81 338 TYR A O 1
ATOM 2608 N N . GLU A 1 339 ? -15.840 -4.665 12.011 1.00 96.25 339 GLU A N 1
ATOM 2609 C CA . GLU A 1 339 ? -16.626 -3.440 12.207 1.00 96.25 339 GLU A CA 1
ATOM 2610 C C . GLU A 1 339 ? -15.764 -2.166 12.203 1.00 96.25 339 GLU A C 1
ATOM 2612 O O . GLU A 1 339 ? -16.154 -1.149 11.626 1.00 96.25 339 GLU A O 1
ATOM 2617 N N . PHE A 1 340 ? -14.563 -2.223 12.789 1.00 96.81 340 PHE A N 1
ATOM 2618 C CA . PHE A 1 340 ? -13.610 -1.117 12.726 1.00 96.81 340 PHE A CA 1
ATOM 2619 C C . PHE A 1 340 ? -13.065 -0.935 11.305 1.00 96.81 340 PHE A C 1
ATOM 2621 O O . PHE A 1 340 ? -13.052 0.188 10.809 1.00 96.81 340 PHE A O 1
ATOM 2628 N N . TYR A 1 341 ? -12.692 -2.024 10.624 1.00 96.00 341 TYR A N 1
ATOM 2629 C CA . TYR A 1 341 ? -12.257 -1.982 9.221 1.00 96.00 341 TYR A CA 1
ATOM 2630 C C . TYR A 1 341 ? -13.335 -1.394 8.302 1.00 96.00 341 TYR A C 1
ATOM 2632 O O . TYR A 1 341 ? -13.022 -0.563 7.451 1.00 96.00 341 TYR A O 1
ATOM 2640 N N . ARG A 1 342 ? -14.606 -1.763 8.506 1.00 96.31 342 ARG A N 1
ATOM 2641 C CA . ARG A 1 342 ? -15.748 -1.242 7.751 1.00 96.31 342 ARG A CA 1
ATOM 2642 C C . ARG A 1 342 ? -15.873 0.264 7.918 1.00 96.31 342 ARG A C 1
ATOM 2644 O O . ARG A 1 342 ? -15.883 0.978 6.922 1.00 96.31 342 ARG A O 1
ATOM 2651 N N . GLN A 1 343 ? -15.904 0.748 9.160 1.00 96.81 343 GLN A N 1
ATOM 2652 C CA . GLN A 1 343 ? -15.982 2.185 9.449 1.00 96.81 343 GLN A CA 1
ATOM 2653 C C . GLN A 1 343 ? -14.763 2.933 8.898 1.00 96.81 343 GLN A C 1
ATOM 2655 O O . GLN A 1 343 ? -14.908 3.998 8.310 1.00 96.81 343 GLN A O 1
ATOM 2660 N N . TYR A 1 344 ? -13.567 2.361 9.041 1.00 96.31 344 TYR A N 1
ATOM 2661 C CA . TYR A 1 344 ? -12.327 2.941 8.534 1.00 96.31 344 TYR A CA 1
ATOM 2662 C C . TYR A 1 344 ? -12.353 3.126 7.012 1.00 96.31 344 TYR A C 1
ATOM 2664 O O . TYR A 1 344 ? -12.067 4.215 6.519 1.00 96.31 344 TYR A O 1
ATOM 2672 N N . LEU A 1 345 ? -12.752 2.089 6.273 1.00 95.56 345 LEU A N 1
ATOM 2673 C CA . LEU A 1 345 ? -12.840 2.109 4.813 1.00 95.56 345 LEU A CA 1
ATOM 2674 C C . LEU A 1 345 ? -13.964 3.015 4.301 1.00 95.56 345 LEU A C 1
ATOM 2676 O O . LEU A 1 345 ? -13.730 3.786 3.377 1.00 95.56 345 LEU A O 1
ATOM 2680 N N . GLN A 1 346 ? -15.148 2.975 4.921 1.00 95.06 346 GLN A N 1
ATOM 2681 C CA . GLN A 1 346 ? -16.271 3.853 4.562 1.00 95.06 346 GLN A CA 1
ATOM 2682 C C . GLN A 1 346 ? -15.924 5.329 4.764 1.00 95.06 346 GLN A C 1
ATOM 2684 O O . GLN A 1 346 ? -16.292 6.170 3.951 1.00 95.06 346 GLN A O 1
ATOM 2689 N N . THR A 1 347 ? -15.183 5.643 5.827 1.00 94.50 347 THR A N 1
ATOM 2690 C CA . THR A 1 347 ? -14.729 7.009 6.100 1.00 94.50 347 THR A CA 1
ATOM 2691 C C . THR A 1 347 ? -13.600 7.438 5.160 1.00 94.50 347 THR A C 1
ATOM 2693 O O . THR A 1 347 ? -13.542 8.603 4.772 1.00 94.50 347 THR A O 1
ATOM 2696 N N . ALA A 1 348 ? -12.703 6.523 4.781 1.00 91.31 348 ALA A N 1
ATOM 2697 C CA . ALA A 1 348 ? -11.589 6.821 3.880 1.00 91.31 348 ALA A CA 1
ATOM 2698 C C . ALA A 1 348 ? -12.000 6.941 2.404 1.00 91.31 348 ALA A C 1
ATOM 2700 O O . ALA A 1 348 ? -11.418 7.729 1.659 1.00 91.31 348 ALA A O 1
ATOM 2701 N N . VAL A 1 349 ? -12.981 6.145 1.973 1.00 90.12 349 VAL A N 1
ATOM 2702 C CA . VAL A 1 349 ? -13.433 6.043 0.577 1.00 90.12 349 VAL A CA 1
ATOM 2703 C C . VAL A 1 349 ? -14.967 6.097 0.518 1.00 90.12 349 VAL A C 1
ATOM 2705 O O . VAL A 1 349 ? -15.615 5.126 0.121 1.00 90.12 349 VAL A O 1
ATOM 2708 N N . PRO A 1 350 ? -15.592 7.225 0.905 1.00 88.50 350 PRO A N 1
ATOM 2709 C CA . PRO A 1 350 ? -17.053 7.330 0.992 1.00 88.50 350 PRO A CA 1
ATOM 2710 C C . PRO A 1 350 ? -17.775 7.104 -0.347 1.00 88.50 350 PRO A C 1
ATOM 2712 O O . PRO A 1 350 ? -18.927 6.681 -0.372 1.00 88.50 350 PRO A O 1
ATOM 2715 N N . GLN A 1 351 ? -17.097 7.351 -1.466 1.00 85.25 351 GLN A N 1
ATOM 2716 C CA . GLN A 1 351 ? -17.594 7.153 -2.827 1.00 85.25 351 GLN A CA 1
ATOM 2717 C C . GLN A 1 351 ? -17.718 5.679 -3.246 1.00 85.25 351 GLN A C 1
ATOM 2719 O O . GLN A 1 351 ? -18.389 5.397 -4.236 1.00 85.25 351 GLN A O 1
ATOM 2724 N N . GLN A 1 352 ? -17.093 4.740 -2.527 1.00 87.25 352 GLN A N 1
ATOM 2725 C CA . GLN A 1 352 ? -17.198 3.303 -2.800 1.00 87.25 352 GLN A CA 1
ATOM 2726 C C . GLN A 1 352 ? -17.806 2.581 -1.600 1.00 87.25 352 GLN A C 1
ATOM 2728 O O . GLN A 1 352 ? -17.119 1.952 -0.797 1.00 87.25 352 GLN A O 1
ATOM 2733 N N . SER A 1 353 ? -19.131 2.658 -1.487 1.00 87.50 353 SER A N 1
ATOM 2734 C CA . SER A 1 353 ? -19.867 2.117 -0.340 1.00 87.50 353 SER A CA 1
ATOM 2735 C C . SER A 1 353 ? -19.739 0.601 -0.163 1.00 87.50 353 SER A C 1
ATOM 2737 O O . SER A 1 353 ? -19.960 0.124 0.942 1.00 87.50 353 SER A O 1
ATOM 2739 N N . ASN A 1 354 ? -19.402 -0.139 -1.226 1.00 90.69 354 ASN A N 1
ATOM 2740 C CA . ASN A 1 354 ? -19.225 -1.596 -1.236 1.00 90.69 354 ASN A CA 1
ATOM 2741 C C . ASN A 1 354 ? -17.779 -2.059 -0.971 1.00 90.69 354 ASN A C 1
ATOM 2743 O O . ASN A 1 354 ? -17.521 -3.262 -0.926 1.00 90.69 354 ASN A O 1
ATOM 2747 N N . LEU A 1 355 ? -16.823 -1.130 -0.852 1.00 91.81 355 LEU A N 1
ATOM 2748 C CA . LEU A 1 355 ? -15.407 -1.441 -0.642 1.00 91.81 355 LEU A CA 1
ATOM 2749 C C . LEU A 1 355 ? -15.159 -2.321 0.603 1.00 91.81 355 LEU A C 1
ATOM 2751 O O . LEU A 1 355 ? -14.396 -3.286 0.495 1.00 91.81 355 LEU A O 1
ATOM 2755 N N . PRO A 1 356 ? -15.783 -2.061 1.772 1.00 94.69 356 PRO A N 1
ATOM 2756 C CA . PRO A 1 356 ? -15.630 -2.936 2.930 1.00 94.69 356 PRO A CA 1
ATOM 2757 C C . PRO A 1 356 ? -16.055 -4.376 2.665 1.00 94.69 356 PRO A C 1
ATOM 2759 O O . PRO A 1 356 ? -15.351 -5.301 3.060 1.00 94.69 356 PRO A O 1
ATOM 2762 N N . GLU A 1 357 ? -17.182 -4.571 1.982 1.00 93.44 357 GLU A N 1
ATOM 2763 C CA . GLU A 1 357 ? -17.732 -5.887 1.677 1.00 93.44 357 GLU A CA 1
ATOM 2764 C C . GLU A 1 357 ? -16.841 -6.644 0.686 1.00 93.44 357 GLU A C 1
ATOM 2766 O O . GLU A 1 357 ? -16.641 -7.851 0.840 1.00 93.44 357 GLU A O 1
ATOM 2771 N N . THR A 1 358 ? -16.249 -5.945 -0.286 1.00 91.62 358 THR A N 1
ATOM 2772 C CA . THR A 1 358 ? -15.237 -6.516 -1.187 1.00 91.62 358 THR A CA 1
ATOM 2773 C C . THR A 1 358 ? -14.008 -6.984 -0.403 1.00 91.62 358 THR A C 1
ATOM 2775 O O . THR A 1 358 ? -13.609 -8.144 -0.514 1.00 91.62 358 THR A O 1
ATOM 2778 N N . ILE A 1 359 ? -13.470 -6.142 0.486 1.00 91.69 359 ILE A N 1
ATOM 2779 C CA . ILE A 1 359 ? -12.330 -6.507 1.343 1.00 91.69 359 ILE A CA 1
ATOM 2780 C C . ILE A 1 359 ? -12.691 -7.652 2.301 1.00 91.69 359 ILE A C 1
ATOM 2782 O O . ILE A 1 359 ? -11.868 -8.541 2.536 1.00 91.69 359 ILE A O 1
ATOM 2786 N N . LEU A 1 360 ? -13.915 -7.689 2.836 1.00 94.00 360 LEU A N 1
ATOM 2787 C CA . LEU A 1 360 ? -14.396 -8.804 3.653 1.00 94.00 360 LEU A CA 1
ATOM 2788 C C . LEU A 1 360 ? -14.398 -10.105 2.857 1.00 94.00 360 LEU A C 1
ATOM 2790 O O . LEU A 1 360 ? -13.913 -11.120 3.354 1.00 94.00 360 LEU A O 1
ATOM 2794 N N . LYS A 1 361 ? -14.910 -10.074 1.624 1.00 91.56 361 LYS A N 1
ATOM 2795 C CA . LYS A 1 361 ? -14.936 -11.237 0.737 1.00 91.56 361 LYS A CA 1
ATOM 2796 C C . LYS A 1 361 ? -13.522 -11.758 0.489 1.00 91.56 361 LYS A C 1
ATOM 2798 O O . LYS A 1 361 ? -13.279 -12.940 0.722 1.00 91.56 361 LYS A O 1
ATOM 2803 N N . HIS A 1 362 ? -12.582 -10.884 0.127 1.00 89.38 362 HIS A N 1
ATOM 2804 C CA . HIS A 1 362 ? -11.179 -11.267 -0.044 1.00 89.38 362 HIS A CA 1
ATOM 2805 C C . HIS A 1 362 ? -10.553 -11.787 1.254 1.00 89.38 362 HIS A C 1
ATOM 2807 O O . HIS A 1 362 ? -9.796 -12.752 1.236 1.00 89.38 362 HIS A O 1
ATOM 2813 N N . THR A 1 363 ? -10.905 -11.215 2.409 1.00 89.94 363 THR A N 1
ATOM 2814 C CA . THR A 1 363 ? -10.460 -11.718 3.722 1.00 89.94 363 THR A CA 1
ATOM 2815 C C . THR A 1 363 ? -10.981 -13.132 3.986 1.00 89.94 363 THR A C 1
ATOM 2817 O O . THR A 1 363 ? -10.282 -13.967 4.558 1.00 89.94 363 THR A O 1
ATOM 2820 N N . GLN A 1 364 ? -12.222 -13.424 3.595 1.00 90.38 364 GLN A N 1
ATOM 2821 C CA . GLN A 1 364 ? -12.870 -14.713 3.825 1.00 90.38 364 GLN A CA 1
ATOM 2822 C C . GLN A 1 364 ? -12.359 -15.820 2.901 1.00 90.38 364 GLN A C 1
ATOM 2824 O O . GLN A 1 364 ? -12.455 -16.992 3.285 1.00 90.38 364 GLN A O 1
ATOM 2829 N N . GLU A 1 365 ? -11.756 -15.477 1.760 1.00 86.12 365 GLU A N 1
ATOM 2830 C CA . GLU A 1 365 ? -11.128 -16.438 0.853 1.00 86.12 365 GLU A CA 1
ATOM 2831 C C . GLU A 1 365 ? -10.179 -17.380 1.601 1.00 86.12 365 GLU A C 1
ATOM 2833 O O . GLU A 1 365 ? -9.512 -17.030 2.583 1.00 86.12 365 GLU A O 1
ATOM 2838 N N . LYS A 1 366 ? -10.162 -18.640 1.167 1.00 81.06 366 LYS A N 1
ATOM 2839 C CA . LYS A 1 366 ? -9.295 -19.655 1.758 1.00 81.06 366 LYS A CA 1
ATOM 2840 C C . LYS A 1 366 ? -7.844 -19.250 1.530 1.00 81.06 366 LYS A C 1
ATOM 2842 O O . LYS A 1 366 ? -7.460 -18.988 0.392 1.00 81.06 366 LYS A O 1
ATOM 2847 N N . VAL A 1 367 ? -7.029 -19.268 2.586 1.00 76.88 367 VAL A N 1
ATOM 2848 C CA . VAL A 1 367 ? -5.618 -18.910 2.450 1.00 76.88 367 VAL A CA 1
ATOM 2849 C C . VAL A 1 367 ? -4.954 -19.876 1.473 1.00 76.88 367 VAL A C 1
ATOM 2851 O O . VAL A 1 367 ? -5.011 -21.103 1.622 1.00 76.88 367 VAL A O 1
ATOM 2854 N N . ASN A 1 368 ? -4.353 -19.310 0.428 1.00 70.38 368 ASN A N 1
ATOM 2855 C CA . ASN A 1 368 ? -3.719 -20.093 -0.614 1.00 70.38 368 ASN A CA 1
ATOM 2856 C C . ASN A 1 368 ? -2.502 -20.839 -0.046 1.00 70.38 368 ASN A C 1
ATOM 2858 O O . ASN A 1 368 ? -1.511 -20.240 0.379 1.00 70.38 368 ASN A O 1
ATOM 2862 N N . LYS A 1 369 ? -2.575 -22.174 -0.085 1.00 67.38 369 LYS A N 1
ATOM 2863 C CA . LYS A 1 369 ? -1.509 -23.070 0.377 1.00 67.38 369 LYS A CA 1
ATOM 2864 C C . LYS A 1 369 ? -0.276 -23.066 -0.527 1.00 67.38 369 LYS A C 1
ATOM 2866 O O . LYS A 1 369 ? 0.756 -23.558 -0.096 1.00 67.38 369 LYS A O 1
ATOM 2871 N N . ARG A 1 370 ? -0.361 -22.510 -1.745 1.00 62.16 370 ARG A N 1
ATOM 2872 C CA . ARG A 1 370 ? 0.774 -22.340 -2.674 1.00 62.16 370 ARG A CA 1
ATOM 2873 C C . ARG A 1 370 ? 1.713 -21.190 -2.291 1.00 62.16 370 ARG A C 1
ATOM 2875 O O . ARG A 1 370 ? 2.620 -20.871 -3.042 1.00 62.16 370 ARG A O 1
ATOM 2882 N N . LEU A 1 371 ? 1.546 -20.626 -1.091 1.00 59.16 371 LEU A N 1
ATOM 2883 C CA . LEU A 1 371 ? 2.525 -19.780 -0.395 1.00 59.16 371 LEU A CA 1
ATOM 2884 C C . LEU A 1 371 ? 2.699 -18.361 -0.963 1.00 59.16 371 LEU A C 1
ATOM 2886 O O . LEU A 1 371 ? 3.278 -17.517 -0.284 1.00 59.16 371 LEU A O 1
ATOM 2890 N N . GLU A 1 372 ? 2.096 -18.040 -2.101 1.00 63.59 372 GLU A N 1
ATOM 2891 C CA . GLU A 1 372 ? 2.005 -16.681 -2.641 1.00 63.59 372 GLU A CA 1
ATOM 2892 C C . GLU A 1 372 ? 0.748 -16.010 -2.083 1.00 63.59 372 GLU A C 1
ATOM 2894 O O . GLU A 1 372 ? -0.374 -16.444 -2.343 1.00 63.59 372 GLU A O 1
ATOM 2899 N N . GLY A 1 373 ? 0.913 -15.014 -1.211 1.00 63.56 373 GLY A N 1
ATOM 2900 C CA . GLY A 1 373 ? -0.235 -14.220 -0.779 1.00 63.56 373 GLY A CA 1
ATOM 2901 C C . GLY A 1 373 ? -0.683 -13.270 -1.885 1.00 63.56 373 GLY A C 1
ATOM 2902 O O . GLY A 1 373 ? 0.033 -13.036 -2.862 1.00 63.56 373 GLY A O 1
ATOM 2903 N N . VAL A 1 374 ? -1.885 -12.725 -1.746 1.00 72.81 374 VAL A N 1
ATOM 2904 C CA . VAL A 1 374 ? -2.511 -11.904 -2.786 1.00 72.81 374 VAL A CA 1
ATOM 2905 C C . VAL A 1 374 ? -2.522 -10.442 -2.353 1.00 72.81 374 VAL A C 1
ATOM 2907 O O . VAL A 1 374 ? -2.609 -10.131 -1.171 1.00 72.81 374 VAL A O 1
ATOM 2910 N N . GLN A 1 375 ? -2.372 -9.548 -3.317 1.00 77.75 375 GLN A N 1
ATOM 2911 C CA . GLN A 1 375 ? -2.530 -8.113 -3.166 1.00 77.75 375 GLN A CA 1
ATOM 2912 C C . GLN A 1 375 ? -3.525 -7.687 -4.233 1.00 77.75 375 GLN A C 1
ATOM 2914 O O . GLN A 1 375 ? -3.375 -8.057 -5.401 1.00 77.75 375 GLN A O 1
ATOM 2919 N N . TYR A 1 376 ? -4.498 -6.907 -3.809 1.00 76.25 376 TYR A N 1
ATOM 2920 C CA . TYR A 1 376 ? -5.597 -6.410 -4.603 1.00 76.25 376 TYR A CA 1
ATOM 2921 C C . TYR A 1 376 ? -5.507 -4.883 -4.678 1.00 76.25 376 TYR A C 1
ATOM 2923 O O . TYR A 1 376 ? -5.132 -4.221 -3.704 1.00 76.25 376 TYR A O 1
ATOM 2931 N N . THR A 1 377 ? -5.835 -4.333 -5.845 1.00 81.06 377 THR A N 1
ATOM 2932 C CA . THR A 1 377 ? -6.117 -2.904 -6.011 1.00 81.06 377 THR A CA 1
ATOM 2933 C C . THR A 1 377 ? -7.629 -2.747 -5.935 1.00 81.06 377 THR A C 1
ATOM 2935 O O . THR A 1 377 ? -8.333 -3.136 -6.860 1.00 81.06 377 THR A O 1
ATOM 2938 N N . GLU A 1 378 ? -8.120 -2.235 -4.812 1.00 83.06 378 GLU A N 1
ATOM 2939 C CA . GLU A 1 378 ? -9.554 -2.212 -4.482 1.00 83.06 378 GLU A CA 1
ATOM 2940 C C . GLU A 1 378 ? -10.230 -0.895 -4.872 1.00 83.06 378 GLU A C 1
ATOM 2942 O O . GLU A 1 378 ? -11.439 -0.813 -5.075 1.00 83.06 378 GLU A O 1
ATOM 2947 N N . SER A 1 379 ? -9.430 0.163 -4.964 1.00 78.38 379 SER A N 1
ATOM 2948 C CA . SER A 1 379 ? -9.865 1.488 -5.372 1.00 78.38 379 SER A CA 1
ATOM 2949 C C . SER A 1 379 ? -8.725 2.204 -6.062 1.00 78.38 379 SER A C 1
ATOM 2951 O O . SER A 1 379 ? -7.564 1.990 -5.717 1.00 78.38 379 SER A O 1
ATOM 2953 N N . GLU A 1 380 ? -9.054 3.089 -6.991 1.00 70.75 380 GLU A N 1
ATOM 2954 C CA . GLU A 1 380 ? -8.079 3.964 -7.641 1.00 70.75 380 GLU A CA 1
ATOM 2955 C C . GLU A 1 380 ? -8.154 5.401 -7.128 1.00 70.75 380 GLU A C 1
ATOM 2957 O O . GLU A 1 380 ? -7.215 6.167 -7.305 1.00 70.75 380 GLU A O 1
ATOM 2962 N N . ASN A 1 381 ? -9.235 5.785 -6.449 1.00 71.88 381 ASN A N 1
ATOM 2963 C CA . ASN A 1 381 ? -9.406 7.148 -5.969 1.00 71.88 381 ASN A CA 1
ATOM 2964 C C . ASN A 1 381 ? -10.150 7.159 -4.627 1.00 71.88 381 ASN A C 1
ATOM 2966 O O . ASN A 1 381 ? -11.370 7.000 -4.647 1.00 71.88 381 ASN A O 1
ATOM 2970 N N . PRO A 1 382 ? -9.458 7.392 -3.490 1.00 77.69 382 PRO A N 1
ATOM 2971 C CA . PRO A 1 382 ? -8.001 7.287 -3.351 1.00 77.69 382 PRO A CA 1
ATOM 2972 C C . PRO A 1 382 ? -7.521 5.868 -3.689 1.00 77.69 382 PRO A C 1
ATOM 2974 O O . PRO A 1 382 ? -8.290 4.917 -3.582 1.00 77.69 382 PRO A O 1
ATOM 2977 N N . LEU A 1 383 ? -6.255 5.706 -4.082 1.00 79.75 383 LEU A N 1
ATOM 2978 C CA . LEU A 1 383 ? -5.720 4.375 -4.376 1.00 79.75 383 LEU A CA 1
ATOM 2979 C C . LEU A 1 383 ? -5.743 3.529 -3.095 1.00 79.75 383 LEU A C 1
ATOM 2981 O O . LEU A 1 383 ? -5.102 3.887 -2.105 1.00 79.75 383 LEU A O 1
ATOM 2985 N N . VAL A 1 384 ? -6.465 2.409 -3.120 1.00 84.75 384 VAL A N 1
ATOM 2986 C CA . VAL A 1 384 ? -6.541 1.446 -2.018 1.00 84.75 384 VAL A CA 1
ATOM 2987 C C . VAL A 1 384 ? -5.904 0.141 -2.442 1.00 84.75 384 VAL A C 1
ATOM 2989 O O . VAL A 1 384 ? -6.340 -0.519 -3.382 1.00 84.75 384 VAL A O 1
ATOM 2992 N N . ILE A 1 385 ? -4.874 -0.237 -1.699 1.00 84.88 385 ILE A N 1
ATOM 2993 C CA . ILE A 1 385 ? -4.173 -1.500 -1.844 1.00 84.88 385 ILE A CA 1
ATOM 2994 C C . ILE A 1 385 ? -4.487 -2.358 -0.628 1.00 84.88 385 ILE A C 1
ATOM 2996 O O . ILE A 1 385 ? -4.194 -1.965 0.502 1.00 84.88 385 ILE A O 1
ATOM 3000 N N . TYR A 1 386 ? -5.012 -3.551 -0.868 1.00 87.38 386 TYR A N 1
ATOM 3001 C CA . TYR A 1 386 ? -5.217 -4.567 0.151 1.00 87.38 386 TYR A CA 1
ATOM 3002 C C . TYR A 1 386 ? -4.218 -5.709 -0.050 1.00 87.38 386 TYR A C 1
ATOM 3004 O O . TYR A 1 386 ? -4.076 -6.219 -1.152 1.00 87.38 386 TYR A O 1
ATOM 3012 N N . ASP A 1 387 ? -3.469 -6.075 0.986 1.00 84.19 387 ASP A N 1
ATOM 3013 C CA . ASP A 1 387 ? -2.322 -6.985 0.912 1.00 84.19 387 ASP A CA 1
ATOM 3014 C C . ASP A 1 387 ? -2.457 -8.099 1.961 1.00 84.19 387 ASP A C 1
ATOM 3016 O O . ASP A 1 387 ? -2.653 -7.827 3.147 1.00 84.19 387 ASP A O 1
ATOM 3020 N N . GLN A 1 388 ? -2.345 -9.346 1.502 1.00 82.56 388 GLN A N 1
ATOM 3021 C CA . GLN A 1 388 ? -2.390 -10.583 2.283 1.00 82.56 388 GLN A CA 1
ATOM 3022 C C . GLN A 1 388 ? -1.092 -11.408 2.135 1.00 82.56 388 GLN A C 1
ATOM 3024 O O . GLN A 1 388 ? -1.101 -12.629 2.309 1.00 82.56 388 GLN A O 1
ATOM 3029 N N . VAL A 1 389 ? 0.032 -10.791 1.749 1.00 73.44 389 VAL A N 1
ATOM 3030 C CA . VAL A 1 389 ? 1.308 -11.494 1.515 1.00 73.44 389 VAL A CA 1
ATOM 3031 C C . VAL A 1 389 ? 1.912 -12.023 2.814 1.00 73.44 389 VAL A C 1
ATOM 3033 O O . VAL A 1 389 ? 2.200 -13.223 2.914 1.00 73.44 389 VAL A O 1
ATOM 3036 N N . ASP A 1 390 ? 2.038 -11.142 3.804 1.00 76.12 390 ASP A N 1
ATOM 3037 C CA . ASP A 1 390 ? 2.641 -11.433 5.105 1.00 76.12 390 ASP A CA 1
ATOM 3038 C C . ASP A 1 390 ? 1.616 -11.222 6.224 1.00 76.12 390 ASP A C 1
ATOM 3040 O O . ASP A 1 390 ? 0.936 -12.151 6.655 1.00 76.12 390 ASP A O 1
ATOM 3044 N N . PHE A 1 391 ? 1.486 -9.968 6.653 1.00 84.12 391 PHE A N 1
ATOM 3045 C CA . PHE A 1 391 ? 0.439 -9.476 7.528 1.00 84.12 391 PHE A CA 1
ATOM 3046 C C . PHE A 1 391 ? -0.640 -8.834 6.669 1.00 84.12 391 PHE A C 1
ATOM 3048 O O . PHE A 1 391 ? -0.337 -8.185 5.665 1.00 84.12 391 PHE A O 1
ATOM 3055 N N . TYR A 1 392 ? -1.890 -8.967 7.100 1.00 88.94 392 TYR A N 1
ATOM 3056 C CA . TYR A 1 392 ? -2.990 -8.275 6.450 1.00 88.94 392 TYR A CA 1
ATOM 3057 C C . TYR A 1 392 ? -2.772 -6.770 6.587 1.00 88.94 392 TYR A C 1
ATOM 3059 O O . TYR A 1 392 ? -2.589 -6.254 7.696 1.00 88.94 392 TYR A O 1
ATOM 3067 N N . SER A 1 393 ? -2.781 -6.061 5.461 1.00 90.50 393 SER A N 1
ATOM 3068 C CA . SER A 1 393 ? -2.645 -4.609 5.453 1.00 90.50 393 SER A CA 1
ATOM 3069 C C . SER A 1 393 ? -3.511 -3.951 4.391 1.00 90.50 393 SER A C 1
ATOM 3071 O O . SER A 1 393 ? -3.695 -4.473 3.298 1.00 90.50 393 SER A O 1
ATOM 3073 N N . ILE A 1 394 ? -4.040 -2.785 4.736 1.00 93.38 394 ILE A N 1
ATOM 3074 C CA . ILE A 1 394 ? -4.738 -1.873 3.842 1.00 93.38 394 ILE A CA 1
ATOM 3075 C C . ILE A 1 394 ? -3.903 -0.606 3.786 1.00 93.38 394 ILE A C 1
ATOM 3077 O O . ILE A 1 394 ? -3.559 -0.040 4.825 1.00 93.38 394 ILE A O 1
ATOM 3081 N N . ARG A 1 395 ? -3.580 -0.165 2.575 1.00 90.62 395 ARG A N 1
ATOM 3082 C CA . ARG A 1 395 ? -2.872 1.084 2.315 1.00 90.62 395 ARG A CA 1
ATOM 3083 C C . ARG A 1 395 ? -3.740 1.978 1.453 1.00 90.62 395 ARG A C 1
ATOM 3085 O O . ARG A 1 395 ? -4.133 1.577 0.364 1.00 90.62 395 ARG A O 1
ATOM 3092 N N . ILE A 1 396 ? -4.013 3.176 1.946 1.00 90.56 396 ILE A N 1
ATOM 3093 C CA . ILE A 1 396 ? -4.779 4.204 1.250 1.00 90.56 396 ILE A CA 1
ATOM 3094 C C . ILE A 1 396 ? -3.821 5.333 0.896 1.00 90.56 396 ILE A C 1
ATOM 3096 O O . ILE A 1 396 ? -3.165 5.892 1.777 1.00 90.56 396 ILE A O 1
ATOM 3100 N N . TYR A 1 397 ? -3.749 5.657 -0.388 1.00 85.50 397 TYR A N 1
ATOM 3101 C CA . TYR A 1 397 ? -2.891 6.698 -0.927 1.00 85.50 397 TYR A CA 1
ATOM 3102 C C . TYR A 1 397 ? -3.739 7.905 -1.317 1.00 85.50 397 TYR A C 1
ATOM 3104 O O . TYR A 1 397 ? -4.503 7.874 -2.283 1.00 85.50 397 TYR A O 1
ATOM 3112 N N . TYR A 1 398 ? -3.571 8.988 -0.569 1.00 83.31 398 TYR A N 1
ATOM 3113 C CA . TYR A 1 398 ? -4.098 10.297 -0.913 1.00 83.31 398 TYR A CA 1
ATOM 3114 C C . TYR A 1 398 ? -3.061 11.057 -1.722 1.00 83.31 398 TYR A C 1
ATOM 3116 O O . TYR A 1 398 ? -1.907 11.176 -1.317 1.00 83.31 398 TYR A O 1
ATOM 3124 N N . VAL A 1 399 ? -3.492 11.620 -2.843 1.00 75.12 399 VAL A N 1
ATOM 3125 C CA . VAL A 1 399 ? -2.654 12.495 -3.660 1.00 75.12 399 VAL A CA 1
ATOM 3126 C C . VAL A 1 399 ? -3.096 13.938 -3.420 1.00 75.12 399 VAL A C 1
ATOM 3128 O O . VAL A 1 399 ? -4.269 14.293 -3.549 1.00 75.12 399 VAL A O 1
ATOM 3131 N N . GLY A 1 400 ? -2.172 14.755 -2.934 1.00 69.19 400 GLY A N 1
ATOM 3132 C CA . GLY A 1 400 ? -2.316 16.177 -2.644 1.00 69.19 400 GLY A CA 1
ATOM 3133 C C . GLY A 1 400 ? -2.417 17.035 -3.899 1.00 69.19 400 GLY A C 1
ATOM 3134 O O . GLY A 1 400 ? -2.619 16.523 -5.000 1.00 69.19 400 GLY A O 1
ATOM 3135 N N . LYS A 1 401 ? -2.347 18.353 -3.705 1.00 58.50 401 LYS A N 1
ATOM 3136 C CA . LYS A 1 401 ? -2.253 19.302 -4.819 1.00 58.50 401 LYS A CA 1
ATOM 3137 C C . LYS A 1 401 ? -0.837 19.355 -5.367 1.00 58.50 401 LYS A C 1
ATOM 3139 O O . LYS A 1 401 ? 0.095 19.151 -4.560 1.00 58.50 401 LYS A O 1
#

pLDDT: mean 70.94, std 23.1, range [22.06, 96.81]

Foldseek 3Di:
DDDDDPDPPPPDPPDDDPDDDPPPDDQDLPAKEFEDWDWFAAPQKIKIKTWILAWDDWDWDWDQDLQWTKIKTWDFRYDYDPDDQKAAGHVRFFGIWGWDADVVRGTIIIIGTTDHPFAKEKDWDWAQDPLNIIMIMIIIHGDPPDPDDGHYPPPDDDDDDDDDPDPPDDPDDDDDDDDDDDDDDDDDDDDDDDDDDDDDPPPPDLFLVVLCVLPVLCNLLSVLCVVQAKGWDDWDWDDDDDFTKIKTKIAHPNQQQKIWIWIWDPDDPVHFFIKIKIKIWSLSHDDPLSVVLVVLSPDDPVVLCVVCVPCPSPSVVVCLVSQLVQLVVQLVSCVVCLVSVLSSCCSNCVVCNCLSVVLNVLSPDDRDSVSAWDWDQSHSHQTWIFTSNHITMIMTMHTHD

Organism: Desulfobacca acetoxidans (strain ATCC 700848 / DSM 11109 / ASRB2) (NCBI:txid880072)